Protein AF-0000000081046523 (afdb_homodimer)

Solvent-accessible surface area (backbone atoms only — not comparable to full-atom values): 35992 Å² total; per-residue (Å²): 135,88,77,79,80,79,82,79,76,80,78,82,81,78,77,76,78,76,79,77,77,78,76,77,75,76,74,74,77,74,72,71,75,78,72,73,70,68,72,76,61,68,56,58,68,58,38,52,52,45,53,51,52,52,48,49,55,26,50,50,29,45,49,29,35,62,66,48,51,82,72,41,67,49,69,69,34,62,75,69,43,72,72,43,53,51,52,61,58,29,66,72,59,55,33,41,80,56,82,50,54,38,57,39,26,24,89,47,91,50,80,54,42,36,55,61,81,80,40,43,68,42,68,28,58,65,60,51,19,50,52,41,50,51,55,71,65,43,76,84,47,76,86,71,77,68,47,29,32,43,37,32,49,45,92,71,58,46,32,45,45,45,37,39,36,74,64,37,59,35,48,35,39,35,27,36,56,68,64,85,62,81,74,76,42,65,91,37,29,49,80,39,78,44,36,64,20,50,70,73,38,79,44,75,59,88,92,34,75,49,59,17,35,23,66,68,58,50,34,52,75,71,70,41,64,91,46,59,33,51,36,36,36,38,46,53,96,64,34,57,77,58,34,43,54,58,50,23,49,34,32,49,70,68,64,41,50,61,39,28,36,37,34,44,46,63,70,71,54,41,63,62,54,50,51,48,52,51,37,31,48,69,34,41,40,36,38,46,38,72,42,64,33,50,87,41,57,82,10,44,38,24,34,39,36,20,35,28,23,57,67,50,50,50,53,48,38,40,50,65,42,60,98,136,86,81,78,81,80,79,82,78,83,80,79,80,78,79,79,76,77,79,79,78,79,77,78,76,78,73,76,79,75,73,70,75,80,70,76,70,68,74,76,63,69,57,59,68,59,40,52,52,45,53,51,53,52,50,49,52,25,52,51,28,46,49,30,36,62,67,46,50,82,69,40,66,49,70,72,32,63,57,85,48,70,72,39,57,50,51,59,58,31,66,72,59,55,36,40,78,55,82,50,56,38,57,39,27,24,89,48,90,50,79,57,43,36,56,60,80,78,41,43,67,42,71,28,57,65,59,53,19,51,51,40,50,50,54,70,64,43,78,84,48,78,86,71,78,68,49,30,33,42,37,33,49,45,90,71,58,47,33,45,45,46,38,39,37,74,64,35,59,35,48,35,39,34,28,36,56,68,65,88,62,80,73,77,41,65,90,36,30,48,79,38,76,45,35,64,20,50,71,73,39,78,44,76,59,89,91,36,73,49,59,18,36,23,66,68,56,50,32,50,76,71,69,41,65,92,44,60,34,52,35,38,36,39,45,52,95,65,36,58,77,59,35,42,52,59,50,24,51,35,33,50,68,67,66,40,49,61,37,28,36,39,35,44,47,64,70,71,54,41,64,61,54,48,50,49,52,52,38,31,48,68,32,42,41,36,38,44,39,70,43,65,33,52,89,41,57,80,10,42,39,24,33,38,37,21,34,27,22,56,68,48,51,50,54,47,39,40,49,65,42,59,101

Nearest PDB structures (foldseek):
  3g89-assembly2_B  TM=4.984E-01  e=2.075E-04  Thermus thermophilus HB8
  3g8a-assembly1_A  TM=4.982E-01  e=7.669E-04  Thermus thermophilus HB8
  3g8a-assembly3_C  TM=4.690E-01  e=6.771E-04  Thermus thermophilus HB8
  3g8a-assembly4_D  TM=4.641E-01  e=7.669E-04  Thermus thermophilus HB8
  3g8b-assembly1_A  TM=4.091E-01  e=4.379E-04  Thermus thermophilus HB8

Organism: NCBI:txid2856

Foldseek 3Di:
DCPPPDDPPPPDPPPPPPPPPPPPPPPPPPPPPPPPPPPPVLVVVVLVVVLVVQVVQLVVLVVVLVVCQVVPPLQVCVVCDVVSLQCLCVSPAFSHAQPQKAFFQDPDPDGNPHDDPDTFIDHQLVVLQVVQVVLVPCPVDDNDAHAEEEAEDPLLPCSRLVRCCNRRVGAYEYEDLPDPDDRPCVVRYHYDNAAEFDAQDWDDDPPDIDGHDAPVRVCVVVVNQPDEHAEYEHDDDPRCLGHQLVVLVCLLVVRYHYFKYKYKDFGDGSVSVVSNVVSCVSSQKGWHDKDFRCVDPVRRRIMITMIGHPVNSSVSVSVVRSD/DPPPDPPPPPPDPPPPPPPPPPPPPPPPPPPPPPPPPPPPVLVVVVLVVVLVVQVVQLVVLVVVLVVCLVVPCLQVVVPPDPVSLQCLCVSPAFSHAQPQKAFFQDPDPDGNPHDAPDTFIDHQLVVLQVVQVVLVPCPPDDNDAHAEEEAEDPLLPCSRLVRCCNRRVGAYEYEDLPDPDDRPCVVRYHYDNAAEFDAQDWDDDPPDIDGHDAPVRVCVVVVNQVDEHAEYEHDDDPRCLGHQLVVLVCLLVVRYHYFKYKYKDFGDGSVSVVSNVVSCVSSQKGWHDKDQRCVDPVRRRIMITMIGHPVNSSVSVSVVRSD

Secondary structure (DSSP, 8-state):
-------------------------------------------HHHHHHHHHHHHHHHHHHHHHHHHHSTT-GGGGGGS--HHHHHHTTTT-------TTEEEE--S-SSTT---SSS-EEEE-HHHHHHHHHHHHH-TTS--PPPPEEEEE--TT--HHHHHIIIII--EEEEE-TT--S--TTTTT-EEE--EESSTT-EEEETTEEEEEE-HHHHHHHTT-TTSEESEEEE--SSTHHHHHHHHHHHHHTTS-EESEEEEEEEP--HHHHHHHHHHHHHTTEEEEEEEE-TTSGGGTSEEEEEEEEHHHHHHHHHHHHH-/-------------------------------------------HHHHHHHHHHHHHHHHHHHHHHHHHSTT-TTSGGGS--HHHHHHTTTT-------TTEEEE--S-SSTT---SSS-EEEE-HHHHHHHHHHHHH-TTS--PPPPEEEEE--TT--HHHHHIIIII--EEEEE-TT--S--TTTTT-EEE--EESSTT-EEEETTEEEEEE-HHHHHHHTT-TTSEESEEEE--SSTHHHHHHHHHHHHHTTS-EESEEEEEEEP--HHHHHHHHHHHHHTTEEEEEEEE-TTSGGGTSEEEEEEEEHHHHHHHHHHHHH-

pLDDT: mean 82.18, std 24.02, range [17.61, 98.85]

InterPro domains:
  IPR025714 Methyltransferase domain [PF13383] (88-307)
  IPR026913 Probable methyltransferase-like protein 24 [PTHR32026] (76-315)
  IPR029063 S-adenosyl-L-methionine-dependent methyltransferase superfamily [G3DSA:3.40.50.150] (149-300)

Radius of gyration: 32.62 Å; Cα contacts (8 Å, |Δi|>4): 1040; chains: 2; bounding box: 83×137×102 Å

Sequence (646 aa):
MKVARTYVGKSLQIVYLVCFSSFFWTTLKFLPPSNDGGSNHFDATGCTERLDKLEERFNQRRKARIDALPGTNLTKLSEINPSQKISVFDAFEPEASCFAEERFGSKSAIRFNSFGDGPKFICGVDNIANKEYARKQNFDAEPSLPCLVYSVGSKNEIEFEKAVHHFLGCETHTFDPTLEEEFKGHEYAVFHPWGIGLDGEQHEVGKHSFISRSLQTIIAQLGHTKRTIDILKIDCEGCEYRAMPLLFDLIAKKELQINQIQIELHETDFDQVTKFFEAGDKAGMRIFHKERNAWGCQGYLCVEYSLITESFLREVNKGEVCGMKVARTYVGKSLQIVYLVCFSSFFWTTLKFLPPSNDGGSNHFDATGCTERLDKLEERFNQRRKARIDALPGTNLTKLSEINPSQKISVFDAFEPEASCFAEERFGSKSAIRFNSFGDGPKFICGVDNIANKEYARKQNFDAEPSLPCLVYSVGSKNEIEFEKAVHHFLGCETHTFDPTLEEEFKGHEYAVFHPWGIGLDGEQHEVGKHSFISRSLQTIIAQLGHTKRTIDILKIDCEGCEYRAMPLLFDLIAKKELQINQIQIELHETDFDQVTKFFEAGDKAGMRIFHKERNAWGCQGYLCVEYSLITESFLREVNKGEVCG

Structure (mmCIF, N/CA/C/O backbone):
data_AF-0000000081046523-model_v1
#
loop_
_entity.id
_entity.type
_entity.pdbx_description
1 polymer 'Methyltransferase domain-containing protein'
#
loop_
_atom_site.group_PDB
_atom_site.id
_atom_site.type_symbol
_atom_site.label_atom_id
_atom_site.label_alt_id
_atom_site.label_comp_id
_atom_site.label_asym_id
_atom_site.label_entity_id
_atom_site.label_seq_id
_atom_site.pdbx_PDB_ins_code
_atom_site.Cartn_x
_atom_site.Cartn_y
_atom_site.Cartn_z
_atom_site.occupancy
_atom_site.B_iso_or_equiv
_atom_site.auth_seq_id
_atom_site.auth_comp_id
_atom_site.auth_asym_id
_atom_site.auth_atom_id
_atom_site.pdbx_PDB_model_num
ATOM 1 N N . MET A 1 1 ? -18.719 72.019 -47.827 1 17.61 1 MET A N 1
ATOM 2 C CA . MET A 1 1 ? -19.743 72.075 -46.787 1 17.61 1 MET A CA 1
ATOM 3 C C . MET A 1 1 ? -20.974 71.273 -47.192 1 17.61 1 MET A C 1
ATOM 5 O O . MET A 1 1 ? -21.978 71.843 -47.623 1 17.61 1 MET A O 1
ATOM 9 N N . LYS A 1 2 ? -20.652 70.081 -47.956 1 21.63 2 LYS A N 1
ATOM 10 C CA . LYS A 1 2 ? -21.443 69.173 -48.782 1 21.63 2 LYS A CA 1
ATOM 11 C C . LYS A 1 2 ? -22.501 68.454 -47.951 1 21.63 2 LYS A C 1
ATOM 13 O O . LYS A 1 2 ? -22.178 67.574 -47.152 1 21.63 2 LYS A O 1
ATOM 18 N N . VAL A 1 3 ? -23.718 69.16 -47.457 1 21.12 3 VAL A N 1
ATOM 19 C CA . VAL A 1 3 ? -24.717 69.029 -46.401 1 21.12 3 VAL A CA 1
ATOM 20 C C . VAL A 1 3 ? -25.751 67.978 -46.797 1 21.12 3 VAL A C 1
ATOM 22 O O . VAL A 1 3 ? -26.703 68.276 -47.522 1 21.12 3 VAL A O 1
ATOM 25 N N . ALA A 1 4 ? -25.292 66.811 -47.316 1 23.08 4 ALA A N 1
ATOM 26 C CA . ALA A 1 4 ? -26.183 65.832 -47.932 1 23.08 4 ALA A CA 1
ATOM 27 C C . ALA A 1 4 ? -27.229 65.339 -46.936 1 23.08 4 ALA A C 1
ATOM 29 O O . ALA A 1 4 ? -26.886 64.874 -45.846 1 23.08 4 ALA A O 1
ATOM 30 N N . ARG A 1 5 ? -28.447 65.813 -46.929 1 22.72 5 ARG A N 1
ATOM 31 C CA . ARG A 1 5 ? -29.72 65.808 -46.215 1 22.72 5 ARG A CA 1
ATOM 32 C C . ARG A 1 5 ? -30.325 64.409 -46.185 1 22.72 5 ARG A C 1
ATOM 34 O O . ARG A 1 5 ? -30.709 63.87 -47.225 1 22.72 5 ARG A O 1
ATOM 41 N N . THR A 1 6 ? -29.754 63.48 -45.31 1 23.26 6 THR A N 1
ATOM 42 C CA . THR A 1 6 ? -29.924 62.035 -45.2 1 23.26 6 THR A CA 1
ATOM 43 C C . THR A 1 6 ? -31.377 61.684 -44.893 1 23.26 6 THR A C 1
ATOM 45 O O . THR A 1 6 ? -31.998 62.296 -44.021 1 23.26 6 THR A O 1
ATOM 48 N N . TYR A 1 7 ? -32.137 61.049 -45.784 1 22.1 7 TYR A N 1
ATOM 49 C CA . TYR A 1 7 ? -33.516 60.68 -46.082 1 22.1 7 TYR A CA 1
ATOM 50 C C . TYR A 1 7 ? -34.068 59.729 -45.026 1 22.1 7 TYR A C 1
ATOM 52 O O . TYR A 1 7 ? -33.5 58.661 -44.787 1 22.1 7 TYR A O 1
ATOM 60 N N . VAL A 1 8 ? -34.744 60.136 -43.896 1 23.88 8 VAL A N 1
ATOM 61 C CA . VAL A 1 8 ? -35.286 59.614 -42.646 1 23.88 8 VAL A CA 1
ATOM 62 C C . VAL A 1 8 ? -36.511 58.749 -42.935 1 23.88 8 VAL A C 1
ATOM 64 O O . VAL A 1 8 ? -37.583 59.267 -43.255 1 23.88 8 VAL A O 1
ATOM 67 N N . GLY A 1 9 ? -36.373 57.754 -43.863 1 21.39 9 GLY A N 1
ATOM 68 C CA . GLY A 1 9 ? -37.579 57.065 -44.294 1 21.39 9 GLY A CA 1
ATOM 69 C C . GLY A 1 9 ? -38.328 56.403 -43.153 1 21.39 9 GLY A C 1
ATOM 70 O O . GLY A 1 9 ? -37.735 55.679 -42.351 1 21.39 9 GLY A O 1
ATOM 71 N N . LYS A 1 10 ? -39.45 56.892 -42.653 1 23.66 10 LYS A N 1
ATOM 72 C CA . LYS A 1 10 ? -40.362 56.668 -41.535 1 23.66 10 LYS A CA 1
ATOM 73 C C . LYS A 1 10 ? -41.102 55.342 -41.687 1 23.66 10 LYS A C 1
ATOM 75 O O . LYS A 1 10 ? -42.041 55.235 -42.479 1 23.66 10 LYS A O 1
ATOM 80 N N . SER A 1 11 ? -40.383 54.162 -41.774 1 21.77 11 SER A N 1
ATOM 81 C CA . SER A 1 11 ? -41.095 52.922 -42.068 1 21.77 11 SER A CA 1
ATOM 82 C C . SER A 1 11 ? -42.174 52.643 -41.027 1 21.77 11 SER A C 1
ATOM 84 O O . SER A 1 11 ? -41.986 52.921 -39.841 1 21.77 11 SER A O 1
ATOM 86 N N . LEU A 1 12 ? -43.393 52.439 -41.443 1 22.69 12 LEU A N 1
ATOM 87 C CA . LEU A 1 12 ? -44.754 52.233 -40.96 1 22.69 12 LEU A CA 1
ATOM 88 C C . LEU A 1 12 ? -44.831 51.004 -40.06 1 22.69 12 LEU A C 1
ATOM 90 O O . LEU A 1 12 ? -44.413 49.913 -40.456 1 22.69 12 LEU A O 1
ATOM 94 N N . GLN A 1 13 ? -44.877 51.13 -38.701 1 21.2 13 GLN A N 1
ATOM 95 C CA . GLN A 1 13 ? -44.913 50.284 -37.513 1 21.2 13 GLN A CA 1
ATOM 96 C C . GLN A 1 13 ? -46.197 49.46 -37.464 1 21.2 13 GLN A C 1
ATOM 98 O O . GLN A 1 13 ? -47.278 50 -37.22 1 21.2 13 GLN A O 1
ATOM 103 N N . ILE A 1 14 ? -46.457 48.573 -38.484 1 22.59 14 ILE A N 1
ATOM 104 C CA . ILE A 1 14 ? -47.718 47.84 -38.47 1 22.59 14 ILE A CA 1
ATOM 105 C C . ILE A 1 14 ? -47.827 47.024 -37.184 1 22.59 14 ILE A C 1
ATOM 107 O O . ILE A 1 14 ? -46.961 46.196 -36.892 1 22.59 14 ILE A O 1
ATOM 111 N N . VAL A 1 15 ? -48.493 47.486 -36.152 1 22.66 15 VAL A N 1
ATOM 112 C CA . VAL A 1 15 ? -48.773 47.012 -34.801 1 22.66 15 VAL A CA 1
ATOM 113 C C . VAL A 1 15 ? -49.653 45.765 -34.863 1 22.66 15 VAL A C 1
ATOM 115 O O . VAL A 1 15 ? -50.825 45.843 -35.241 1 22.66 15 VAL A O 1
ATOM 118 N N . TYR A 1 16 ? -49.181 44.634 -35.538 1 21.12 16 TYR A N 1
ATOM 119 C CA . TYR A 1 16 ? -50.045 43.461 -35.617 1 21.12 16 TYR A CA 1
ATOM 120 C C . TYR A 1 16 ? -50.453 42.99 -34.226 1 21.12 16 TYR A C 1
ATOM 122 O O . TYR A 1 16 ? -49.601 42.772 -33.362 1 21.12 16 TYR A O 1
ATOM 130 N N . LEU A 1 17 ? -51.625 43.304 -33.784 1 22.9 17 LEU A N 1
ATOM 131 C CA . LEU A 1 17 ? -52.379 42.995 -32.573 1 22.9 17 LEU A CA 1
ATOM 132 C C . LEU A 1 17 ? -52.593 41.492 -32.435 1 22.9 17 LEU A C 1
ATOM 134 O O . LEU A 1 17 ? -53.388 40.904 -33.172 1 22.9 17 LEU A O 1
ATOM 138 N N . VAL A 1 18 ? -51.592 40.605 -32.553 1 23.11 18 VAL A N 1
ATOM 139 C CA . VAL A 1 18 ? -51.898 39.179 -32.517 1 23.11 18 VAL A CA 1
ATOM 140 C C . VAL A 1 18 ? -52.529 38.82 -31.174 1 23.11 18 VAL A C 1
ATOM 142 O O . VAL A 1 18 ? -51.945 39.076 -30.118 1 23.11 18 VAL A O 1
ATOM 145 N N . CYS A 1 19 ? -53.828 38.691 -31.108 1 23.46 19 CYS A N 1
ATOM 146 C CA . CYS A 1 19 ? -54.764 38.271 -30.072 1 23.46 19 CYS A CA 1
ATOM 147 C C . CYS A 1 19 ? -54.402 36.891 -29.536 1 23.46 19 CYS A C 1
ATOM 149 O O . CYS A 1 19 ? -54.485 35.898 -30.261 1 23.46 19 CYS A O 1
ATOM 151 N N . PHE A 1 20 ? -53.389 36.719 -28.77 1 23.23 20 PHE A N 1
ATOM 152 C CA . PHE A 1 20 ? -52.899 35.479 -28.18 1 23.23 20 PHE A CA 1
ATOM 153 C C . PHE A 1 20 ? -53.968 34.837 -27.304 1 23.23 20 PHE A C 1
ATOM 155 O O . PHE A 1 20 ? -54.422 35.438 -26.328 1 23.23 20 PHE A O 1
ATOM 162 N N . SER A 1 21 ? -54.894 34.069 -27.934 1 22.46 21 SER A N 1
ATOM 163 C CA . SER A 1 21 ? -55.906 33.236 -27.292 1 22.46 21 SER A CA 1
ATOM 164 C C . SER A 1 21 ? -55.299 32.389 -26.179 1 22.46 21 SER A C 1
ATOM 166 O O . SER A 1 21 ? -54.241 31.783 -26.359 1 22.46 21 SER A O 1
ATOM 168 N N . SER A 1 22 ? -55.601 32.681 -24.956 1 24.05 22 SER A N 1
ATOM 169 C CA . SER A 1 22 ? -55.297 32.162 -23.626 1 24.05 22 SER A CA 1
ATOM 170 C C . SER A 1 22 ? -55.818 30.739 -23.456 1 24.05 22 SER A C 1
ATOM 172 O O . SER A 1 22 ? -57.019 30.529 -23.27 1 24.05 22 SER A O 1
ATOM 174 N N . PHE A 1 23 ? -55.58 29.804 -24.432 1 25.12 23 PHE A N 1
ATOM 175 C CA . PHE A 1 23 ? -56.102 28.467 -24.172 1 25.12 23 PHE A CA 1
ATOM 176 C C . PHE A 1 23 ? -55.664 27.973 -22.799 1 25.12 23 PHE A C 1
ATOM 178 O O . PHE A 1 23 ? -54.474 27.992 -22.476 1 25.12 23 PHE A O 1
ATOM 185 N N . PHE A 1 24 ? -56.572 28.022 -21.854 1 25.07 24 PHE A N 1
ATOM 186 C CA . PHE A 1 24 ? -56.609 27.524 -20.484 1 25.07 24 PHE A CA 1
ATOM 187 C C . PHE A 1 24 ? -56.353 26.022 -20.446 1 25.07 24 PHE A C 1
ATOM 189 O O . PHE A 1 24 ? -57.235 25.228 -20.779 1 25.07 24 PHE A O 1
ATOM 196 N N . TRP A 1 25 ? -55.292 25.486 -21.112 1 22.81 25 TRP A N 1
ATOM 197 C CA . TRP A 1 25 ? -55.118 24.047 -20.938 1 22.81 25 TRP A CA 1
ATOM 198 C C . TRP A 1 25 ? -55.092 23.677 -19.459 1 22.81 25 TRP A C 1
ATOM 200 O O . TRP A 1 25 ? -54.303 24.229 -18.688 1 22.81 25 TRP A O 1
ATOM 210 N N . THR A 1 26 ? -56.246 23.302 -18.95 1 24.22 26 THR A N 1
ATOM 211 C CA . THR A 1 26 ? -56.501 22.646 -17.672 1 24.22 26 THR A CA 1
ATOM 212 C C . THR A 1 26 ? -55.564 21.458 -17.477 1 24.22 26 THR A C 1
ATOM 214 O O . THR A 1 26 ? -55.67 20.454 -18.185 1 24.22 26 THR A O 1
ATOM 217 N N . THR A 1 27 ? -54.275 21.615 -17.415 1 24.36 27 THR A N 1
ATOM 218 C CA . THR A 1 27 ? -53.442 20.461 -17.094 1 24.36 27 THR A CA 1
ATOM 219 C C . THR A 1 27 ? -53.903 19.805 -15.796 1 24.36 27 THR A C 1
ATOM 221 O O . THR A 1 27 ? -53.972 20.46 -14.754 1 24.36 27 THR A O 1
ATOM 224 N N . LEU A 1 28 ? -54.858 18.907 -15.896 1 25.22 28 LEU A N 1
ATOM 225 C CA . LEU A 1 28 ? -55.192 17.979 -14.82 1 25.22 28 LEU A CA 1
ATOM 226 C C . LEU A 1 28 ? -53.93 17.415 -14.177 1 25.22 28 LEU A C 1
ATOM 228 O O . LEU A 1 28 ? -53.118 16.775 -14.85 1 25.22 28 LEU A O 1
ATOM 232 N N . LYS A 1 29 ? -53.536 17.985 -13.025 1 26.51 29 LYS A N 1
ATOM 233 C CA . LYS A 1 29 ? -52.505 17.535 -12.095 1 26.51 29 LYS A CA 1
ATOM 234 C C . LYS A 1 29 ? -52.719 16.077 -11.7 1 26.51 29 LYS A C 1
ATOM 236 O O . LYS A 1 29 ? -53.669 15.755 -10.984 1 26.51 29 LYS A O 1
ATOM 241 N N . PHE A 1 30 ? -52.525 15.123 -12.649 1 26.77 30 PHE A N 1
ATOM 242 C CA . PHE A 1 30 ? -52.469 13.768 -12.115 1 26.77 30 PHE A CA 1
ATOM 243 C C . PHE A 1 30 ? -51.467 13.678 -10.971 1 26.77 30 PHE A C 1
ATOM 245 O O . PHE A 1 30 ? -50.297 14.029 -11.135 1 26.77 30 PHE A O 1
ATOM 252 N N . LEU A 1 31 ? -51.935 13.856 -9.74 1 28.31 31 LEU A N 1
ATOM 253 C CA . LEU A 1 31 ? -51.16 13.576 -8.536 1 28.31 31 LEU A CA 1
ATOM 254 C C . LEU A 1 31 ? -50.547 12.181 -8.597 1 28.31 31 LEU A C 1
ATOM 256 O O . LEU A 1 31 ? -51.252 11.198 -8.835 1 28.31 31 LEU A O 1
ATOM 260 N N . PRO A 1 32 ? -49.333 12.049 -9.088 1 30.82 32 PRO A N 1
ATOM 261 C CA . PRO A 1 32 ? -48.818 10.678 -9.047 1 30.82 32 PRO A CA 1
ATOM 262 C C . PRO A 1 32 ? -49.024 10.011 -7.689 1 30.82 32 PRO A C 1
ATOM 264 O O . PRO A 1 32 ? -49.134 10.698 -6.67 1 30.82 32 PRO A O 1
ATOM 267 N N . PRO A 1 33 ? -49.556 8.808 -7.689 1 33.33 33 PRO A N 1
ATOM 268 C CA . PRO A 1 33 ? -49.733 8.079 -6.431 1 33.33 33 PRO A CA 1
ATOM 269 C C . PRO A 1 33 ? -48.503 8.153 -5.528 1 33.33 33 PRO A C 1
ATOM 271 O O . PRO A 1 33 ? -47.39 8.372 -6.013 1 33.33 33 PRO A O 1
ATOM 274 N N . SER A 1 34 ? -48.734 8.487 -4.276 1 27.76 34 SER A N 1
ATOM 275 C CA . SER A 1 34 ? -47.749 8.455 -3.199 1 27.76 34 SER A CA 1
ATOM 276 C C . SER A 1 34 ? -46.92 7.176 -3.246 1 27.76 34 SER A C 1
ATOM 278 O O . SER A 1 34 ? -47.462 6.074 -3.136 1 27.76 34 SER A O 1
ATOM 280 N N . ASN A 1 35 ? -45.963 7.125 -4.192 1 29.79 35 ASN A N 1
ATOM 281 C CA . ASN A 1 35 ? -45.074 5.977 -4.04 1 29.79 35 ASN A CA 1
ATOM 282 C C . ASN A 1 35 ? -44.735 5.721 -2.574 1 29.79 35 ASN A C 1
ATOM 284 O O . ASN A 1 35 ? -44.269 6.622 -1.874 1 29.79 35 ASN A O 1
ATOM 288 N N . ASP A 1 36 ? -45.442 4.856 -1.962 1 31.29 36 ASP A N 1
ATOM 289 C CA . ASP A 1 36 ? -45.018 4.272 -0.693 1 31.29 36 ASP A CA 1
ATOM 290 C C . ASP A 1 36 ? -43.501 4.108 -0.644 1 31.29 36 ASP A C 1
ATOM 292 O O . ASP A 1 36 ? -42.917 3.424 -1.487 1 31.29 36 ASP A O 1
ATOM 296 N N . GLY A 1 37 ? -42.822 5.185 -0.25 1 30.64 37 GLY A N 1
ATOM 297 C CA . GLY A 1 37 ? -41.426 5.109 0.149 1 30.64 37 GLY A CA 1
ATOM 298 C C . GLY A 1 37 ? -41.067 3.796 0.819 1 30.64 37 GLY A C 1
ATOM 299 O O . GLY A 1 37 ? -41.36 3.595 1.999 1 30.64 37 GLY A O 1
ATOM 300 N N . GLY A 1 38 ? -41.277 2.739 0.114 1 33.43 38 GLY A N 1
ATOM 301 C CA . GLY A 1 38 ? -40.579 1.631 0.746 1 33.43 38 GLY A CA 1
ATOM 302 C C . GLY A 1 38 ? -39.297 2.051 1.44 1 33.43 38 GLY A C 1
ATOM 303 O O . GLY A 1 38 ? -38.459 2.733 0.847 1 33.43 38 GLY A O 1
ATOM 304 N N . SER A 1 39 ? -39.388 2.315 2.683 1 33.01 39 SER A N 1
ATOM 305 C CA . SER A 1 39 ? -38.251 2.491 3.58 1 33.01 39 SER A CA 1
ATOM 306 C C . SER A 1 39 ? -37.059 1.65 3.133 1 33.01 39 SER A C 1
ATOM 308 O O . SER A 1 39 ? -37.157 0.424 3.042 1 33.01 39 SER A O 1
ATOM 310 N N . ASN A 1 40 ? -36.337 2.099 2.119 1 37.35 40 ASN A N 1
ATOM 311 C CA . ASN A 1 40 ? -34.971 1.613 1.955 1 37.35 40 ASN A CA 1
ATOM 312 C C . ASN A 1 40 ? -34.347 1.234 3.295 1 37.35 40 ASN A C 1
ATOM 314 O O . ASN A 1 40 ? -33.799 2.088 3.993 1 37.35 40 ASN A O 1
ATOM 318 N N . HIS A 1 41 ? -34.96 0.443 4.091 1 39.61 41 HIS A N 1
ATOM 319 C CA . HIS A 1 41 ? -34.284 -0.115 5.257 1 39.61 41 HIS A CA 1
ATOM 320 C C . HIS A 1 41 ? -32.819 -0.413 4.955 1 39.61 41 HIS A C 1
ATOM 322 O O . HIS A 1 41 ? -32.502 -1.434 4.342 1 39.61 41 HIS A O 1
ATOM 328 N N . PHE A 1 42 ? -31.912 0.553 4.682 1 50.59 42 PHE A N 1
ATOM 329 C CA . PHE A 1 42 ? -30.467 0.442 4.844 1 50.59 42 PHE A CA 1
ATOM 330 C C . PHE A 1 42 ? -30.12 -0.551 5.947 1 50.59 42 PHE A C 1
ATOM 332 O O . PHE A 1 42 ? -30.602 -0.427 7.075 1 50.59 42 PHE A O 1
ATOM 339 N N . ASP A 1 43 ? -29.918 -1.749 5.584 1 57.25 43 ASP A N 1
ATOM 340 C CA . ASP A 1 43 ? -29.541 -2.777 6.549 1 57.25 43 ASP A CA 1
ATOM 341 C C . ASP A 1 43 ? -28.408 -2.294 7.451 1 57.25 43 ASP A C 1
ATOM 343 O O . ASP A 1 43 ? -27.249 -2.666 7.255 1 57.25 43 ASP A O 1
ATOM 347 N N . ALA A 1 44 ? -28.536 -1.19 8.159 1 64.92 44 ALA A N 1
ATOM 348 C CA . ALA A 1 44 ? -27.634 -0.603 9.146 1 64.92 44 ALA A CA 1
ATOM 349 C C . ALA A 1 44 ? -26.975 -1.685 9.998 1 64.92 44 ALA A C 1
ATOM 351 O O . ALA A 1 44 ? -25.785 -1.598 10.31 1 64.92 44 ALA A O 1
ATOM 352 N N . THR A 1 45 ? -27.751 -2.743 10.287 1 71.28 45 THR A N 1
ATOM 353 C CA . THR A 1 45 ? -27.201 -3.81 11.116 1 71.28 45 THR A CA 1
ATOM 354 C C . THR A 1 45 ? -26.11 -4.569 10.367 1 71.28 45 THR A C 1
ATOM 356 O O . THR A 1 45 ? -25.047 -4.849 10.925 1 71.28 45 THR A O 1
ATOM 359 N N . GLY A 1 46 ? -26.375 -4.759 9.12 1 82.8 46 GLY A N 1
ATOM 360 C CA . GLY A 1 46 ? -25.387 -5.453 8.309 1 82.8 46 GLY A CA 1
ATOM 361 C C . GLY A 1 46 ? -24.112 -4.657 8.11 1 82.8 46 GLY A C 1
ATOM 362 O O . GLY A 1 46 ? -23.011 -5.208 8.183 1 82.8 46 GLY A O 1
ATOM 363 N N . CYS A 1 47 ? -24.306 -3.379 8.089 1 88.16 47 CYS A N 1
ATOM 364 C CA . CYS A 1 47 ? -23.152 -2.509 7.893 1 88.16 47 CYS A CA 1
ATOM 365 C C . CYS A 1 47 ? -22.265 -2.492 9.132 1 88.16 47 CYS A C 1
ATOM 367 O O . CYS A 1 47 ? -21.046 -2.647 9.031 1 88.16 47 CYS A O 1
ATOM 369 N N . THR A 1 48 ? -22.873 -2.333 10.261 1 91.91 48 THR A N 1
ATOM 370 C CA . THR A 1 48 ? -22.126 -2.302 11.513 1 91.91 48 THR A CA 1
ATOM 371 C C . THR A 1 48 ? -21.346 -3.599 11.709 1 91.91 48 THR A C 1
ATOM 373 O O . THR A 1 48 ? -20.191 -3.576 12.14 1 91.91 48 THR A O 1
ATOM 376 N N . GLU A 1 49 ? -21.961 -4.666 11.37 1 92.82 49 GLU A N 1
ATOM 377 C CA . GLU A 1 49 ? -21.308 -5.963 11.519 1 92.82 49 GLU A CA 1
ATOM 378 C C . GLU A 1 49 ? -20.088 -6.076 10.609 1 92.82 49 GLU A C 1
ATOM 380 O O . GLU A 1 49 ? -19.051 -6.603 11.015 1 92.82 49 GLU A O 1
ATOM 385 N N . ARG A 1 50 ? -20.2 -5.604 9.443 1 91.72 50 ARG A N 1
ATOM 386 C CA . ARG A 1 50 ? -19.092 -5.657 8.495 1 91.72 50 ARG A CA 1
ATOM 387 C C . ARG A 1 50 ? -17.931 -4.784 8.959 1 91.72 50 ARG A C 1
ATOM 389 O O . ARG A 1 50 ? -16.769 -5.185 8.867 1 91.72 50 ARG A O 1
ATOM 396 N N . LEU A 1 51 ? -18.279 -3.617 9.453 1 94.68 51 LEU A N 1
ATOM 397 C CA . LEU A 1 51 ? -17.248 -2.712 9.949 1 94.68 51 LEU A CA 1
ATOM 398 C C . LEU A 1 51 ? -16.559 -3.295 11.178 1 94.68 51 LEU A C 1
ATOM 400 O O . LEU A 1 51 ? -15.342 -3.164 11.334 1 94.68 51 LEU A O 1
ATOM 404 N N . ASP A 1 52 ? -17.347 -3.93 12.014 1 95.78 52 ASP A N 1
ATOM 405 C CA . ASP A 1 52 ? -16.777 -4.562 13.2 1 95.78 52 ASP A CA 1
ATOM 406 C C . ASP A 1 52 ? -15.825 -5.692 12.816 1 95.78 52 ASP A C 1
ATOM 408 O O . ASP A 1 52 ? -14.773 -5.862 13.436 1 95.78 52 ASP A O 1
ATOM 412 N N . LYS A 1 53 ? -16.175 -6.453 11.79 1 93.65 53 LYS A N 1
ATOM 413 C CA . LYS A 1 53 ? -15.316 -7.532 11.31 1 93.65 53 LYS A CA 1
ATOM 414 C C . LYS A 1 53 ? -14.003 -6.985 10.758 1 93.65 53 LYS A C 1
ATOM 416 O O . LYS A 1 53 ? -12.939 -7.564 10.986 1 93.65 53 LYS A O 1
ATOM 421 N N . LEU A 1 54 ? -14.107 -5.926 10.045 1 93.63 54 LEU A N 1
ATOM 422 C CA . LEU A 1 54 ? -12.917 -5.266 9.518 1 93.63 54 LEU A CA 1
ATOM 423 C C . LEU A 1 54 ? -12.001 -4.812 10.649 1 93.63 54 LEU A C 1
ATOM 425 O O . LEU A 1 54 ? -10.787 -5.024 10.594 1 93.63 54 LEU A O 1
ATOM 429 N N . GLU A 1 55 ? -12.594 -4.24 11.617 1 95.72 55 GLU A N 1
ATOM 430 C CA . GLU A 1 55 ? -11.825 -3.737 12.751 1 95.72 55 GLU A CA 1
ATOM 431 C C . GLU A 1 55 ? -11.178 -4.878 13.53 1 95.72 55 GLU A C 1
ATOM 433 O O . GLU A 1 55 ? -10.067 -4.735 14.044 1 95.72 55 GLU A O 1
ATOM 438 N N . GLU A 1 56 ? -11.873 -5.932 13.628 1 96.76 56 GLU A N 1
ATOM 439 C CA . GLU A 1 56 ? -11.294 -7.101 14.285 1 96.76 56 GLU A CA 1
ATOM 440 C C . GLU A 1 56 ? -10.053 -7.591 13.546 1 96.76 56 GLU A C 1
ATOM 442 O O . GLU A 1 56 ? -9.052 -7.949 14.171 1 96.76 56 GLU A O 1
ATOM 447 N N . ARG A 1 57 ? -10.116 -7.668 12.275 1 95.92 57 ARG A N 1
ATOM 448 C CA . ARG A 1 57 ? -8.961 -8.051 11.47 1 95.92 57 ARG A CA 1
ATOM 449 C C . ARG A 1 57 ? -7.799 -7.086 11.685 1 95.92 57 ARG A C 1
ATOM 451 O O . ARG A 1 57 ? -6.645 -7.509 11.786 1 95.92 57 ARG A O 1
ATOM 458 N N . PHE A 1 58 ? -8.108 -5.773 11.738 1 97.4 58 PHE A N 1
ATOM 459 C CA . PHE A 1 58 ? -7.073 -4.78 12.001 1 97.4 58 PHE A CA 1
ATOM 460 C C . PHE A 1 58 ? -6.432 -5.013 13.363 1 97.4 58 PHE A C 1
ATOM 462 O O . PHE A 1 58 ? -5.214 -4.897 13.51 1 97.4 58 PHE A O 1
ATOM 469 N N . ASN A 1 59 ? -7.266 -5.333 14.328 1 97.77 59 ASN A N 1
ATOM 470 C CA . ASN A 1 59 ? -6.763 -5.609 15.67 1 97.77 59 ASN A CA 1
ATOM 471 C C . ASN A 1 59 ? -5.851 -6.832 15.685 1 97.77 59 ASN A C 1
ATOM 473 O O . ASN A 1 59 ? -4.834 -6.844 16.381 1 97.77 59 ASN A O 1
ATOM 477 N N . GLN A 1 60 ? -6.171 -7.842 14.923 1 96.51 60 GLN A N 1
ATOM 478 C CA . GLN A 1 60 ? -5.337 -9.036 14.835 1 96.51 60 GLN A CA 1
ATOM 479 C C . GLN A 1 60 ? -3.98 -8.716 14.215 1 96.51 60 GLN A C 1
ATOM 481 O O . GLN A 1 60 ? -2.949 -9.211 14.676 1 96.51 60 GLN A O 1
ATOM 486 N N . ARG A 1 61 ? -3.982 -7.931 13.257 1 96.45 61 ARG A N 1
ATOM 487 C CA . ARG A 1 61 ? -2.74 -7.541 12.597 1 96.45 61 ARG A CA 1
ATOM 488 C C . ARG A 1 61 ? -1.862 -6.711 13.528 1 96.45 61 ARG A C 1
ATOM 490 O O . ARG A 1 61 ? -0.644 -6.897 13.57 1 96.45 61 ARG A O 1
ATOM 497 N N . ARG A 1 62 ? -2.497 -5.789 14.239 1 96.35 62 ARG A N 1
ATOM 498 C CA . ARG A 1 62 ? -1.745 -5.014 15.22 1 96.35 62 ARG A CA 1
ATOM 499 C C . ARG A 1 62 ? -1.14 -5.92 16.287 1 96.35 62 ARG A C 1
ATOM 501 O O . ARG A 1 62 ? 0.02 -5.751 16.668 1 96.35 62 ARG A O 1
ATOM 508 N N . LYS A 1 63 ? -1.917 -6.834 16.78 1 95.07 63 LYS A N 1
ATOM 509 C CA . LYS A 1 63 ? -1.429 -7.767 17.791 1 95.07 63 LYS A CA 1
ATOM 510 C C . LYS A 1 63 ? -0.239 -8.569 17.271 1 95.07 63 LYS A C 1
ATOM 512 O O . LYS A 1 63 ? 0.741 -8.772 17.99 1 95.07 63 LYS A O 1
ATOM 517 N N . ALA A 1 64 ? -0.352 -9.026 16.039 1 92.93 64 ALA A N 1
ATOM 518 C CA . ALA A 1 64 ? 0.747 -9.78 15.442 1 92.93 64 ALA A CA 1
ATOM 519 C C . ALA A 1 64 ? 2.027 -8.95 15.408 1 92.93 64 ALA A C 1
ATOM 521 O O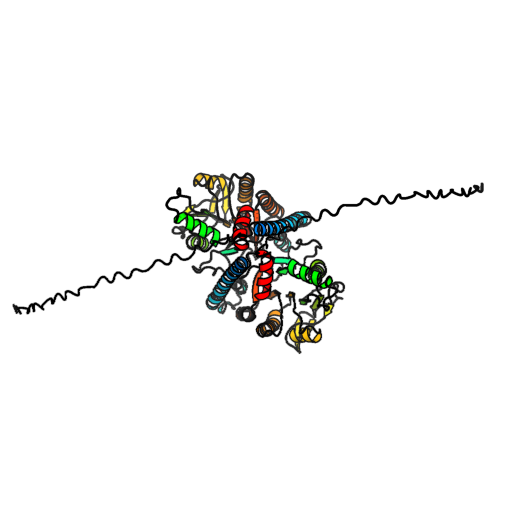 . ALA A 1 64 ? 3.112 -9.458 15.699 1 92.93 64 ALA A O 1
ATOM 522 N N . ARG A 1 65 ? 1.908 -7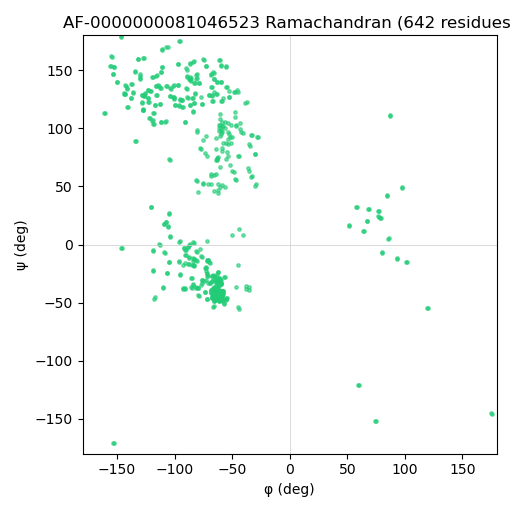.703 15.033 1 92.35 65 ARG A N 1
ATOM 523 C CA . ARG A 1 65 ? 3.057 -6.804 15.018 1 92.35 65 ARG A CA 1
ATOM 524 C C . ARG A 1 65 ? 3.648 -6.646 16.415 1 92.35 65 ARG A C 1
ATOM 526 O O . ARG A 1 65 ? 4.862 -6.759 16.598 1 92.35 65 ARG A O 1
ATOM 533 N N . ILE A 1 66 ? 2.815 -6.377 17.408 1 92.35 66 ILE A N 1
ATOM 534 C CA . ILE A 1 66 ? 3.26 -6.155 18.78 1 92.35 66 ILE A CA 1
ATOM 535 C C . ILE A 1 66 ? 3.95 -7.41 19.308 1 92.35 66 ILE A C 1
ATOM 537 O O . ILE A 1 66 ? 5.006 -7.326 19.941 1 92.35 66 ILE A O 1
ATOM 541 N N . ASP A 1 67 ? 3.422 -8.532 18.971 1 89.66 67 ASP A N 1
ATOM 542 C CA . ASP A 1 67 ? 3.974 -9.799 19.444 1 89.66 67 ASP A CA 1
ATOM 543 C C . ASP A 1 67 ? 5.307 -10.103 18.765 1 89.66 67 ASP A C 1
ATOM 545 O O . ASP A 1 67 ? 6.149 -10.807 19.327 1 89.66 67 ASP A O 1
ATOM 549 N N . ALA A 1 68 ? 5.462 -9.596 17.612 1 84.36 68 ALA A N 1
ATOM 550 C CA . ALA A 1 68 ? 6.666 -9.901 16.843 1 84.36 68 ALA A CA 1
ATOM 551 C C . ALA A 1 68 ? 7.824 -8.997 17.255 1 84.36 68 ALA A C 1
ATOM 553 O O . ALA A 1 68 ? 8.985 -9.291 16.96 1 84.36 68 ALA A O 1
ATOM 554 N N . LEU A 1 69 ? 7.602 -7.869 17.918 1 83.86 69 LEU A N 1
ATOM 555 C CA . LEU A 1 69 ? 8.593 -6.834 18.196 1 83.86 69 LEU A CA 1
ATOM 556 C C . LEU A 1 69 ? 9.662 -7.35 19.154 1 83.86 69 LEU A C 1
ATOM 558 O O . LEU A 1 69 ? 10.858 -7.178 18.907 1 83.86 69 LEU A O 1
ATOM 562 N N . PRO A 1 70 ? 9.316 -7.91 20.349 1 66.19 70 PRO A N 1
ATOM 563 C CA . PRO A 1 70 ? 10.365 -8.372 21.261 1 66.19 70 PRO A CA 1
ATOM 564 C C . PRO A 1 70 ? 11.311 -9.378 20.61 1 66.19 70 PRO A C 1
ATOM 566 O O . PRO A 1 70 ? 12.476 -9.479 21.003 1 66.19 70 PRO A O 1
ATOM 569 N N . GLY A 1 71 ? 10.912 -10.088 19.699 1 57.87 71 GLY A N 1
ATOM 570 C CA . GLY A 1 71 ? 11.719 -11.118 19.064 1 57.87 71 GLY A CA 1
ATOM 571 C C . GLY A 1 71 ? 12.613 -10.581 17.962 1 57.87 71 GLY A C 1
ATOM 572 O O . GLY A 1 71 ? 13.426 -11.318 17.402 1 57.87 71 GLY A O 1
ATOM 573 N N . THR A 1 72 ? 12.29 -9.371 17.67 1 57.87 72 THR A N 1
ATOM 574 C CA . THR A 1 72 ? 13.098 -8.796 16.6 1 57.87 72 THR A CA 1
ATOM 575 C C . THR A 1 72 ? 14.484 -8.416 17.114 1 57.87 72 THR A C 1
ATOM 577 O O . THR A 1 72 ? 14.615 -7.85 18.201 1 57.87 72 THR A O 1
ATOM 580 N N . ASN A 1 73 ? 15.39 -9.272 17.057 1 52.76 73 ASN A N 1
ATOM 581 C CA . ASN A 1 73 ? 16.771 -8.984 17.43 1 52.76 73 ASN A CA 1
ATOM 582 C C . ASN A 1 73 ? 17.212 -7.611 16.93 1 52.76 73 ASN A C 1
ATOM 584 O O . ASN A 1 73 ? 18.409 -7.336 16.832 1 52.76 73 ASN A O 1
ATOM 588 N N . LEU A 1 74 ? 16.276 -6.896 16.431 1 54.58 74 LEU A N 1
ATOM 589 C CA . LEU A 1 74 ? 16.635 -5.595 15.877 1 54.58 74 LEU A CA 1
ATOM 590 C C . LEU A 1 74 ? 17.095 -4.644 16.977 1 54.58 74 LEU A C 1
ATOM 592 O O . LEU A 1 74 ? 17.762 -3.644 16.701 1 54.58 74 LEU A O 1
ATOM 596 N N . THR A 1 75 ? 16.575 -4.902 18.196 1 49.06 75 THR A N 1
ATOM 597 C CA . THR A 1 75 ? 17.11 -4.041 19.244 1 49.06 75 THR A CA 1
ATOM 598 C C . THR A 1 75 ? 18.625 -3.908 19.114 1 49.06 75 THR A C 1
ATOM 600 O O . THR A 1 75 ? 19.185 -2.845 19.387 1 49.06 75 THR A O 1
ATOM 603 N N . LYS A 1 76 ? 19.242 -5.083 19.106 1 43.61 76 LYS A N 1
ATOM 604 C CA . LYS A 1 76 ? 20.698 -5.058 19.207 1 43.61 76 LYS A CA 1
ATOM 605 C C . LYS A 1 76 ? 21.331 -4.555 17.913 1 43.61 76 LYS A C 1
ATOM 607 O O . LYS A 1 76 ? 22.544 -4.348 17.848 1 43.61 76 LYS A O 1
ATOM 612 N N . LEU A 1 77 ? 20.643 -4.523 16.997 1 44.63 77 LEU A N 1
ATOM 613 C CA . LEU A 1 77 ? 21.23 -4.3 15.68 1 44.63 77 LEU A CA 1
ATOM 614 C C . LEU A 1 77 ? 21.709 -2.86 15.535 1 44.63 77 LEU A C 1
ATOM 616 O O . LEU A 1 77 ? 22.078 -2.432 14.439 1 44.63 77 LEU A O 1
ATOM 620 N N . SER A 1 78 ? 21.629 -2.104 16.445 1 41.38 78 SER A N 1
ATOM 621 C CA . SER A 1 78 ? 22.264 -0.795 16.329 1 41.38 78 SER A CA 1
ATOM 622 C C . SER A 1 78 ? 23.683 -0.915 15.784 1 41.38 78 SER A C 1
ATOM 624 O O . SER A 1 78 ? 24.34 0.094 15.52 1 41.38 78 SER A O 1
ATOM 626 N N . GLU A 1 79 ? 24.413 -1.924 16.128 1 45.42 79 GLU A N 1
ATOM 627 C CA . GLU A 1 79 ? 25.722 -1.802 15.493 1 45.42 79 GLU A CA 1
ATOM 628 C C . GLU A 1 79 ? 25.608 -1.888 13.973 1 45.42 79 GLU A C 1
ATOM 630 O O . GLU A 1 79 ? 25.19 -2.915 13.434 1 45.42 79 GLU A O 1
ATOM 635 N N . ILE A 1 80 ? 25.255 -0.782 13.156 1 49.38 80 ILE A N 1
ATOM 636 C CA . ILE A 1 80 ? 24.52 -0.301 11.991 1 49.38 80 ILE A 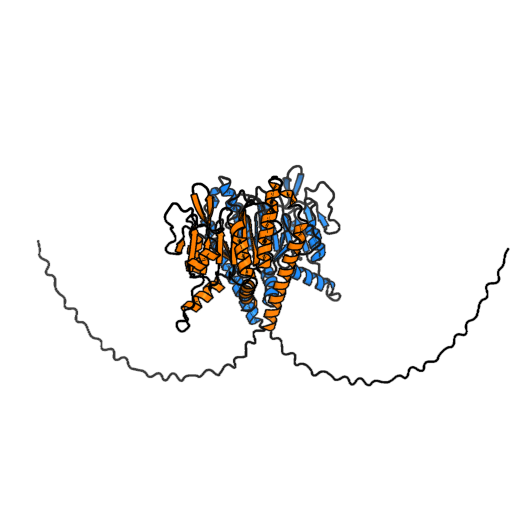CA 1
ATOM 637 C C . ILE A 1 80 ? 25.055 -0.974 10.729 1 49.38 80 ILE A C 1
ATOM 639 O O . ILE A 1 80 ? 26.096 -0.577 10.2 1 49.38 80 ILE A O 1
ATOM 643 N N . ASN A 1 81 ? 25.318 -2.176 10.608 1 55.41 81 ASN A N 1
ATOM 644 C CA . ASN A 1 81 ? 25.488 -2.708 9.26 1 55.41 81 ASN A CA 1
ATOM 645 C C . ASN A 1 81 ? 24.298 -2.365 8.368 1 55.41 81 ASN A C 1
ATOM 647 O O . ASN A 1 81 ? 23.181 -2.19 8.857 1 55.41 81 ASN A O 1
ATOM 651 N N . PRO A 1 82 ? 24.607 -1.889 7.211 1 62.6 82 PRO A N 1
ATOM 652 C CA . PRO A 1 82 ? 23.584 -1.45 6.259 1 62.6 82 PRO A CA 1
ATOM 653 C C . PRO A 1 82 ? 22.352 -2.353 6.258 1 62.6 82 PRO A C 1
ATOM 655 O O . PRO A 1 82 ? 21.223 -1.863 6.174 1 62.6 82 PRO A O 1
ATOM 658 N N . SER A 1 83 ? 22.589 -3.65 6.402 1 62.84 83 SER A N 1
ATOM 659 C CA . SER A 1 83 ? 21.463 -4.578 6.387 1 62.84 83 SER A CA 1
ATOM 660 C C . SER A 1 83 ? 20.55 -4.358 7.588 1 62.84 83 SER A C 1
ATOM 662 O O . SER A 1 83 ? 19.33 -4.501 7.481 1 62.84 83 SER A O 1
ATOM 664 N N . GLN A 1 84 ? 21.126 -3.936 8.573 1 67.49 84 GLN A N 1
ATOM 665 C CA . GLN A 1 84 ? 20.354 -3.724 9.793 1 67.49 84 GLN A CA 1
ATOM 666 C C . GLN A 1 84 ? 19.505 -2.46 9.693 1 67.49 84 GLN A C 1
ATOM 668 O O . GLN A 1 84 ? 18.373 -2.426 10.181 1 67.49 84 GLN A O 1
ATOM 673 N N . LYS A 1 85 ? 20.029 -1.545 9.019 1 75.19 85 LYS A N 1
ATOM 674 C CA . LYS A 1 85 ? 19.301 -0.289 8.865 1 75.19 85 LYS A CA 1
ATOM 675 C C . LYS A 1 85 ? 18.039 -0.483 8.03 1 75.19 85 LYS A C 1
ATOM 677 O O . LYS A 1 85 ? 17.004 0.127 8.308 1 75.19 85 LYS A O 1
ATOM 682 N N . ILE A 1 86 ? 18.145 -1.472 7.21 1 77.55 86 ILE A N 1
ATOM 683 C CA . ILE A 1 86 ? 17.03 -1.74 6.308 1 77.55 86 ILE A CA 1
ATOM 684 C C . ILE A 1 86 ? 15.869 -2.351 7.089 1 77.55 86 ILE A C 1
ATOM 686 O O . ILE A 1 86 ? 14.703 -2.089 6.786 1 77.55 86 ILE A O 1
ATOM 690 N N . SER A 1 87 ? 16.186 -3.053 8.098 1 82.96 87 SER A N 1
ATOM 691 C CA . SER A 1 87 ? 15.187 -3.88 8.767 1 82.96 87 SER A CA 1
ATOM 692 C C . SER A 1 87 ? 14.504 -3.116 9.896 1 82.96 87 SER A C 1
ATOM 694 O O . SER A 1 87 ? 13.539 -3.604 10.489 1 82.96 87 SER A O 1
ATOM 696 N N . VAL A 1 88 ? 14.938 -1.89 10.184 1 84.19 88 VAL A N 1
ATOM 697 C CA . VAL A 1 88 ? 14.448 -1.119 11.322 1 84.19 88 VAL A CA 1
ATOM 698 C C . VAL A 1 88 ? 12.941 -0.907 11.193 1 84.19 88 VAL A C 1
ATOM 700 O O . VAL A 1 88 ? 12.221 -0.898 12.194 1 84.19 88 VAL A O 1
ATOM 703 N N . PHE A 1 89 ? 12.475 -0.836 9.985 1 90.1 89 PHE A N 1
ATOM 704 C CA . PHE A 1 89 ? 11.077 -0.493 9.756 1 90.1 89 PHE A CA 1
ATOM 705 C C . PHE A 1 89 ? 10.269 -1.731 9.385 1 90.1 89 PHE A C 1
ATOM 707 O O . PHE A 1 89 ? 9.069 -1.64 9.121 1 90.1 89 PHE A O 1
ATOM 714 N N . ASP A 1 90 ? 10.781 -2.959 9.437 1 89.45 90 ASP A N 1
ATOM 715 C CA . ASP A 1 90 ? 10.175 -4.167 8.885 1 89.45 90 ASP A CA 1
ATOM 716 C C . ASP A 1 90 ? 8.925 -4.561 9.667 1 89.45 90 ASP A C 1
ATOM 718 O O . ASP A 1 90 ? 7.943 -5.028 9.085 1 89.45 90 ASP A O 1
ATOM 722 N N . ALA A 1 91 ? 8.948 -4.296 10.922 1 89.07 91 ALA A N 1
ATOM 723 C CA . ALA A 1 91 ? 7.853 -4.785 11.756 1 89.07 91 ALA A CA 1
ATOM 724 C C . ALA A 1 91 ? 6.654 -3.843 11.695 1 89.07 91 ALA A C 1
ATOM 726 O O . ALA A 1 91 ? 5.56 -4.19 12.147 1 89.07 91 ALA A O 1
ATOM 727 N N . PHE A 1 92 ? 6.804 -2.678 11.16 1 94.15 92 PHE A N 1
ATOM 728 C CA . PHE A 1 92 ? 5.763 -1.658 11.218 1 94.15 92 PHE A CA 1
ATOM 729 C C . PHE A 1 92 ? 5.055 -1.53 9.875 1 94.15 92 PHE A C 1
ATOM 731 O O . PHE A 1 92 ? 5.213 -0.525 9.178 1 94.15 92 PHE A O 1
ATOM 738 N N . GLU A 1 93 ? 4.253 -2.531 9.611 1 95.01 93 GLU A N 1
ATOM 739 C CA . GLU A 1 93 ? 3.489 -2.639 8.372 1 95.01 93 GLU A CA 1
ATOM 740 C C . GLU A 1 93 ? 2.059 -2.141 8.56 1 95.01 93 GLU A C 1
ATOM 742 O O . GLU A 1 93 ? 1.542 -2.129 9.679 1 95.01 93 GLU A O 1
ATOM 747 N N . PRO A 1 94 ? 1.413 -1.711 7.46 1 97.03 94 PRO A N 1
ATOM 748 C CA . PRO A 1 94 ? 0.002 -1.332 7.559 1 97.03 94 PRO A CA 1
ATOM 749 C C . PRO A 1 94 ? -0.859 -2.423 8.191 1 97.03 94 PRO A C 1
ATOM 751 O O . PRO A 1 94 ? -0.796 -3.582 7.776 1 97.03 94 PRO A O 1
ATOM 754 N N . GLU A 1 95 ? -1.594 -2.062 9.196 1 97.21 95 GLU A N 1
ATOM 755 C CA . GLU A 1 95 ? -2.476 -3.002 9.88 1 97.21 95 GLU A CA 1
ATOM 756 C C . GLU A 1 95 ? -3.936 -2.759 9.508 1 97.21 95 GLU A C 1
ATOM 758 O O . GLU A 1 95 ? -4.802 -3.588 9.795 1 97.21 95 GLU A O 1
ATOM 763 N N . ALA A 1 96 ? -4.188 -1.591 8.909 1 97.64 96 ALA A N 1
ATOM 764 C CA . ALA A 1 96 ? -5.537 -1.204 8.504 1 97.64 96 ALA A CA 1
ATOM 765 C C . ALA A 1 96 ? -5.572 -0.796 7.034 1 97.64 96 ALA A C 1
ATOM 767 O O . ALA A 1 96 ? -4.528 -0.545 6.427 1 97.64 96 ALA A O 1
ATOM 768 N N . SER A 1 97 ? -6.748 -0.824 6.489 1 96.24 97 SER A N 1
ATOM 769 C CA . SER A 1 97 ? -6.955 -0.41 5.105 1 96.24 97 SER A CA 1
ATOM 770 C C . SER A 1 97 ? -7.981 0.715 5.012 1 96.24 97 SER A C 1
ATOM 772 O O . SER A 1 97 ? -9.09 0.596 5.536 1 96.24 97 SER A O 1
ATOM 774 N N . CYS A 1 98 ? -7.554 1.73 4.47 1 97.37 98 CYS A N 1
ATOM 775 C CA . CYS A 1 98 ? -8.52 2.748 4.071 1 97.37 98 CYS A CA 1
ATOM 776 C C . CYS A 1 98 ? -9.073 2.46 2.681 1 97.37 98 CYS A C 1
ATOM 778 O O . CYS A 1 98 ? -8.329 2.467 1.699 1 97.37 98 CYS A O 1
ATOM 780 N N . PHE A 1 99 ? -10.386 2.285 2.612 1 95.18 99 PHE A N 1
ATOM 781 C CA . PHE A 1 99 ? -11.009 1.856 1.366 1 95.18 99 PHE A CA 1
ATOM 782 C C . PHE A 1 99 ? -11.097 3.014 0.378 1 95.18 99 PHE A C 1
ATOM 784 O O . PHE A 1 99 ? -11.345 2.804 -0.811 1 95.18 99 PHE A O 1
ATOM 791 N N . ALA A 1 100 ? -10.824 4.205 0.847 1 96.21 100 ALA A N 1
ATOM 792 C CA . ALA A 1 100 ? -10.83 5.393 -0.001 1 96.21 100 ALA A CA 1
ATOM 793 C C . ALA A 1 100 ? -9.466 6.077 0.002 1 96.21 100 ALA A C 1
ATOM 795 O O . ALA A 1 100 ? -9.38 7.306 -0.067 1 96.21 100 ALA A O 1
ATOM 796 N N . GLU A 1 101 ? -8.418 5.298 0.137 1 97.21 101 GLU A N 1
ATOM 797 C CA . GLU A 1 101 ? -7.061 5.834 0.075 1 97.21 101 GLU A CA 1
ATOM 798 C C . GLU A 1 101 ? -6.747 6.381 -1.314 1 97.21 101 GLU A C 1
ATOM 800 O O . GLU A 1 101 ? -7.164 5.806 -2.322 1 97.21 101 GLU A O 1
ATOM 805 N N . GLU A 1 102 ? -6.013 7.469 -1.328 1 95.8 102 GLU A N 1
ATOM 806 C CA . GLU A 1 102 ? -5.616 8.122 -2.572 1 95.8 102 GLU A CA 1
ATOM 807 C C . GLU A 1 102 ? -4.207 8.699 -2.467 1 95.8 102 GLU A C 1
ATOM 809 O O . GLU A 1 102 ? -3.842 9.276 -1.44 1 95.8 102 GLU A O 1
ATOM 814 N N . ARG A 1 103 ? -3.371 8.361 -3.504 1 96.15 103 ARG A N 1
ATOM 815 C CA . ARG A 1 103 ? -2.141 9.131 -3.651 1 96.15 103 ARG A CA 1
ATOM 816 C C . ARG A 1 103 ? -2.441 10.571 -4.053 1 96.15 103 ARG A C 1
ATOM 818 O O . ARG A 1 103 ? -3.097 10.814 -5.068 1 96.15 103 ARG A O 1
ATOM 825 N N . PHE A 1 104 ? -1.958 11.502 -3.247 1 96.39 104 PHE A N 1
ATOM 826 C CA . PHE A 1 104 ? -2.5 12.856 -3.261 1 96.39 104 PHE A CA 1
ATOM 827 C C . PHE A 1 104 ? -1.381 13.888 -3.204 1 96.39 104 PHE A C 1
ATOM 829 O O . PHE A 1 104 ? -0.444 13.752 -2.415 1 96.39 104 PHE A O 1
ATOM 836 N N . GLY A 1 105 ? -1.499 14.965 -3.992 1 93.35 105 GLY A N 1
ATOM 837 C CA . GLY A 1 105 ? -0.585 16.091 -3.886 1 93.35 105 GLY A CA 1
ATOM 838 C C . GLY A 1 105 ? 0.531 16.052 -4.914 1 93.35 105 GLY A C 1
ATOM 839 O O . GLY A 1 105 ? 1.703 16.22 -4.571 1 93.35 105 GLY A O 1
ATOM 840 N N . SER A 1 106 ? 0.21 15.858 -6.181 1 86.5 106 SER A N 1
ATOM 841 C CA . SER A 1 106 ? 1.182 15.894 -7.268 1 86.5 106 SER A CA 1
ATOM 842 C C . SER A 1 106 ? 1.215 17.265 -7.935 1 86.5 106 SER A C 1
ATOM 844 O O . SER A 1 106 ? 0.453 18.16 -7.565 1 86.5 106 SER A O 1
ATOM 846 N N . LYS A 1 107 ? 2.117 17.44 -8.862 1 78.43 107 LYS A N 1
ATOM 847 C CA . LYS A 1 107 ? 2.271 18.689 -9.603 1 78.43 107 LYS A CA 1
ATOM 848 C C . LYS A 1 107 ? 1.113 18.898 -10.574 1 78.43 107 LYS A C 1
ATOM 850 O O . LYS A 1 107 ? 0.854 20.023 -11.007 1 78.43 107 LYS A O 1
ATOM 855 N N . SER A 1 108 ? 0.391 17.86 -10.77 1 79.63 108 SER A N 1
ATOM 856 C CA . SER A 1 108 ? -0.698 17.913 -11.74 1 79.63 108 SER A CA 1
ATOM 857 C C . SER A 1 108 ? -1.983 18.427 -11.1 1 79.63 108 SER A C 1
ATOM 859 O O . SER A 1 108 ? -2.255 18.149 -9.93 1 79.63 108 SER A O 1
ATOM 861 N N . ALA A 1 109 ? -2.734 19.211 -11.831 1 83.11 109 ALA A N 1
ATOM 862 C CA . ALA A 1 109 ? -4.053 19.665 -11.396 1 83.11 109 ALA A CA 1
ATOM 863 C C . ALA A 1 109 ? -5.112 18.595 -11.65 1 83.11 109 ALA A C 1
ATOM 865 O O . ALA A 1 109 ? -6.258 18.734 -11.219 1 83.11 109 ALA A O 1
ATOM 866 N N . ILE A 1 110 ? -4.687 17.575 -12.273 1 88.33 110 ILE A N 1
ATOM 867 C CA . ILE A 1 110 ? -5.604 16.483 -12.581 1 88.33 110 ILE A CA 1
ATOM 868 C C . ILE A 1 110 ? -5.617 15.48 -11.429 1 88.33 110 ILE A C 1
ATOM 870 O O . ILE A 1 110 ? -4.565 14.99 -11.012 1 88.33 110 ILE A O 1
ATOM 874 N N . ARG A 1 111 ? -6.8 15.262 -11.018 1 91.12 111 ARG A N 1
ATOM 875 C CA . ARG A 1 111 ? -6.936 14.322 -9.909 1 91.12 111 ARG A CA 1
ATOM 876 C C . ARG A 1 111 ? -6.387 12.95 -10.285 1 91.12 111 ARG A C 1
ATOM 878 O O . ARG A 1 111 ? -6.579 12.485 -11.411 1 91.12 111 ARG A O 1
ATOM 885 N N . PHE A 1 112 ? -5.709 12.271 -9.422 1 92.76 112 PHE A N 1
ATOM 886 C CA . PHE A 1 112 ? -5.174 10.916 -9.495 1 92.76 112 PHE A CA 1
ATOM 887 C C . PHE A 1 112 ? -3.876 10.889 -10.293 1 92.76 112 PHE A C 1
ATOM 889 O O . PHE A 1 112 ? -3.238 9.841 -10.414 1 92.76 112 PHE A O 1
ATOM 896 N N . ASN A 1 113 ? -3.521 12.024 -10.896 1 89.43 113 ASN A N 1
ATOM 897 C CA . ASN A 1 113 ? -2.239 12.12 -11.587 1 89.43 113 ASN A CA 1
ATOM 898 C C . ASN A 1 113 ? -1.097 12.397 -10.614 1 89.43 113 ASN A C 1
ATOM 900 O O . ASN A 1 113 ? -0.439 13.435 -10.701 1 89.43 113 ASN A O 1
ATOM 904 N N . SER A 1 114 ? -0.956 11.586 -9.647 1 90.17 114 SER A N 1
ATOM 905 C CA . SER A 1 114 ? 0.055 11.716 -8.603 1 90.17 114 SER A CA 1
ATOM 906 C C . SER A 1 114 ? 1.002 10.521 -8.598 1 90.17 114 SER A C 1
ATOM 908 O O . SER A 1 114 ? 0.66 9.454 -8.084 1 90.17 114 SER A O 1
ATOM 910 N N . PHE A 1 115 ? 2.205 10.721 -9.125 1 89.5 115 PHE A N 1
ATOM 911 C CA . PHE A 1 115 ? 3.177 9.647 -9.294 1 89.5 115 PHE A CA 1
ATOM 912 C C . PHE A 1 115 ? 4.544 10.065 -8.766 1 89.5 115 PHE A C 1
ATOM 914 O O . PHE A 1 115 ? 4.795 11.253 -8.552 1 89.5 115 PHE A O 1
ATOM 921 N N . GLY A 1 116 ? 5.324 9.093 -8.505 1 87.8 116 GLY A N 1
ATOM 922 C CA . GLY A 1 116 ? 6.699 9.381 -8.129 1 87.8 116 GLY A CA 1
ATOM 923 C C . GLY A 1 116 ? 6.831 9.921 -6.717 1 87.8 116 GLY A C 1
ATOM 924 O O . GLY A 1 116 ? 6.034 9.583 -5.84 1 87.8 116 GLY A O 1
ATOM 925 N N . ASP A 1 117 ? 7.854 10.705 -6.493 1 88.52 117 ASP A N 1
ATOM 926 C CA . ASP A 1 117 ? 8.179 11.244 -5.176 1 88.52 117 ASP A CA 1
ATOM 927 C C . ASP A 1 117 ? 7.317 12.463 -4.853 1 88.52 117 ASP A C 1
ATOM 929 O O . ASP A 1 117 ? 6.965 13.235 -5.747 1 88.52 117 ASP A O 1
ATOM 933 N N . GLY A 1 118 ? 6.919 12.609 -3.578 1 89.59 118 GLY A N 1
ATOM 934 C CA . GLY A 1 118 ? 6.266 13.851 -3.196 1 89.59 118 GLY A CA 1
ATOM 935 C C . GLY A 1 118 ? 4.853 13.648 -2.682 1 89.59 118 GLY A C 1
ATOM 936 O O . GLY A 1 118 ? 4.519 14.085 -1.579 1 89.59 118 GLY A O 1
ATOM 937 N N . PRO A 1 119 ? 4.041 12.977 -3.507 1 94.47 119 PRO A N 1
ATOM 938 C CA . PRO A 1 119 ? 2.653 12.769 -3.088 1 94.47 119 PRO A CA 1
ATOM 939 C C . PRO A 1 119 ? 2.541 11.986 -1.783 1 94.47 119 PRO A C 1
ATOM 941 O O . PRO A 1 119 ? 3.477 11.278 -1.401 1 94.47 119 PRO A O 1
ATOM 944 N N . LYS A 1 120 ? 1.463 12.217 -1.104 1 96.97 120 LYS A N 1
ATOM 945 C CA . LYS A 1 120 ? 1.132 11.533 0.143 1 96.97 120 LYS A CA 1
ATOM 946 C C . LYS A 1 120 ? -0.058 10.596 -0.042 1 96.97 120 LYS A C 1
ATOM 948 O O . LYS A 1 120 ? -0.69 10.589 -1.101 1 96.97 120 LYS A O 1
ATOM 953 N N . PHE A 1 121 ? -0.263 9.769 0.904 1 97.61 121 PHE A N 1
ATOM 954 C CA . PHE A 1 121 ? -1.379 8.832 0.856 1 97.61 121 PHE A CA 1
ATOM 955 C C . PHE A 1 121 ? -2.47 9.239 1.839 1 97.61 121 PHE A C 1
ATOM 957 O O . PHE A 1 121 ? -2.33 9.038 3.048 1 97.61 121 PHE A O 1
ATOM 964 N N . ILE A 1 122 ? -3.569 9.772 1.281 1 98.59 122 ILE A N 1
ATOM 965 C CA . ILE A 1 122 ? -4.627 10.365 2.091 1 98.59 122 ILE A CA 1
ATOM 966 C C . ILE A 1 122 ? -5.849 9.45 2.094 1 98.59 122 ILE A C 1
ATOM 968 O O . ILE A 1 122 ? -6.211 8.884 1.059 1 98.59 122 ILE A O 1
ATOM 972 N N . CYS A 1 123 ? -6.388 9.312 3.259 1 98.51 123 CYS A N 1
ATOM 973 C CA . CYS A 1 123 ? -7.616 8.537 3.399 1 98.51 123 CYS A CA 1
ATOM 974 C C . CYS A 1 123 ? -8.839 9.446 3.38 1 98.51 123 CYS A C 1
ATOM 976 O O . CYS A 1 123 ? -8.961 10.347 4.212 1 98.51 123 CYS A O 1
ATOM 978 N N . GLY A 1 124 ? -9.748 9.262 2.418 1 97.79 124 GLY A N 1
ATOM 979 C CA . GLY A 1 124 ? -11.051 9.907 2.448 1 97.79 124 GLY A CA 1
ATOM 980 C C . GLY A 1 124 ? -11.034 11.314 1.883 1 97.79 124 GLY A C 1
ATOM 981 O O . GLY A 1 124 ? -11.617 12.23 2.466 1 97.79 124 GLY A O 1
ATOM 982 N N . VAL A 1 125 ? -10.338 11.528 0.778 1 97.53 125 VAL A N 1
ATOM 983 C CA . VAL A 1 125 ? -10.29 12.831 0.124 1 97.53 125 VAL A CA 1
ATOM 984 C C . VAL A 1 125 ? -11.708 13.311 -0.178 1 97.53 125 VAL A C 1
ATOM 986 O O . VAL A 1 125 ? -12.075 14.438 0.163 1 97.53 125 VAL A O 1
ATOM 989 N N . ASP A 1 126 ? -12.552 12.454 -0.743 1 95.9 126 ASP A N 1
ATOM 990 C CA . ASP A 1 126 ? -13.923 12.824 -1.08 1 95.9 126 ASP A CA 1
ATOM 991 C C . ASP A 1 126 ? -14.743 13.096 0.179 1 95.9 126 ASP A C 1
ATOM 993 O O . ASP A 1 126 ? -15.603 13.979 0.187 1 95.9 126 ASP A O 1
ATOM 997 N N . ASN A 1 127 ? -14.524 12.328 1.215 1 96.01 127 ASN A N 1
ATOM 998 C CA . ASN A 1 127 ? -15.217 12.551 2.479 1 96.01 127 ASN A CA 1
ATOM 999 C C . ASN A 1 127 ? -14.946 13.948 3.029 1 96.01 127 ASN A C 1
ATOM 1001 O O . ASN A 1 127 ? -15.874 14.653 3.431 1 96.01 127 ASN A O 1
ATOM 1005 N N . ILE A 1 128 ? -13.683 14.337 3.032 1 97.74 128 ILE A N 1
ATOM 1006 C CA . ILE A 1 128 ? -13.292 15.644 3.55 1 97.74 128 ILE A CA 1
ATOM 1007 C C . ILE A 1 128 ? -13.855 16.744 2.652 1 97.74 128 ILE A C 1
ATOM 1009 O O . ILE A 1 128 ? -14.427 17.721 3.141 1 97.74 128 ILE A O 1
ATOM 1013 N N . ALA A 1 129 ? -13.716 16.568 1.377 1 96.91 129 ALA A N 1
ATOM 1014 C CA . ALA A 1 129 ? -14.194 17.556 0.414 1 96.91 129 ALA A CA 1
ATOM 1015 C C . ALA A 1 129 ? -15.703 17.75 0.531 1 96.91 129 ALA A C 1
ATOM 1017 O O . ALA A 1 129 ? -16.195 18.881 0.491 1 96.91 129 ALA A O 1
ATOM 1018 N N . ASN A 1 130 ? -16.425 16.664 0.6 1 95.41 130 ASN A N 1
ATOM 1019 C CA . ASN A 1 130 ? -17.879 16.732 0.701 1 95.41 130 ASN A CA 1
ATOM 1020 C C . ASN A 1 130 ? -18.319 17.441 1.978 1 95.41 130 ASN A C 1
ATOM 1022 O O . ASN A 1 130 ? -19.28 18.213 1.965 1 95.41 130 ASN A O 1
ATOM 1026 N N . LYS A 1 131 ? -17.659 17.159 3.026 1 94.34 131 LYS A N 1
ATOM 1027 C CA . LYS A 1 131 ? -17.968 17.846 4.277 1 94.34 131 LYS A CA 1
ATOM 1028 C C . LYS A 1 131 ? -17.71 19.346 4.158 1 94.34 131 LYS A C 1
ATOM 1030 O O . LYS A 1 131 ? -18.502 20.157 4.641 1 94.34 131 LYS A O 1
ATOM 1035 N N . GLU A 1 132 ? -16.619 19.665 3.542 1 95.16 132 GLU A N 1
ATOM 1036 C CA . GLU A 1 132 ? -16.281 21.071 3.34 1 95.16 132 GLU A CA 1
ATOM 1037 C C . GLU A 1 132 ? -17.289 21.756 2.423 1 95.16 132 GLU A C 1
ATOM 1039 O O . GLU A 1 132 ? -17.693 22.893 2.674 1 95.16 132 GLU A O 1
ATOM 1044 N N . TYR A 1 133 ? -17.68 21.059 1.436 1 93.24 133 TYR A N 1
ATOM 1045 C CA . TYR A 1 133 ? -18.689 21.593 0.528 1 93.24 133 TYR A CA 1
ATOM 1046 C C . TYR A 1 133 ? -20.006 21.833 1.256 1 93.24 133 TYR A C 1
ATOM 1048 O O . TYR A 1 133 ? -20.626 22.887 1.1 1 93.24 133 TYR A O 1
ATOM 1056 N N . ALA A 1 134 ? -20.394 20.869 2.004 1 92.78 134 ALA A N 1
ATOM 1057 C CA . ALA A 1 134 ? -21.632 20.992 2.769 1 92.78 134 ALA A CA 1
ATOM 1058 C C . ALA A 1 134 ? -21.562 22.165 3.742 1 92.78 134 ALA A C 1
ATOM 1060 O O . ALA A 1 134 ? -22.543 22.891 3.921 1 92.78 134 ALA A O 1
ATOM 1061 N N . ARG A 1 135 ? -20.487 22.317 4.344 1 92.46 135 ARG A N 1
ATOM 1062 C CA . ARG A 1 135 ? -20.282 23.438 5.256 1 92.46 135 ARG A CA 1
ATOM 1063 C C . ARG A 1 135 ? -20.482 24.769 4.54 1 92.46 135 ARG A C 1
ATOM 1065 O O . ARG A 1 135 ? -21.138 25.671 5.066 1 92.46 135 ARG A O 1
ATOM 1072 N N . LYS A 1 136 ? -20.002 24.883 3.393 1 91 136 LYS A N 1
ATOM 1073 C CA . LYS A 1 136 ? -20.049 26.126 2.629 1 91 136 LYS A CA 1
ATOM 1074 C C . LYS A 1 136 ? -21.464 26.415 2.136 1 91 136 LYS A C 1
ATOM 1076 O O . LYS A 1 136 ? -21.827 27.573 1.919 1 91 136 LYS A O 1
ATOM 1081 N N . GLN A 1 137 ? -22.21 25.389 2.011 1 89.04 137 GLN A N 1
ATOM 1082 C CA . GLN A 1 137 ? -23.569 25.552 1.508 1 89.04 137 GLN A CA 1
ATOM 1083 C C . GLN A 1 137 ? -24.535 25.906 2.636 1 89.04 137 GLN A C 1
ATOM 1085 O O . GLN A 1 137 ? -25.636 26.399 2.385 1 89.04 137 GLN A O 1
ATOM 1090 N N . ASN A 1 138 ? -24.182 25.444 3.773 1 81.78 138 ASN A N 1
ATOM 1091 C CA . ASN A 1 138 ? -25.087 25.67 4.895 1 81.78 138 ASN A CA 1
ATOM 1092 C C . ASN A 1 138 ? -24.981 27.097 5.423 1 81.78 138 ASN A C 1
ATOM 1094 O O . ASN A 1 138 ? -24.398 27.33 6.484 1 81.78 138 ASN A O 1
ATOM 1098 N N . PHE A 1 139 ? -25.655 27.992 4.773 1 71.43 139 PHE A N 1
ATOM 1099 C CA . PHE A 1 139 ? -25.615 29.414 5.095 1 71.43 139 PHE A CA 1
ATOM 1100 C C . PHE A 1 139 ? -26.368 29.698 6.389 1 71.43 139 PHE A C 1
ATOM 1102 O O . PHE A 1 139 ? -26.092 30.688 7.07 1 71.43 139 PHE A O 1
ATOM 1109 N N . ASP A 1 140 ? -27.19 28.875 6.686 1 70.74 140 ASP A N 1
ATOM 1110 C CA . ASP A 1 140 ? -28.072 29.125 7.822 1 70.74 140 ASP A CA 1
ATOM 1111 C C . ASP A 1 140 ? -27.472 28.574 9.115 1 70.74 140 ASP A C 1
ATOM 1113 O O . ASP A 1 140 ? -27.915 28.926 10.21 1 70.74 140 ASP A O 1
ATOM 1117 N N . ALA A 1 141 ? -26.483 27.714 8.874 1 64.68 141 ALA A N 1
ATOM 1118 C CA . ALA A 1 141 ? -25.917 27.089 10.067 1 64.68 141 ALA A CA 1
ATOM 1119 C C . ALA A 1 141 ? -24.818 27.957 10.672 1 64.68 141 ALA A C 1
ATOM 1121 O O . ALA A 1 141 ? -24.27 28.834 10 1 64.68 141 ALA A O 1
ATOM 1122 N N . GLU A 1 142 ? -24.696 27.989 11.97 1 65.23 142 GLU A N 1
ATOM 1123 C CA . GLU A 1 142 ? -23.553 28.622 12.621 1 65.23 142 GLU A CA 1
ATOM 1124 C C . GLU A 1 142 ? -22.262 28.353 11.854 1 65.23 142 GLU A C 1
ATOM 1126 O O . GLU A 1 142 ? -22.022 27.23 11.406 1 65.23 142 GLU A O 1
ATOM 1131 N N . PRO A 1 143 ? -21.663 29.43 11.482 1 67.37 143 PRO A N 1
ATOM 1132 C CA . PRO A 1 143 ? -20.453 29.264 10.674 1 67.37 143 PRO A CA 1
ATOM 1133 C C . PRO A 1 143 ? -19.502 28.215 11.245 1 67.37 143 PRO A C 1
ATOM 1135 O O . PRO A 1 143 ? -19.124 28.291 12.417 1 67.37 143 PRO A O 1
ATOM 1138 N N . SER A 1 144 ? -19.514 27.084 10.658 1 81.52 144 SER A N 1
ATOM 1139 C CA . SER A 1 144 ? -18.513 26.083 11.013 1 81.52 144 SER A CA 1
ATOM 1140 C C . SER A 1 144 ? -17.176 26.374 10.34 1 81.52 144 SER A C 1
ATOM 1142 O O . SER A 1 144 ? -17.135 26.978 9.265 1 81.52 144 SER A O 1
ATOM 1144 N N . LEU A 1 145 ? -16.166 26.184 11.087 1 90.22 145 LEU A N 1
ATOM 1145 C CA . LEU A 1 145 ? -14.823 26.459 10.588 1 90.22 145 LEU A CA 1
ATOM 1146 C C . LEU A 1 145 ? -14.433 25.463 9.501 1 90.22 145 LEU A C 1
ATOM 1148 O O . LEU A 1 145 ? -14.894 24.319 9.507 1 90.22 145 LEU A O 1
ATOM 1152 N N . PRO A 1 146 ? -13.682 25.91 8.566 1 94.79 146 PRO A N 1
ATOM 1153 C CA . PRO A 1 146 ? -13.226 25.004 7.509 1 94.79 146 PRO A CA 1
ATOM 1154 C C . PRO A 1 146 ? -12.378 23.852 8.046 1 94.79 146 PRO A C 1
ATOM 1156 O O . PRO A 1 146 ? -11.854 23.933 9.16 1 94.79 146 PRO A O 1
ATOM 1159 N N . CYS A 1 147 ? -12.341 22.829 7.243 1 97.6 147 CYS A N 1
ATOM 1160 C CA . CYS A 1 147 ? -11.354 21.802 7.555 1 97.6 147 CYS A CA 1
ATOM 1161 C C . CYS A 1 147 ? -9.955 22.399 7.644 1 97.6 147 CYS A C 1
ATOM 1163 O O . CYS A 1 147 ? -9.683 23.446 7.053 1 97.6 147 CYS A O 1
ATOM 1165 N N . LEU A 1 148 ? -9.106 21.756 8.424 1 98.69 148 LEU A N 1
ATOM 1166 C CA . LEU A 1 148 ? -7.803 22.308 8.781 1 98.69 148 LEU A CA 1
ATOM 1167 C C . LEU A 1 148 ? -6.685 21.331 8.43 1 98.69 148 LEU A C 1
ATOM 1169 O O . LEU A 1 148 ? -6.755 20.15 8.778 1 98.69 148 LEU A O 1
ATOM 1173 N N . VAL A 1 149 ? -5.637 21.835 7.706 1 98.8 149 VAL A N 1
ATOM 1174 C CA . VAL A 1 149 ? -4.48 21.04 7.308 1 98.8 149 VAL A CA 1
ATOM 1175 C C . VAL A 1 149 ? -3.197 21.729 7.767 1 98.8 149 VAL A C 1
ATOM 1177 O O . VAL A 1 149 ? -3.021 22.931 7.556 1 98.8 149 VAL A O 1
ATOM 1180 N N . TYR A 1 150 ? -2.346 20.986 8.466 1 98.47 150 TYR A N 1
ATOM 1181 C CA . TYR A 1 150 ? -0.994 21.418 8.8 1 98.47 150 TYR A CA 1
ATOM 1182 C C . TYR A 1 150 ? 0.035 20.72 7.919 1 98.47 150 TYR A C 1
ATOM 1184 O O . TYR A 1 150 ? 0.008 19.496 7.774 1 98.47 150 TYR A O 1
ATOM 1192 N N . SER A 1 151 ? 0.889 21.471 7.297 1 97.9 151 SER A N 1
ATOM 1193 C CA . SER A 1 151 ? 1.961 20.98 6.436 1 97.9 151 SER A CA 1
ATOM 1194 C C . SER A 1 151 ? 3.329 21.392 6.968 1 97.9 151 SER A C 1
ATOM 1196 O O . SER A 1 151 ? 3.749 22.538 6.795 1 97.9 151 SER A O 1
ATOM 1198 N N . VAL A 1 152 ? 4.049 20.405 7.515 1 96.49 152 VAL A N 1
ATOM 1199 C CA . VAL A 1 152 ? 5.36 20.665 8.102 1 96.49 152 VAL A CA 1
ATOM 1200 C C . VAL A 1 152 ? 6.456 20.255 7.121 1 96.49 152 VAL A C 1
ATOM 1202 O O . VAL A 1 152 ? 6.525 19.096 6.707 1 96.49 152 VAL A O 1
ATOM 1205 N N . GLY A 1 153 ? 7.305 21.091 6.823 1 94.3 153 GLY A N 1
ATOM 1206 C CA . GLY A 1 153 ? 8.319 20.864 5.806 1 94.3 153 GLY A CA 1
ATOM 1207 C C . GLY A 1 153 ? 7.852 21.226 4.408 1 94.3 153 GLY A C 1
ATOM 1208 O O . GLY A 1 153 ? 7.013 20.533 3.829 1 94.3 153 GLY A O 1
ATOM 1209 N N . SER A 1 154 ? 8.415 22.285 3.828 1 93.39 154 SER A N 1
ATOM 1210 C CA . SER A 1 154 ? 7.912 22.765 2.545 1 93.39 154 SER A CA 1
ATOM 1211 C C . SER A 1 154 ? 8.98 22.668 1.461 1 93.39 154 SER A C 1
ATOM 1213 O O . SER A 1 154 ? 8.727 22.135 0.378 1 93.39 154 SER A O 1
ATOM 1215 N N . LYS A 1 155 ? 10.181 23.121 1.789 1 91.78 155 LYS A N 1
ATOM 1216 C CA . LYS A 1 155 ? 11.25 23.296 0.809 1 91.78 155 LYS A CA 1
ATOM 1217 C C . LYS A 1 155 ? 10.771 24.115 -0.386 1 91.78 155 LYS A C 1
ATOM 1219 O O . LYS A 1 155 ? 11.316 23.996 -1.485 1 91.78 155 LYS A O 1
ATOM 1224 N N . ASN A 1 156 ? 9.685 24.774 -0.211 1 95.21 156 ASN A N 1
ATOM 1225 C CA . ASN A 1 156 ? 9.02 25.594 -1.219 1 95.21 156 ASN A CA 1
ATOM 1226 C C . ASN A 1 156 ? 8.465 24.742 -2.357 1 95.21 156 ASN A C 1
ATOM 1228 O O . ASN A 1 156 ? 8.312 25.224 -3.481 1 95.21 156 ASN A O 1
ATOM 1232 N N . GLU A 1 157 ? 8.286 23.501 -2.126 1 94.11 157 GLU A N 1
ATOM 1233 C CA . GLU A 1 157 ? 7.49 22.607 -2.961 1 94.11 157 GLU A CA 1
ATOM 1234 C C . GLU A 1 157 ? 6.037 22.564 -2.494 1 94.11 157 GLU A C 1
ATOM 1236 O O . GLU A 1 157 ? 5.72 21.918 -1.493 1 94.11 157 GLU A O 1
ATOM 1241 N N . ILE A 1 158 ? 5.199 23.202 -3.222 1 96.1 158 ILE A N 1
ATOM 1242 C CA . ILE A 1 158 ? 3.893 23.557 -2.677 1 96.1 158 ILE A CA 1
ATOM 1243 C C . ILE A 1 158 ? 2.809 22.713 -3.343 1 96.1 158 ILE A C 1
ATOM 1245 O O . ILE A 1 158 ? 1.628 23.067 -3.307 1 96.1 158 ILE A O 1
ATOM 1249 N N . GLU A 1 159 ? 3.136 21.603 -3.991 1 95.78 159 GLU A N 1
ATOM 1250 C CA . GLU A 1 159 ? 2.175 20.788 -4.728 1 95.78 159 GLU A CA 1
ATOM 1251 C C . GLU A 1 159 ? 1.113 20.209 -3.798 1 95.78 159 GLU A C 1
ATOM 1253 O O . GLU A 1 159 ? -0.06 20.118 -4.167 1 95.78 159 GLU A O 1
ATOM 1258 N N . PHE A 1 160 ? 1.535 19.855 -2.641 1 96.8 160 PHE A N 1
ATOM 1259 C CA . PHE A 1 160 ? 0.587 19.323 -1.67 1 96.8 160 PHE A CA 1
ATOM 1260 C C . PHE A 1 160 ? -0.426 20.386 -1.263 1 96.8 160 PHE A C 1
ATOM 1262 O O . PHE A 1 160 ? -1.632 20.131 -1.256 1 96.8 160 PHE A O 1
ATOM 1269 N N . GLU A 1 161 ? 0.046 21.572 -0.946 1 97.58 161 GLU A N 1
ATOM 1270 C CA . GLU A 1 161 ? -0.824 22.676 -0.553 1 97.58 161 GLU A CA 1
ATOM 1271 C C . GLU A 1 161 ? -1.78 23.054 -1.681 1 97.58 161 GLU A C 1
ATOM 1273 O O . GLU A 1 161 ? -2.956 23.331 -1.438 1 97.58 161 GLU A O 1
ATOM 1278 N N . LYS A 1 162 ? -1.245 23.029 -2.853 1 96.93 162 LYS A N 1
ATOM 1279 C CA . LYS A 1 162 ? -2.083 23.31 -4.016 1 96.93 162 LYS A CA 1
ATOM 1280 C C . LYS A 1 162 ? -3.209 22.288 -4.142 1 96.93 162 LYS A C 1
ATOM 1282 O O . LYS A 1 162 ? -4.36 22.652 -4.394 1 96.93 162 LYS A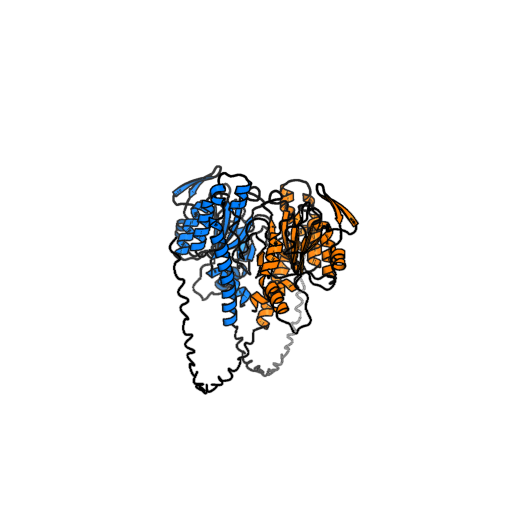 O 1
ATOM 1287 N N . ALA A 1 163 ? -2.881 21.069 -4.024 1 96.99 163 ALA A N 1
ATOM 1288 C CA . ALA A 1 163 ? -3.879 20.008 -4.13 1 96.99 163 ALA A CA 1
ATOM 1289 C C . ALA A 1 163 ? -4.943 20.146 -3.044 1 96.99 163 ALA A C 1
ATOM 1291 O O . ALA A 1 163 ? -6.137 19.989 -3.313 1 96.99 163 ALA A O 1
ATOM 1292 N N . VAL A 1 164 ? -4.511 20.471 -1.812 1 97.55 164 VAL A N 1
ATOM 1293 C CA . VAL A 1 164 ? -5.446 20.652 -0.707 1 97.55 164 VAL A CA 1
ATOM 1294 C C . VAL A 1 164 ? -6.421 21.781 -1.034 1 97.55 164 VAL A C 1
ATOM 1296 O O . VAL A 1 164 ? -7.632 21.636 -0.852 1 97.55 164 VAL A O 1
ATOM 1299 N N . HIS A 1 165 ? -5.9 22.794 -1.535 1 96.45 165 HIS A N 1
ATOM 1300 C CA . HIS A 1 165 ? -6.723 23.944 -1.89 1 96.45 165 HIS A CA 1
ATOM 1301 C C . HIS A 1 165 ? -7.729 23.587 -2.979 1 96.45 165 HIS A C 1
ATOM 1303 O O . HIS A 1 165 ? -8.915 23.902 -2.862 1 96.45 165 HIS A O 1
ATOM 1309 N N . HIS A 1 166 ? -7.338 22.891 -3.924 1 94.98 166 HIS A N 1
ATOM 1310 C CA . HIS A 1 166 ? -8.148 22.653 -5.113 1 94.98 166 HIS A CA 1
ATOM 1311 C C . HIS A 1 166 ? -9.167 21.544 -4.872 1 94.98 166 HIS A C 1
ATOM 1313 O O . HIS A 1 166 ? -10.304 21.628 -5.343 1 94.98 166 HIS A O 1
ATOM 1319 N N . PHE A 1 167 ? -8.775 20.579 -4.145 1 95.52 167 PHE A N 1
ATOM 1320 C CA . PHE A 1 167 ? -9.622 19.393 -4.111 1 95.52 167 PHE A CA 1
ATOM 1321 C C . PHE A 1 167 ? -10.364 19.294 -2.784 1 95.52 167 PHE A C 1
ATOM 1323 O O . PHE A 1 167 ? -11.417 18.659 -2.701 1 95.52 167 PHE A O 1
ATOM 1330 N N . LEU A 1 168 ? -9.815 19.914 -1.718 1 96.63 168 LEU A N 1
ATOM 1331 C CA . LEU A 1 168 ? -10.448 19.793 -0.409 1 96.63 168 LEU A CA 1
ATOM 1332 C C . LEU A 1 168 ? -11.068 21.118 0.02 1 96.63 168 LEU A C 1
ATOM 1334 O O . LEU A 1 168 ? -12.092 21.136 0.707 1 96.63 168 LEU A O 1
ATOM 1338 N N . GLY A 1 169 ? -10.431 22.195 -0.303 1 95.61 169 GLY A N 1
ATOM 1339 C CA . GLY A 1 169 ? -10.899 23.511 0.101 1 95.61 169 GLY A CA 1
ATOM 1340 C C . GLY A 1 169 ? -10.612 23.825 1.557 1 95.61 169 GLY A C 1
ATOM 1341 O O . GLY A 1 169 ? -11.301 24.645 2.168 1 95.61 169 GLY A O 1
ATOM 1342 N N . CYS A 1 170 ? -9.663 23.24 2.144 1 97.82 170 CYS A N 1
ATOM 1343 C CA . CYS A 1 170 ? -9.347 23.389 3.56 1 97.82 170 CYS A CA 1
ATOM 1344 C C . CYS A 1 170 ? -8.429 24.583 3.791 1 97.82 170 CYS A C 1
ATOM 1346 O O . CYS A 1 170 ? -7.723 25.015 2.878 1 97.82 170 CYS A O 1
ATOM 1348 N N . GLU A 1 171 ? -8.504 25.073 4.987 1 98.13 171 GLU A N 1
ATOM 1349 C CA . GLU A 1 171 ? -7.478 25.986 5.482 1 98.13 171 GLU A CA 1
ATOM 1350 C C . GLU A 1 171 ? -6.157 25.258 5.714 1 98.13 171 GLU A C 1
ATOM 1352 O O . GLU A 1 171 ? -6.124 24.213 6.367 1 98.13 171 GLU A O 1
ATOM 1357 N N . THR A 1 172 ? -5.074 25.823 5.142 1 98.69 172 THR A N 1
ATOM 1358 C CA . THR A 1 172 ? -3.781 25.158 5.246 1 98.69 172 THR A CA 1
ATOM 1359 C C . THR A 1 172 ? -2.745 26.084 5.877 1 98.69 172 THR A C 1
ATOM 1361 O O . THR A 1 172 ? -2.65 27.258 5.514 1 98.69 172 THR A O 1
ATOM 1364 N N . HIS A 1 173 ? -2.021 25.582 6.82 1 98.81 173 HIS A N 1
ATOM 1365 C CA . HIS A 1 173 ? -0.853 26.238 7.397 1 98.81 173 HIS A CA 1
ATOM 1366 C C . HIS A 1 173 ? 0.418 25.443 7.12 1 98.81 173 HIS A C 1
ATOM 1368 O O . HIS A 1 173 ? 0.471 24.238 7.377 1 98.81 173 HIS A O 1
ATOM 1374 N N . THR A 1 174 ? 1.448 26.092 6.588 1 98.44 174 THR A N 1
ATOM 1375 C CA . THR A 1 174 ? 2.723 25.465 6.259 1 98.44 174 THR A CA 1
ATOM 1376 C C . THR A 1 174 ? 3.833 25.989 7.165 1 98.44 174 THR A C 1
ATOM 1378 O O . THR A 1 174 ? 3.935 27.196 7.398 1 98.44 174 THR A O 1
ATOM 1381 N N . PHE A 1 175 ? 4.654 25.081 7.67 1 97.05 175 PHE A N 1
ATOM 1382 C CA . PHE A 1 175 ? 5.715 25.428 8.608 1 97.05 175 PHE A CA 1
ATOM 1383 C C . PHE A 1 175 ? 7.073 24.983 8.078 1 97.05 175 PHE A C 1
ATOM 1385 O O . PHE A 1 175 ? 7.258 23.813 7.736 1 97.05 175 PHE A O 1
ATOM 1392 N N . ASP A 1 176 ? 8.025 25.858 7.996 1 96.41 176 ASP A N 1
ATOM 1393 C CA . ASP A 1 176 ? 9.394 25.558 7.587 1 96.41 176 ASP A CA 1
ATOM 1394 C C . ASP A 1 176 ? 10.354 26.658 8.033 1 96.41 176 ASP A C 1
ATOM 1396 O O . ASP A 1 176 ? 10.299 27.781 7.527 1 96.41 176 ASP A O 1
ATOM 1400 N N . PRO A 1 177 ? 11.239 26.342 8.928 1 95.14 177 PRO A N 1
ATOM 1401 C CA . PRO A 1 177 ? 12.167 27.366 9.412 1 95.14 177 PRO A CA 1
ATOM 1402 C C . PRO A 1 177 ? 13.376 27.546 8.497 1 95.14 177 PRO A C 1
ATOM 1404 O O . PRO A 1 177 ? 14.242 28.382 8.77 1 95.14 177 PRO A O 1
ATOM 1407 N N . THR A 1 178 ? 13.415 26.804 7.428 1 93.41 178 THR A N 1
ATOM 1408 C CA . THR A 1 178 ? 14.661 26.751 6.671 1 93.41 178 THR A CA 1
ATOM 1409 C C . THR A 1 178 ? 14.495 27.418 5.309 1 93.41 178 THR A C 1
ATOM 1411 O O . THR A 1 178 ? 15.407 27.384 4.48 1 93.41 178 THR A O 1
ATOM 1414 N N . LEU A 1 179 ? 13.37 27.887 5.036 1 93.23 179 LEU A N 1
ATOM 1415 C CA . LEU A 1 179 ? 13.183 28.519 3.735 1 93.23 179 LEU A CA 1
ATOM 1416 C C . LEU A 1 179 ? 13.996 29.805 3.633 1 93.23 179 LEU A C 1
ATOM 1418 O O . LEU A 1 179 ? 13.917 30.665 4.514 1 93.23 179 LEU A O 1
ATOM 1422 N N . GLU A 1 180 ? 14.776 29.926 2.614 1 90.86 180 GLU A N 1
ATOM 1423 C CA . GLU A 1 180 ? 15.616 31.101 2.401 1 90.86 180 GLU A CA 1
ATOM 1424 C C . GLU A 1 180 ? 14.932 32.109 1.482 1 90.86 180 GLU A C 1
ATOM 1426 O O . GLU A 1 180 ? 15.259 33.297 1.503 1 90.86 180 GLU A O 1
ATOM 1431 N N . GLU A 1 181 ? 14.07 31.612 0.659 1 93.85 181 GLU A N 1
ATOM 1432 C CA . GLU A 1 181 ? 13.329 32.456 -0.273 1 93.85 181 GLU A CA 1
ATOM 1433 C C . GLU A 1 181 ? 11.88 32.632 0.174 1 93.85 181 GLU A C 1
ATOM 1435 O O . GLU A 1 181 ? 11.441 31.999 1.137 1 93.85 181 GLU A O 1
ATOM 1440 N N . GLU A 1 182 ? 11.295 33.483 -0.484 1 96.05 182 GLU A N 1
ATOM 1441 C CA . GLU A 1 182 ? 9.883 33.722 -0.2 1 96.05 182 GLU A CA 1
ATOM 1442 C C . GLU A 1 182 ? 9.045 32.479 -0.485 1 96.05 182 GLU A C 1
ATOM 1444 O O . GLU A 1 182 ? 9.273 31.783 -1.477 1 96.05 182 GLU A O 1
ATOM 1449 N N . PHE A 1 183 ? 8.112 32.242 0.377 1 97.17 183 PHE A N 1
ATOM 1450 C CA . PHE A 1 183 ? 7.201 31.115 0.212 1 97.17 183 PHE A CA 1
ATOM 1451 C C . PHE A 1 183 ? 6.354 31.282 -1.044 1 97.17 183 PHE A C 1
ATOM 1453 O O . PHE A 1 183 ? 5.714 32.319 -1.233 1 97.17 183 PHE A O 1
ATOM 1460 N N . LYS A 1 184 ? 6.267 30.341 -1.887 1 96.56 184 LYS A N 1
ATOM 1461 C CA . LYS A 1 184 ? 5.632 30.424 -3.199 1 96.56 184 LYS A CA 1
ATOM 1462 C C . LYS A 1 184 ? 4.154 30.052 -3.118 1 96.56 184 LYS A C 1
ATOM 1464 O O . LYS A 1 184 ? 3.41 30.227 -4.086 1 96.56 184 LYS A O 1
ATOM 1469 N N . GLY A 1 185 ? 3.74 29.574 -2.013 1 97.02 185 GLY A N 1
ATOM 1470 C CA . GLY A 1 185 ? 2.406 29.001 -1.934 1 97.02 185 GLY A CA 1
ATOM 1471 C C . GLY A 1 185 ? 1.415 29.893 -1.212 1 97.02 185 GLY A C 1
ATOM 1472 O O . GLY A 1 185 ? 0.428 29.41 -0.653 1 97.02 185 GLY A O 1
ATOM 1473 N N . HIS A 1 186 ? 1.589 31.252 -1.179 1 97.45 186 HIS A N 1
ATOM 1474 C CA . HIS A 1 186 ? 0.771 32.171 -0.396 1 97.45 186 HIS A CA 1
ATOM 1475 C C . HIS A 1 186 ? -0.684 32.138 -0.851 1 97.45 186 HIS A C 1
ATOM 1477 O O . HIS A 1 186 ? -1.59 32.432 -0.069 1 97.45 186 HIS A O 1
ATOM 1483 N N . GLU A 1 187 ? -0.887 31.753 -2.035 1 97 187 GLU A N 1
ATOM 1484 C CA . GLU A 1 187 ? -2.246 31.632 -2.557 1 97 187 GLU A CA 1
ATOM 1485 C C . GLU A 1 187 ? -2.964 30.429 -1.952 1 97 187 GLU A C 1
ATOM 1487 O O . GLU A 1 187 ? -4.196 30.396 -1.903 1 97 187 GLU A O 1
ATOM 1492 N N . TYR A 1 188 ? -2.225 29.515 -1.433 1 97.46 188 TYR A N 1
ATOM 1493 C CA . TYR A 1 188 ? -2.82 28.224 -1.106 1 97.46 188 TYR A CA 1
ATOM 1494 C C . TYR A 1 188 ? -2.722 27.941 0.388 1 97.46 188 TYR A C 1
ATOM 1496 O O . TYR A 1 188 ? -3.465 27.113 0.92 1 97.46 188 TYR A O 1
ATOM 1504 N N . ALA A 1 189 ? -1.736 28.627 1.083 1 98.49 189 ALA A N 1
ATOM 1505 C CA . ALA A 1 189 ? -1.477 28.307 2.484 1 98.49 189 ALA A CA 1
ATOM 1506 C C . ALA A 1 189 ? -0.912 29.514 3.227 1 98.49 189 ALA A C 1
ATOM 1508 O O . ALA A 1 189 ? -0.328 30.41 2.614 1 98.49 189 ALA A O 1
ATOM 1509 N N . VAL A 1 190 ? -1.149 29.555 4.503 1 98.57 190 VAL A N 1
ATOM 1510 C CA . VAL A 1 190 ? -0.479 30.507 5.382 1 98.57 190 VAL A CA 1
ATOM 1511 C C . VAL A 1 190 ? 0.875 29.949 5.812 1 98.57 190 VAL A C 1
ATOM 1513 O O . VAL A 1 190 ? 0.957 28.836 6.338 1 98.57 190 VAL A O 1
ATOM 1516 N N . PHE A 1 191 ? 1.92 30.753 5.57 1 98.44 191 PHE A N 1
ATOM 1517 C CA . PHE A 1 191 ? 3.273 30.282 5.842 1 98.44 191 PHE A CA 1
ATOM 1518 C C . PHE A 1 191 ? 3.752 30.769 7.204 1 98.44 191 PHE A C 1
ATOM 1520 O O . PHE A 1 191 ? 3.531 31.925 7.569 1 98.44 191 PHE A O 1
ATOM 1527 N N . HIS A 1 192 ? 4.403 29.888 7.945 1 98.11 192 HIS A N 1
ATOM 1528 C CA . HIS A 1 192 ? 5.043 30.174 9.224 1 98.11 192 HIS A CA 1
ATOM 1529 C C . HIS A 1 192 ? 6.5 29.723 9.224 1 98.11 192 HIS A C 1
ATOM 1531 O O . HIS A 1 192 ? 6.783 28.527 9.123 1 98.11 192 HIS A O 1
ATOM 1537 N N . PRO A 1 193 ? 7.44 30.627 9.345 1 96.62 193 PRO A N 1
ATOM 1538 C CA . PRO A 1 193 ? 8.847 30.227 9.401 1 96.62 193 PRO A CA 1
ATOM 1539 C C . PRO A 1 193 ? 9.236 29.625 10.75 1 96.62 193 PRO A C 1
ATOM 1541 O O . PRO A 1 193 ? 10.21 30.063 11.367 1 96.62 193 PRO A O 1
ATOM 1544 N N . TRP A 1 194 ? 8.495 28.656 11.165 1 95.79 194 TRP A N 1
ATOM 1545 C CA . TRP A 1 194 ? 8.637 28.058 12.488 1 95.79 194 TRP A CA 1
ATOM 1546 C C . TRP A 1 194 ? 9.106 26.611 12.384 1 95.79 194 TRP A C 1
ATOM 1548 O O . TRP A 1 194 ? 8.678 25.875 11.492 1 95.79 194 TRP A O 1
ATOM 1558 N N . GLY A 1 195 ? 10.058 26.219 13.249 1 93.98 195 GLY A N 1
ATOM 1559 C CA . GLY A 1 195 ? 10.445 24.827 13.419 1 93.98 195 GLY A CA 1
ATOM 1560 C C . GLY A 1 195 ? 9.625 24.104 14.47 1 93.98 195 GLY A C 1
ATOM 1561 O O . GLY A 1 195 ? 9.253 24.691 15.487 1 93.98 195 GLY A O 1
ATOM 1562 N N . ILE A 1 196 ? 9.392 22.873 14.219 1 93.17 196 ILE A N 1
ATOM 1563 C CA . ILE A 1 196 ? 8.57 22.092 15.138 1 93.17 196 ILE A CA 1
ATOM 1564 C C . ILE A 1 196 ? 9.46 21.178 15.977 1 93.17 196 ILE A C 1
ATOM 1566 O O . ILE A 1 196 ? 10.379 20.544 15.452 1 93.17 196 ILE A O 1
ATOM 1570 N N . GLY A 1 197 ? 9.263 21.099 17.252 1 91.52 197 GLY A N 1
ATOM 1571 C CA . GLY A 1 197 ? 9.974 20.301 18.239 1 91.52 197 GLY A CA 1
ATOM 1572 C C . GLY A 1 197 ? 9.525 20.572 19.662 1 91.52 197 GLY A C 1
ATOM 1573 O O . GLY A 1 197 ? 8.333 20.754 19.918 1 91.52 197 GLY A O 1
ATOM 1574 N N . LEU A 1 198 ? 10.469 20.499 20.543 1 91.91 198 LEU A N 1
ATOM 1575 C CA . LEU A 1 198 ? 10.193 20.899 21.919 1 91.91 198 LEU A CA 1
ATOM 1576 C C . LEU A 1 198 ? 10.284 22.414 22.072 1 91.91 198 LEU A C 1
ATOM 1578 O O . LEU A 1 198 ? 11.121 23.057 21.435 1 91.91 198 LEU A O 1
ATOM 1582 N N . ASP A 1 199 ? 9.439 22.87 22.926 1 94.16 199 ASP A N 1
ATOM 1583 C CA . ASP A 1 199 ? 9.428 24.316 23.128 1 94.16 199 ASP A CA 1
ATOM 1584 C C . ASP A 1 199 ? 10.792 24.815 23.598 1 94.16 199 ASP A C 1
ATOM 1586 O O . ASP A 1 199 ? 11.332 24.32 24.59 1 94.16 199 ASP A O 1
ATOM 1590 N N . GLY A 1 200 ? 11.316 25.764 22.812 1 93.37 200 GLY A N 1
ATOM 1591 C CA . GLY A 1 200 ? 12.517 26.462 23.242 1 93.37 200 GLY A CA 1
ATOM 1592 C C . GLY A 1 200 ? 13.795 25.728 22.879 1 93.37 200 GLY A C 1
ATOM 1593 O O . GLY A 1 200 ? 14.893 26.187 23.2 1 93.37 200 GLY A O 1
ATOM 1594 N N . GLU A 1 201 ? 13.685 24.703 22.197 1 93.25 201 GLU A N 1
ATOM 1595 C CA . GLU A 1 201 ? 14.871 23.932 21.836 1 93.25 201 GLU A CA 1
ATOM 1596 C C . GLU A 1 201 ? 15.568 24.529 20.618 1 93.25 201 GLU A C 1
ATOM 1598 O O . GLU A 1 201 ? 14.915 24.89 19.637 1 93.25 201 GLU A O 1
ATOM 1603 N N . GLN A 1 202 ? 16.874 24.559 20.682 1 93.94 202 GLN A N 1
ATOM 1604 C CA . GLN A 1 202 ? 17.684 25.071 19.581 1 93.94 202 GLN A CA 1
ATOM 1605 C C . GLN A 1 202 ? 18.05 23.958 18.604 1 93.94 202 GLN A C 1
ATOM 1607 O O . GLN A 1 202 ? 18.407 22.853 19.018 1 93.94 202 GLN A O 1
ATOM 1612 N N . HIS A 1 203 ? 17.878 24.301 17.317 1 91.46 203 HIS A N 1
ATOM 1613 C CA . HIS A 1 203 ? 18.22 23.332 16.282 1 91.46 203 HIS A CA 1
ATOM 1614 C C . HIS A 1 203 ? 19.12 23.956 15.219 1 91.46 203 HIS A C 1
ATOM 1616 O O . HIS A 1 203 ? 18.998 25.145 14.917 1 91.46 203 HIS A O 1
ATOM 1622 N N . GLU A 1 204 ? 20.029 23.114 14.791 1 89.42 204 GLU A N 1
ATOM 1623 C CA . GLU A 1 204 ? 20.854 23.443 13.633 1 89.42 204 GLU A CA 1
ATOM 1624 C C . GLU A 1 204 ? 20.637 22.445 12.5 1 89.42 204 GLU A C 1
ATOM 1626 O O . GLU A 1 204 ? 20.893 21.249 12.661 1 89.42 204 GLU A O 1
ATOM 1631 N N . VAL A 1 205 ? 20.072 22.878 11.426 1 84.93 205 VAL A N 1
ATOM 1632 C CA . VAL A 1 205 ? 19.864 22.053 10.24 1 84.93 205 VAL A CA 1
ATOM 1633 C C . VAL A 1 205 ? 20.552 22.695 9.038 1 84.93 205 VAL A C 1
ATOM 1635 O O . VAL A 1 205 ? 20.057 23.679 8.483 1 84.93 205 VAL A O 1
ATOM 1638 N N . GLY A 1 206 ? 21.606 22.049 8.64 1 82.8 206 GLY A N 1
ATOM 1639 C CA . GLY A 1 206 ? 22.428 22.708 7.637 1 82.8 206 GLY A CA 1
ATOM 1640 C C . GLY A 1 206 ? 22.969 24.049 8.096 1 82.8 206 GLY A C 1
ATOM 1641 O O . GLY A 1 206 ? 23.623 24.136 9.137 1 82.8 206 GLY A O 1
ATOM 1642 N N . LYS A 1 207 ? 22.57 25.039 7.298 1 89.24 207 LYS A N 1
ATOM 1643 C CA . LYS A 1 207 ? 23.051 26.38 7.616 1 89.24 207 LYS A CA 1
ATOM 1644 C C . LYS A 1 207 ? 22.029 27.147 8.451 1 89.24 207 LYS A C 1
ATOM 1646 O O . LYS A 1 207 ? 22.245 28.313 8.788 1 89.24 207 LYS A O 1
ATOM 1651 N N . HIS A 1 208 ? 20.993 26.497 8.776 1 91.05 208 HIS A N 1
ATOM 1652 C CA . HIS A 1 208 ? 19.902 27.187 9.455 1 91.05 208 HIS A CA 1
ATOM 1653 C C . HIS A 1 208 ? 19.921 26.906 10.954 1 91.05 208 HIS A C 1
ATOM 1655 O O . HIS A 1 208 ? 20.215 25.785 11.376 1 91.05 208 HIS A O 1
ATOM 1661 N N . SER A 1 209 ? 19.712 27.99 11.744 1 93.71 209 SER A N 1
ATOM 1662 C CA . SER A 1 209 ? 19.527 27.904 13.189 1 93.71 209 SER A CA 1
ATOM 1663 C C . SER A 1 209 ? 18.176 28.473 13.608 1 93.71 209 SER A C 1
ATOM 1665 O O . SER A 1 209 ? 17.777 29.544 13.146 1 93.71 209 SER A O 1
ATOM 1667 N N . PHE A 1 210 ? 17.482 27.701 14.434 1 94.06 210 PHE A N 1
ATOM 1668 C CA . PHE A 1 210 ? 16.171 28.172 14.865 1 94.06 210 PHE A CA 1
ATOM 1669 C C . PHE A 1 210 ? 15.787 27.554 16.204 1 94.06 210 PHE A C 1
ATOM 1671 O O . PHE A 1 210 ? 16.41 26.588 16.649 1 94.06 210 PHE A O 1
ATOM 1678 N N . ILE A 1 211 ? 14.806 28.21 16.843 1 95.12 211 ILE A N 1
ATOM 1679 C CA . ILE A 1 211 ? 14.199 27.702 18.069 1 95.12 211 ILE A CA 1
ATOM 1680 C C . ILE A 1 211 ? 12.85 27.063 17.751 1 95.12 211 ILE A C 1
ATOM 1682 O O . ILE A 1 211 ? 12.005 27.675 17.093 1 95.12 211 ILE A O 1
ATOM 1686 N N . SER A 1 212 ? 12.666 25.85 18.175 1 94.77 212 SER A N 1
ATOM 1687 C CA . SER A 1 212 ? 11.463 25.108 17.812 1 94.77 212 SER A CA 1
ATOM 1688 C C . SER A 1 212 ? 10.305 25.444 18.745 1 94.77 212 SER A C 1
ATOM 1690 O O . SER A 1 212 ? 10.512 26 19.826 1 94.77 212 SER A O 1
ATOM 1692 N N . ARG A 1 213 ? 9.174 25.234 18.294 1 95.08 213 ARG A N 1
ATOM 1693 C CA . ARG A 1 213 ? 7.915 25.257 19.032 1 95.08 213 ARG A CA 1
ATOM 1694 C C . ARG A 1 213 ? 7.231 23.894 18.989 1 95.08 213 ARG A C 1
ATOM 1696 O O . ARG A 1 213 ? 7.305 23.188 17.982 1 95.08 213 ARG A O 1
ATOM 1703 N N . SER A 1 214 ? 6.585 23.586 20.12 1 93.97 214 SER A N 1
ATOM 1704 C CA . SER A 1 214 ? 5.771 22.375 20.089 1 93.97 214 SER A CA 1
ATOM 1705 C C . SER A 1 214 ? 4.504 22.581 19.267 1 93.97 214 SER A C 1
ATOM 1707 O O . SER A 1 214 ? 4.039 23.711 19.105 1 93.97 214 SER A O 1
ATOM 1709 N N . LEU A 1 215 ? 3.998 21.514 18.723 1 93.05 215 LEU A N 1
ATOM 1710 C CA . LEU A 1 215 ? 2.738 21.614 17.994 1 93.05 215 LEU A CA 1
ATOM 1711 C C . LEU A 1 215 ? 1.622 22.117 18.903 1 93.05 215 LEU A C 1
ATOM 1713 O O . LEU A 1 215 ? 0.722 22.829 18.452 1 93.05 215 LEU A O 1
ATOM 1717 N N . GLN A 1 216 ? 1.67 21.736 20.17 1 94.02 216 GLN A N 1
ATOM 1718 C CA . GLN A 1 216 ? 0.696 22.246 21.129 1 94.02 216 GLN A CA 1
ATOM 1719 C C . GLN A 1 216 ? 0.736 23.77 21.198 1 94.02 216 GLN A C 1
ATOM 1721 O O . GLN A 1 216 ? -0.307 24.426 21.166 1 94.02 216 GLN A O 1
ATOM 1726 N N . THR A 1 217 ? 1.932 24.268 21.318 1 96.37 217 THR A N 1
ATOM 1727 C CA . THR A 1 217 ? 2.124 25.713 21.37 1 96.37 217 THR A CA 1
ATOM 1728 C C . THR A 1 217 ? 1.656 26.367 20.073 1 96.37 217 THR A C 1
ATOM 1730 O O . THR A 1 217 ? 0.984 27.401 20.1 1 96.37 217 THR A O 1
ATOM 1733 N N . ILE A 1 218 ? 1.974 25.769 18.971 1 96.94 218 ILE A N 1
ATOM 1734 C CA . ILE A 1 218 ? 1.601 26.302 17.665 1 96.94 218 ILE A CA 1
ATOM 1735 C C . ILE A 1 218 ? 0.08 26.333 17.536 1 96.94 218 ILE A C 1
ATOM 1737 O O . ILE A 1 218 ? -0.494 27.346 17.128 1 96.94 218 ILE A O 1
ATOM 1741 N N . ILE A 1 219 ? -0.577 25.257 17.909 1 97.3 219 ILE A N 1
ATOM 1742 C CA . ILE A 1 219 ? -2.029 25.138 17.843 1 97.3 219 ILE A CA 1
ATOM 1743 C C . ILE A 1 219 ? -2.676 26.233 18.689 1 97.3 219 ILE A C 1
ATOM 1745 O O . ILE A 1 219 ? -3.612 26.9 18.242 1 97.3 219 ILE A O 1
ATOM 1749 N N . ALA A 1 220 ? -2.16 26.433 19.855 1 96.86 220 ALA A N 1
ATOM 1750 C CA . ALA A 1 220 ? -2.678 27.464 20.751 1 96.86 220 ALA A CA 1
ATOM 1751 C C . ALA A 1 220 ? -2.459 28.858 20.168 1 96.86 220 ALA A C 1
ATOM 1753 O O . ALA A 1 220 ? -3.37 29.689 20.171 1 96.86 220 ALA A O 1
ATOM 1754 N N . GLN A 1 221 ? -1.301 29.147 19.673 1 97.84 221 GLN A N 1
ATOM 1755 C CA . GLN A 1 221 ? -0.939 30.458 19.145 1 97.84 221 GLN A CA 1
ATOM 1756 C C . GLN A 1 221 ? -1.788 30.813 17.927 1 97.84 221 GLN A C 1
ATOM 1758 O O . GLN A 1 221 ? -2.091 31.985 17.696 1 97.84 221 GLN A O 1
ATOM 1763 N N . LEU A 1 222 ? -2.185 29.79 17.182 1 98.12 222 LEU A N 1
ATOM 1764 C CA . LEU A 1 222 ? -2.948 30.035 15.963 1 98.12 222 LEU A CA 1
ATOM 1765 C C . LEU A 1 222 ? -4.447 30.014 16.247 1 98.12 222 LEU A C 1
ATOM 1767 O O . LEU A 1 222 ? -5.258 30.17 15.332 1 98.12 222 LEU A O 1
ATOM 1771 N N . GLY A 1 223 ? -4.827 29.725 17.532 1 96.77 223 GLY A N 1
ATOM 1772 C CA . GLY A 1 223 ? -6.228 29.703 17.921 1 96.77 223 GLY A CA 1
ATOM 1773 C C . GLY A 1 223 ? -6.956 28.456 17.458 1 96.77 223 GLY A C 1
ATOM 1774 O O . GLY A 1 223 ? -8.16 28.495 17.196 1 96.77 223 GLY A O 1
ATOM 1775 N N . HIS A 1 224 ? -6.214 27.338 17.334 1 97.08 224 HIS A N 1
ATOM 1776 C CA . HIS A 1 224 ? -6.803 26.121 16.788 1 97.08 224 HIS A CA 1
ATOM 1777 C C . HIS A 1 224 ? -7.054 25.09 17.883 1 97.08 224 HIS A C 1
ATOM 1779 O O . HIS A 1 224 ? -7.262 23.909 17.594 1 97.08 224 HIS A O 1
ATOM 1785 N N . THR A 1 225 ? -7.059 25.352 19.168 1 94.04 225 THR A N 1
ATOM 1786 C CA . THR A 1 225 ? -7.128 24.438 20.303 1 94.04 225 THR A CA 1
ATOM 1787 C C . THR A 1 225 ? -8.428 23.639 20.276 1 94.04 225 THR A C 1
ATOM 1789 O O . THR A 1 225 ? -8.469 22.495 20.734 1 94.04 225 THR A O 1
ATOM 1792 N N . LYS A 1 226 ? -9.506 24.137 19.738 1 92.69 226 LYS A N 1
ATOM 1793 C CA . LYS A 1 226 ? -10.78 23.424 19.733 1 92.69 226 LYS A CA 1
ATOM 1794 C C . LYS A 1 226 ? -11.119 22.915 18.335 1 92.69 226 LYS A C 1
ATOM 1796 O O . LYS A 1 226 ? -12.272 22.579 18.054 1 92.69 226 LYS A O 1
ATOM 1801 N N . ARG A 1 227 ? -10.075 22.86 17.562 1 96 227 ARG A N 1
ATOM 1802 C CA . ARG A 1 227 ? -10.311 22.419 16.191 1 96 227 ARG A CA 1
ATOM 1803 C C . ARG A 1 227 ? -9.673 21.057 15.936 1 96 227 ARG A C 1
ATOM 1805 O O . ARG A 1 227 ? -8.656 20.719 16.545 1 96 227 ARG A O 1
ATOM 1812 N N . THR A 1 228 ? -10.311 20.334 15.093 1 96.95 228 THR A N 1
ATOM 1813 C CA . THR A 1 228 ? -9.721 19.101 14.586 1 96.95 228 THR A CA 1
ATOM 1814 C C . THR A 1 228 ? -8.758 19.393 13.439 1 96.95 228 THR A C 1
ATOM 1816 O O . THR A 1 228 ? -9.085 20.156 12.527 1 96.95 228 THR A O 1
ATOM 1819 N N . ILE A 1 229 ? -7.605 18.866 13.523 1 98.4 229 ILE A N 1
ATOM 1820 C CA . ILE A 1 229 ? -6.712 18.866 12.369 1 98.4 229 ILE A CA 1
ATOM 1821 C C . ILE A 1 229 ? -7.039 17.681 11.463 1 98.4 229 ILE A C 1
ATOM 1823 O O . ILE A 1 229 ? -6.856 16.525 11.852 1 98.4 229 ILE A O 1
ATOM 1827 N N . ASP A 1 230 ? -7.497 17.958 10.29 1 98.74 230 ASP A N 1
ATOM 1828 C CA . ASP A 1 230 ? -7.948 16.899 9.392 1 98.74 230 ASP A CA 1
ATOM 1829 C C . ASP A 1 230 ? -6.764 16.131 8.809 1 98.74 230 ASP A C 1
ATOM 1831 O O . ASP A 1 230 ? -6.827 14.911 8.649 1 98.74 230 ASP A O 1
ATOM 1835 N N . ILE A 1 231 ? -5.725 16.843 8.444 1 98.84 231 ILE A N 1
ATOM 1836 C CA . ILE A 1 231 ? -4.505 16.231 7.93 1 98.84 231 ILE A CA 1
ATOM 1837 C C . ILE A 1 231 ? -3.286 16.929 8.528 1 98.84 231 ILE A C 1
ATOM 1839 O O . ILE A 1 231 ? -3.184 18.158 8.485 1 98.84 231 ILE A O 1
ATOM 1843 N N . LEU A 1 232 ? -2.444 16.178 9.099 1 98.38 232 LEU A N 1
ATOM 1844 C CA . LEU A 1 232 ? -1.123 16.641 9.51 1 98.38 232 LEU A CA 1
ATOM 1845 C C . LEU A 1 232 ? -0.032 15.99 8.667 1 98.38 232 LEU A C 1
ATOM 1847 O O . LEU A 1 232 ? 0.198 14.783 8.765 1 98.38 232 LEU A O 1
ATOM 1851 N N . LYS A 1 233 ? 0.555 16.693 7.768 1 97.83 233 LYS A N 1
ATOM 1852 C CA . LYS A 1 233 ? 1.696 16.237 6.978 1 97.83 233 LYS A CA 1
ATOM 1853 C C . LYS A 1 233 ? 3.013 16.658 7.622 1 97.83 233 LYS A C 1
ATOM 1855 O O . LYS A 1 233 ? 3.227 17.841 7.895 1 97.83 233 LYS A O 1
ATOM 1860 N N . ILE A 1 234 ? 3.868 15.701 7.883 1 96.23 234 ILE A N 1
ATOM 1861 C CA . ILE A 1 234 ? 5.139 16.017 8.526 1 96.23 234 ILE A CA 1
ATOM 1862 C C . ILE A 1 234 ? 6.289 15.429 7.713 1 96.23 234 ILE A C 1
ATOM 1864 O O . ILE A 1 234 ? 6.389 14.209 7.559 1 96.23 234 ILE A O 1
ATOM 1868 N N . ASP A 1 235 ? 7.046 16.155 7.219 1 93.52 235 ASP A N 1
ATOM 1869 C CA . ASP A 1 235 ? 8.324 15.824 6.598 1 93.52 235 ASP A CA 1
ATOM 1870 C C . ASP A 1 235 ? 9.423 16.778 7.06 1 93.52 235 ASP A C 1
ATOM 1872 O O . ASP A 1 235 ? 9.642 17.825 6.446 1 93.52 235 ASP A O 1
ATOM 1876 N N . CYS A 1 236 ? 10.031 16.37 8.131 1 86.78 236 CYS A N 1
ATOM 1877 C CA . CYS A 1 236 ? 11.078 17.187 8.734 1 86.78 236 CYS A CA 1
ATOM 1878 C C . CYS A 1 236 ? 12.329 16.36 9.002 1 86.78 236 CYS A C 1
ATOM 1880 O O . CYS A 1 236 ? 12.275 15.129 9.009 1 86.78 236 CYS A O 1
ATOM 1882 N N . GLU A 1 237 ? 13.462 16.9 8.87 1 80.99 237 GLU A N 1
ATOM 1883 C CA . GLU A 1 237 ? 14.733 16.208 9.063 1 80.99 237 GLU A CA 1
ATOM 1884 C C . GLU A 1 237 ? 14.984 15.917 10.54 1 80.99 237 GLU A C 1
ATOM 1886 O O . GLU A 1 237 ? 15.806 16.579 11.177 1 80.99 237 GLU A O 1
ATOM 1891 N N . GLY A 1 238 ? 14.269 14.865 11.135 1 78.53 238 GLY A N 1
ATOM 1892 C CA . GLY A 1 238 ? 14.592 14.369 12.463 1 78.53 238 GLY A CA 1
ATOM 1893 C C . GLY A 1 238 ? 13.639 14.866 13.534 1 78.53 238 GLY A C 1
ATOM 1894 O O . GLY A 1 238 ? 13.543 14.272 14.61 1 78.53 238 GLY A O 1
ATOM 1895 N N . CYS A 1 239 ? 12.852 15.867 13.257 1 83.39 239 CYS A N 1
ATOM 1896 C CA . CYS A 1 239 ? 11.972 16.43 14.274 1 83.39 239 CYS A CA 1
ATOM 1897 C C . CYS A 1 239 ? 10.854 15.456 14.627 1 83.39 239 CYS A C 1
ATOM 1899 O O . CYS A 1 239 ? 10.199 15.604 15.66 1 83.39 239 CYS A O 1
ATOM 1901 N N . GLU A 1 240 ? 10.636 14.438 13.796 1 88.72 240 GLU A N 1
ATOM 1902 C CA . GLU A 1 240 ? 9.489 13.555 13.98 1 88.72 240 GLU A CA 1
ATOM 1903 C C . GLU A 1 240 ? 9.58 12.801 15.304 1 88.72 240 GLU A C 1
ATOM 1905 O O . GLU A 1 240 ? 8.573 12.617 15.99 1 88.72 240 GLU A O 1
ATOM 1910 N N . TYR A 1 241 ? 10.76 12.534 15.747 1 88.88 241 TYR A N 1
ATOM 1911 C CA . TYR A 1 241 ? 10.93 11.727 16.95 1 88.88 241 TYR A CA 1
ATOM 1912 C C . TYR A 1 241 ? 10.823 12.587 18.203 1 88.88 241 TYR A C 1
ATOM 1914 O O . TYR A 1 241 ? 10.617 12.069 19.303 1 88.88 241 TYR A O 1
ATOM 1922 N N . ARG A 1 242 ? 10.957 13.876 18.045 1 86.43 242 ARG A N 1
ATOM 1923 C CA . ARG A 1 242 ? 10.809 14.807 19.159 1 86.43 242 ARG A CA 1
ATOM 1924 C C . ARG A 1 242 ? 9.374 15.313 19.263 1 86.43 242 ARG A C 1
ATOM 1926 O O . ARG A 1 242 ? 8.83 15.434 20.363 1 86.43 242 ARG A O 1
ATOM 1933 N N . ALA A 1 243 ? 8.771 15.535 18.203 1 88.42 243 ALA A N 1
ATOM 1934 C CA . ALA A 1 243 ? 7.473 16.201 18.141 1 88.42 243 ALA A CA 1
ATOM 1935 C C . ALA A 1 243 ? 6.336 15.204 18.348 1 88.42 243 ALA A C 1
ATOM 1937 O O . ALA A 1 243 ? 5.363 15.499 19.046 1 88.42 243 ALA A O 1
ATOM 1938 N N . MET A 1 244 ? 6.437 14.017 17.846 1 91.92 244 MET A N 1
ATOM 1939 C CA . MET A 1 244 ? 5.271 13.156 17.673 1 91.92 244 MET A CA 1
ATOM 1940 C C . MET A 1 244 ? 4.888 12.487 18.988 1 91.92 244 MET A C 1
ATOM 1942 O O . MET A 1 244 ? 3.703 12.363 19.305 1 91.92 244 MET A O 1
ATOM 1946 N N . PRO A 1 245 ? 5.884 12.106 19.776 1 88.3 245 PRO A N 1
ATOM 1947 C CA . PRO A 1 245 ? 5.458 11.481 21.031 1 88.3 245 PRO A CA 1
ATOM 1948 C C . PRO A 1 245 ? 4.59 12.402 21.885 1 88.3 245 PRO A C 1
ATOM 1950 O O . PRO A 1 245 ? 3.598 11.956 22.467 1 88.3 245 PRO A O 1
ATOM 1953 N N . LEU A 1 246 ? 4.91 13.644 21.944 1 89.11 246 LEU A N 1
ATOM 1954 C CA . LEU A 1 246 ? 4.11 14.617 22.681 1 89.11 246 LEU A CA 1
ATOM 1955 C C . LEU A 1 246 ? 2.725 14.763 22.06 1 89.11 246 LEU A C 1
ATOM 1957 O O . LEU A 1 246 ? 1.724 14.835 22.776 1 89.11 246 LEU A O 1
ATOM 1961 N N . LEU A 1 247 ? 2.718 14.747 20.845 1 93.08 247 LEU A N 1
ATOM 1962 C CA . LEU A 1 247 ? 1.457 14.891 20.125 1 93.08 247 LEU A CA 1
ATOM 1963 C C . LEU A 1 247 ? 0.561 13.679 20.35 1 93.08 247 LEU A C 1
ATOM 1965 O O . LEU A 1 247 ? -0.643 13.824 20.572 1 93.08 247 LEU A O 1
ATOM 1969 N N . PHE A 1 248 ? 1.125 12.532 20.314 1 96.96 248 PHE A N 1
ATOM 1970 C CA . PHE A 1 248 ? 0.37 11.303 20.53 1 96.96 248 PHE A CA 1
ATOM 1971 C C . PHE A 1 248 ? -0.213 11.266 21.938 1 96.96 248 PHE A C 1
ATOM 1973 O O . PHE A 1 248 ? -1.332 10.791 22.139 1 96.96 248 PHE A O 1
ATOM 1980 N N . ASP A 1 249 ? 0.529 11.814 22.874 1 95.53 249 ASP A N 1
ATOM 1981 C CA . ASP A 1 249 ? 0.039 11.873 24.248 1 95.53 249 ASP A CA 1
ATOM 1982 C C . ASP A 1 249 ? -1.198 12.762 24.353 1 95.53 249 ASP A C 1
ATOM 1984 O O . ASP A 1 249 ? -2.165 12.41 25.031 1 95.53 249 ASP A O 1
ATOM 1988 N N . LEU A 1 250 ? -1.173 13.868 23.698 1 95.84 250 LEU A N 1
ATOM 1989 C CA . LEU A 1 250 ? -2.306 14.787 23.698 1 95.84 250 LEU A CA 1
ATOM 1990 C C . LEU A 1 250 ? -3.524 14.147 23.041 1 95.84 250 LEU A C 1
ATOM 1992 O O . LEU A 1 250 ? -4.654 14.345 23.492 1 95.84 250 LEU A O 1
ATOM 1996 N N . ILE A 1 251 ? -3.295 13.387 22.016 1 97.01 251 ILE A N 1
ATOM 1997 C CA . ILE A 1 251 ? -4.385 12.693 21.339 1 97.01 251 ILE A CA 1
ATOM 1998 C C . ILE A 1 251 ? -4.969 11.626 22.262 1 97.01 251 ILE A C 1
ATOM 2000 O O . ILE A 1 251 ? -6.19 11.513 22.395 1 97.01 251 ILE A O 1
ATOM 2004 N N . ALA A 1 252 ? -4.063 10.911 22.868 1 97.26 252 ALA A N 1
ATOM 2005 C CA . ALA A 1 252 ? -4.491 9.841 23.765 1 97.26 252 ALA A CA 1
ATOM 2006 C C . ALA A 1 252 ? -5.347 10.388 24.903 1 97.26 252 ALA A C 1
ATOM 2008 O O . ALA A 1 252 ? -6.295 9.735 25.346 1 97.26 252 ALA A O 1
ATOM 2009 N N . LYS A 1 253 ? -5.07 11.588 25.344 1 96.35 253 LYS A N 1
ATOM 2010 C CA . LYS A 1 253 ? -5.779 12.226 26.45 1 96.35 253 LYS A CA 1
ATOM 2011 C C . LYS A 1 253 ? -7.006 12.983 25.951 1 96.35 253 LYS A C 1
ATOM 2013 O O . LYS A 1 253 ? -7.699 13.637 26.733 1 96.35 253 LYS A O 1
ATOM 2018 N N . LYS A 1 254 ? -7.24 13.011 24.674 1 95.07 254 LYS A N 1
ATOM 2019 C CA . LYS A 1 254 ? -8.378 13.663 24.033 1 95.07 254 LYS A CA 1
ATOM 2020 C C . LYS A 1 254 ? -8.278 15.182 24.149 1 95.07 254 LYS A C 1
ATOM 2022 O O . LYS A 1 254 ? -9.296 15.875 24.188 1 95.07 254 LYS A O 1
ATOM 2027 N N . GLU A 1 255 ? -7.06 15.661 24.19 1 95.23 255 GLU A N 1
ATOM 2028 C CA . GLU A 1 255 ? -6.813 17.098 24.255 1 95.23 255 GLU A CA 1
ATOM 2029 C C . GLU A 1 255 ? -6.544 17.674 22.867 1 95.23 255 GLU A C 1
ATOM 2031 O O . GLU A 1 255 ? -6.539 18.894 22.686 1 95.23 255 GLU A O 1
ATOM 2036 N N . LEU A 1 256 ? -6.296 16.816 22.005 1 96.09 256 LEU A N 1
ATOM 2037 C CA . LEU A 1 256 ? -6.048 17.168 20.611 1 96.09 256 LEU A CA 1
ATOM 2038 C C . LEU A 1 256 ? -6.684 16.149 19.671 1 96.09 256 LEU A C 1
ATOM 2040 O O . LEU A 1 256 ? -6.614 14.943 19.919 1 96.09 256 LEU A O 1
ATOM 2044 N N . GLN A 1 257 ? -7.326 16.669 18.7 1 96.85 257 GLN A N 1
ATOM 2045 C CA . GLN A 1 257 ? -7.927 15.774 17.717 1 96.85 257 GLN A CA 1
ATOM 2046 C C . GLN A 1 257 ? -7.246 15.912 16.359 1 96.85 257 GLN A C 1
ATOM 2048 O O . GLN A 1 257 ? -7.215 17.001 15.782 1 96.85 257 GLN A O 1
ATOM 2053 N N . ILE A 1 258 ? -6.703 14.863 15.868 1 97.99 258 ILE A N 1
ATOM 2054 C CA . ILE A 1 258 ? -6.12 14.763 14.535 1 97.99 258 ILE A CA 1
ATOM 2055 C C . ILE A 1 258 ? -6.695 13.548 13.81 1 97.99 258 ILE A C 1
ATOM 2057 O O . ILE A 1 258 ? -6.691 12.438 14.347 1 97.99 258 ILE A O 1
ATOM 2061 N N . ASN A 1 259 ? -7.183 13.747 12.605 1 98.6 259 ASN A N 1
ATOM 2062 C CA . ASN A 1 259 ? -7.816 12.641 11.894 1 98.6 259 ASN A CA 1
ATOM 2063 C C . ASN A 1 259 ? -6.78 11.71 11.271 1 98.6 259 ASN A C 1
ATOM 2065 O O . ASN A 1 259 ? -6.919 10.487 11.339 1 98.6 259 ASN A O 1
ATOM 2069 N N . GLN A 1 260 ? -5.764 12.297 10.649 1 98.81 260 GLN A N 1
ATOM 2070 C CA . GLN A 1 260 ? -4.75 11.457 10.021 1 98.81 260 GLN A CA 1
ATOM 2071 C C . GLN A 1 260 ? -3.421 12.197 9.901 1 98.81 260 GLN A C 1
ATOM 2073 O O . GLN A 1 260 ? -3.391 13.429 9.867 1 98.81 260 GLN A O 1
ATOM 2078 N N . ILE A 1 261 ? -2.334 11.456 9.873 1 98.58 261 ILE A N 1
ATOM 2079 C CA . ILE A 1 261 ? -0.968 11.967 9.849 1 98.58 261 ILE A CA 1
ATOM 2080 C C . ILE A 1 261 ? -0.195 11.32 8.701 1 98.58 261 ILE A C 1
ATOM 2082 O O . ILE A 1 261 ? -0.165 10.094 8.578 1 98.58 261 ILE A O 1
ATOM 2086 N N . GLN A 1 262 ? 0.324 12.094 7.815 1 98.13 262 GLN A N 1
ATOM 2087 C CA . GLN A 1 262 ? 1.304 11.685 6.814 1 98.13 262 GLN A CA 1
ATOM 2088 C C . GLN A 1 262 ? 2.717 12.077 7.235 1 98.13 262 GLN A C 1
ATOM 2090 O O . GLN A 1 262 ? 3.021 13.263 7.378 1 98.13 262 GLN A O 1
ATOM 2095 N N . ILE A 1 263 ? 3.607 11.037 7.374 1 97.27 263 ILE A N 1
ATOM 2096 C CA . ILE A 1 263 ? 4.881 11.384 7.995 1 97.27 263 ILE A CA 1
ATOM 2097 C C . ILE A 1 263 ? 6.011 10.605 7.325 1 97.27 263 ILE A C 1
ATOM 2099 O O . ILE A 1 263 ? 5.853 9.425 7.002 1 97.27 263 ILE A O 1
ATOM 2103 N N . GLU A 1 264 ? 7.078 11.251 7.065 1 96.18 264 GLU A N 1
ATOM 2104 C CA . GLU A 1 264 ? 8.324 10.587 6.693 1 96.18 264 GLU A CA 1
ATOM 2105 C C . GLU A 1 264 ? 9.202 10.337 7.915 1 96.18 264 GLU A C 1
ATOM 2107 O O . GLU A 1 264 ? 9.618 11.28 8.591 1 96.18 264 GLU A O 1
ATOM 2112 N N . LEU A 1 265 ? 9.495 9.117 8.219 1 94.65 265 LEU A N 1
ATOM 2113 C CA . LEU A 1 265 ? 10.414 8.751 9.291 1 94.65 265 LEU A CA 1
ATOM 2114 C C . LEU A 1 265 ? 11.82 8.522 8.746 1 94.65 265 LEU A C 1
ATOM 2116 O O . LEU A 1 265 ? 12.009 7.737 7.814 1 94.65 265 LEU A O 1
ATOM 2120 N N . HIS A 1 266 ? 12.701 9.256 9.352 1 90.89 266 HIS A N 1
ATOM 2121 C CA . HIS A 1 266 ? 14.103 9.087 8.987 1 90.89 266 HIS A CA 1
ATOM 2122 C C . HIS A 1 266 ? 14.776 8.032 9.858 1 90.89 266 HIS A C 1
ATOM 2124 O O . HIS A 1 266 ? 14.343 7.783 10.985 1 90.89 266 HIS A O 1
ATOM 2130 N N . GLU A 1 267 ? 15.756 7.422 9.278 1 83.79 267 GLU A N 1
ATOM 2131 C CA . GLU A 1 267 ? 16.447 6.338 9.97 1 83.79 267 GLU A CA 1
ATOM 2132 C C . GLU A 1 267 ? 16.956 6.791 11.335 1 83.79 267 GLU A C 1
ATOM 2134 O O . GLU A 1 267 ? 17.479 7.899 11.472 1 83.79 267 GLU A O 1
ATOM 2139 N N . THR A 1 268 ? 16.764 5.984 12.299 1 84.92 268 THR A N 1
ATOM 2140 C CA . THR A 1 268 ? 17.251 6.101 13.669 1 84.92 268 THR A CA 1
ATOM 2141 C C . THR A 1 268 ? 17.377 4.726 14.318 1 84.92 268 THR A C 1
ATOM 2143 O O . THR A 1 268 ? 17.368 3.704 13.627 1 84.92 268 THR A O 1
ATOM 2146 N N . ASP A 1 269 ? 17.621 4.689 15.559 1 82.68 269 ASP A N 1
ATOM 2147 C CA . ASP A 1 269 ? 17.735 3.382 16.199 1 82.68 269 ASP A CA 1
ATOM 2148 C C . ASP A 1 269 ? 16.362 2.737 16.379 1 82.68 269 ASP A C 1
ATOM 2150 O O . ASP A 1 269 ? 15.341 3.427 16.372 1 82.68 269 ASP A O 1
ATOM 2154 N N . PHE A 1 270 ? 16.384 1.436 16.531 1 86.31 270 PHE A N 1
ATOM 2155 C CA . PHE A 1 270 ? 15.183 0.612 16.583 1 86.31 270 PHE A CA 1
ATOM 2156 C C . PHE A 1 270 ? 14.311 0.998 17.772 1 86.31 270 PHE A C 1
ATOM 2158 O O . PHE A 1 270 ? 13.083 1.007 17.672 1 86.31 270 PHE A O 1
ATOM 2165 N N . ASP A 1 271 ? 14.95 1.356 18.851 1 86.81 271 ASP A N 1
ATOM 2166 C CA . ASP A 1 271 ? 14.213 1.696 20.064 1 86.81 271 ASP A CA 1
ATOM 2167 C C . ASP A 1 271 ? 13.377 2.958 19.863 1 86.81 271 ASP A C 1
ATOM 2169 O O . ASP A 1 271 ? 12.222 3.018 20.289 1 86.81 271 ASP A O 1
ATOM 2173 N N . GLN A 1 272 ? 13.948 3.924 19.252 1 88.53 272 GLN A N 1
ATOM 2174 C CA . GLN A 1 272 ? 13.237 5.176 19.013 1 88.53 272 GLN A CA 1
ATOM 2175 C C . GLN A 1 272 ? 12.053 4.965 18.074 1 88.53 272 GLN A C 1
ATOM 2177 O O . GLN A 1 272 ? 10.982 5.541 18.278 1 88.53 272 GLN A O 1
ATOM 2182 N N . VAL A 1 273 ? 12.235 4.129 17.067 1 91.31 273 VAL A N 1
ATOM 2183 C CA . VAL A 1 273 ? 11.153 3.829 16.135 1 91.31 273 VAL A CA 1
ATOM 2184 C C . VAL A 1 273 ? 10.037 3.082 16.862 1 91.31 273 VAL A C 1
ATOM 2186 O O . VAL A 1 273 ? 8.857 3.401 16.695 1 91.31 273 VAL A O 1
ATOM 2189 N N . THR A 1 274 ? 10.445 2.139 17.692 1 91.42 274 THR A N 1
ATOM 2190 C CA . THR A 1 274 ? 9.472 1.361 18.45 1 91.42 274 THR A CA 1
ATOM 2191 C C . THR A 1 274 ? 8.652 2.265 19.366 1 91.42 274 THR A C 1
ATOM 2193 O O . THR A 1 274 ? 7.425 2.157 19.418 1 91.42 274 THR A O 1
ATOM 2196 N N . LYS A 1 275 ? 9.296 3.162 20.013 1 91.8 275 LYS A N 1
ATOM 2197 C CA . LYS A 1 275 ? 8.615 4.084 20.917 1 91.8 275 LYS A CA 1
ATOM 2198 C C . LYS A 1 275 ? 7.64 4.979 20.158 1 91.8 275 LYS A C 1
ATOM 2200 O O . LYS A 1 275 ? 6.556 5.288 20.656 1 91.8 275 LYS A O 1
ATOM 2205 N N . PHE A 1 276 ? 8.054 5.369 19.04 1 94.39 276 PHE A N 1
ATOM 2206 C CA . PHE A 1 276 ? 7.193 6.184 18.191 1 94.39 276 PHE A CA 1
ATOM 2207 C C . PHE A 1 276 ? 5.876 5.47 17.912 1 94.39 276 PHE A C 1
ATOM 2209 O O . PHE A 1 276 ? 4.801 6.025 18.148 1 94.39 276 PHE A O 1
ATOM 2216 N N . PHE A 1 277 ? 5.925 4.244 17.47 1 95.6 277 PHE A N 1
ATOM 2217 C CA . PHE A 1 277 ? 4.723 3.523 17.069 1 95.6 277 PHE A CA 1
ATOM 2218 C C . PHE A 1 277 ? 3.936 3.061 18.29 1 95.6 277 PHE A C 1
ATOM 2220 O O . PHE A 1 277 ? 2.706 2.995 18.254 1 95.6 277 PHE A O 1
ATOM 2227 N N . GLU A 1 278 ? 4.629 2.788 19.4 1 94.92 278 GLU A N 1
ATOM 2228 C CA . GLU A 1 278 ? 3.925 2.472 20.638 1 94.92 278 GLU A CA 1
ATOM 2229 C C . GLU A 1 278 ? 3.07 3.648 21.103 1 94.92 278 GLU A C 1
ATOM 2231 O O . GLU A 1 278 ? 1.927 3.464 21.525 1 94.92 278 GLU A O 1
ATOM 2236 N N . ALA A 1 279 ? 3.648 4.822 21.059 1 96.55 279 ALA A N 1
ATOM 2237 C CA . ALA A 1 279 ? 2.896 6.022 21.417 1 96.55 279 ALA A CA 1
ATOM 2238 C C . ALA A 1 279 ? 1.703 6.219 20.486 1 96.55 279 ALA A C 1
ATOM 2240 O O . ALA A 1 279 ? 0.614 6.588 20.932 1 96.55 279 ALA A O 1
ATOM 2241 N N . GLY A 1 280 ? 1.922 5.979 19.202 1 97.54 280 GLY A N 1
ATOM 2242 C CA . GLY A 1 280 ? 0.826 6.045 18.248 1 97.54 280 GLY A CA 1
ATOM 2243 C C . GLY A 1 280 ? -0.286 5.058 18.549 1 97.54 280 GLY A C 1
ATOM 2244 O O . GLY A 1 280 ? -1.467 5.397 18.452 1 97.54 280 GLY A O 1
ATOM 2245 N N . ASP A 1 281 ? 0.13 3.872 18.916 1 97.28 281 ASP A N 1
ATOM 2246 C CA . ASP A 1 281 ? -0.846 2.845 19.269 1 97.28 281 ASP A CA 1
ATOM 2247 C C . ASP A 1 281 ? -1.712 3.293 20.444 1 97.28 281 ASP A C 1
ATOM 2249 O O . ASP A 1 281 ? -2.935 3.137 20.415 1 97.28 281 ASP A O 1
ATOM 2253 N N . LYS A 1 282 ? -1.087 3.847 21.418 1 96.96 282 LYS A N 1
ATOM 2254 C CA . LYS A 1 282 ? -1.801 4.31 22.605 1 96.96 282 LYS A CA 1
ATOM 2255 C C . LYS A 1 282 ? -2.762 5.444 22.26 1 96.96 282 LYS A C 1
ATOM 2257 O O . LYS A 1 282 ? -3.795 5.609 22.911 1 96.96 282 LYS A O 1
ATOM 2262 N N . ALA A 1 283 ? -2.446 6.175 21.223 1 98.15 283 ALA A N 1
ATOM 2263 C CA . ALA A 1 283 ? -3.264 7.308 20.798 1 98.15 283 ALA A CA 1
ATOM 2264 C C . ALA A 1 283 ? -4.388 6.855 19.87 1 98.15 283 ALA A C 1
ATOM 2266 O O . ALA A 1 283 ? -5.149 7.679 19.358 1 98.15 283 ALA A O 1
ATOM 2267 N N . GLY A 1 284 ? -4.485 5.579 19.592 1 97.78 284 GLY A N 1
ATOM 2268 C CA . GLY A 1 284 ? -5.523 5.065 18.712 1 97.78 284 GLY A CA 1
ATOM 2269 C C . GLY A 1 284 ? -5.221 5.283 17.241 1 97.78 284 GLY A C 1
ATOM 2270 O O . GLY A 1 284 ? -6.134 5.33 16.415 1 97.78 284 GLY A O 1
ATOM 2271 N N . MET A 1 285 ? -3.963 5.45 16.916 1 98.27 285 MET A N 1
ATOM 2272 C CA . MET A 1 285 ? -3.557 5.594 15.521 1 98.27 285 MET A CA 1
ATOM 2273 C C . MET A 1 285 ? -3.343 4.23 14.873 1 98.27 285 MET A C 1
ATOM 2275 O O . MET A 1 285 ? -2.812 3.315 15.504 1 98.27 285 MET A O 1
ATOM 2279 N N . ARG A 1 286 ? -3.768 4.128 13.594 1 98.4 286 ARG A N 1
ATOM 2280 C CA . ARG A 1 286 ? -3.527 2.944 12.775 1 98.4 286 ARG A CA 1
ATOM 2281 C C . ARG A 1 286 ? -2.633 3.273 11.585 1 98.4 286 ARG A C 1
ATOM 2283 O O . ARG A 1 286 ? -2.822 4.296 10.924 1 98.4 286 ARG A O 1
ATOM 2290 N N . ILE A 1 287 ? -1.668 2.379 11.334 1 98.6 287 ILE A N 1
ATOM 2291 C CA . ILE A 1 287 ? -0.916 2.491 10.089 1 98.6 287 ILE A CA 1
ATOM 2292 C C . ILE A 1 287 ? -1.764 1.982 8.926 1 98.6 287 ILE A C 1
ATOM 2294 O O . ILE A 1 287 ? -2.191 0.825 8.921 1 98.6 287 ILE A O 1
ATOM 2298 N N . PHE A 1 288 ? -2.029 2.825 7.92 1 98.43 288 PHE A N 1
ATOM 2299 C CA . PHE A 1 288 ? -2.828 2.293 6.823 1 98.43 288 PHE A CA 1
ATOM 2300 C C . PHE A 1 288 ? -2.048 2.339 5.514 1 98.43 288 PHE A C 1
ATOM 2302 O O . PHE A 1 288 ? -2.494 1.796 4.501 1 98.43 288 PHE A O 1
ATOM 2309 N N . HIS A 1 289 ? -0.817 2.945 5.554 1 98.28 289 HIS A N 1
ATOM 2310 C CA . HIS A 1 289 ? 0.04 2.933 4.374 1 98.28 289 HIS A CA 1
ATOM 2311 C C . HIS A 1 289 ? 1.512 3.044 4.76 1 98.28 289 HIS A C 1
ATOM 2313 O O . HIS A 1 289 ? 1.852 3.715 5.737 1 98.28 289 HIS A O 1
ATOM 2319 N N . LYS A 1 290 ? 2.344 2.422 4.017 1 96.74 290 LYS A N 1
ATOM 2320 C CA . LYS A 1 290 ? 3.797 2.456 4.149 1 96.74 290 LYS A CA 1
ATOM 2321 C C . LYS A 1 290 ? 4.475 2.436 2.782 1 96.74 290 LYS A C 1
ATOM 2323 O O . LYS A 1 290 ? 4.139 1.612 1.929 1 96.74 290 LYS A O 1
ATOM 2328 N N . GLU A 1 291 ? 5.377 3.355 2.567 1 94.85 291 GLU A N 1
ATOM 2329 C CA . GLU A 1 291 ? 6.168 3.377 1.34 1 94.85 291 GLU A CA 1
ATOM 2330 C C . GLU A 1 291 ? 7.615 3.771 1.622 1 94.85 291 GLU A C 1
ATOM 2332 O O . GLU A 1 291 ? 7.881 4.877 2.096 1 94.85 291 GLU A O 1
ATOM 2337 N N . ARG A 1 292 ? 8.472 2.892 1.323 1 91.68 292 ARG A N 1
ATOM 2338 C CA . ARG A 1 292 ? 9.88 3.261 1.428 1 91.68 292 ARG A CA 1
ATOM 2339 C C . ARG A 1 292 ? 10.254 4.299 0.374 1 91.68 292 ARG A C 1
ATOM 2341 O O . ARG A 1 292 ? 9.812 4.213 -0.773 1 91.68 292 ARG A O 1
ATOM 2348 N N . ASN A 1 293 ? 10.983 5.278 0.799 1 89.9 293 ASN A N 1
ATOM 2349 C CA . ASN A 1 293 ? 11.351 6.363 -0.105 1 89.9 293 ASN A CA 1
ATOM 2350 C C . ASN A 1 293 ? 12.528 5.976 -0.995 1 89.9 293 ASN A C 1
ATOM 2352 O O . ASN A 1 293 ? 13.685 6.195 -0.631 1 89.9 293 ASN A O 1
ATOM 2356 N N . ALA A 1 294 ? 12.259 5.542 -2.16 1 85.23 294 ALA A N 1
ATOM 2357 C CA . ALA A 1 294 ? 13.276 5.067 -3.093 1 85.23 294 ALA A CA 1
ATOM 2358 C C . ALA A 1 294 ? 13.962 6.234 -3.798 1 85.23 294 ALA A C 1
ATOM 2360 O O . ALA A 1 294 ? 15.018 6.063 -4.412 1 85.23 294 ALA A O 1
ATOM 2361 N N . TRP A 1 295 ? 13.417 7.36 -3.716 1 85.79 295 TRP A N 1
ATOM 2362 C CA . TRP A 1 295 ? 13.912 8.535 -4.426 1 85.79 295 TRP A CA 1
ATOM 2363 C C . TRP A 1 295 ? 14.977 9.258 -3.608 1 85.79 295 TRP A C 1
ATOM 2365 O O . TRP A 1 295 ? 15.732 10.074 -4.142 1 85.79 295 TRP A O 1
ATOM 2375 N N . GLY A 1 296 ? 14.972 8.91 -2.345 1 79.57 296 GLY A N 1
ATOM 2376 C CA . GLY A 1 296 ? 15.915 9.492 -1.404 1 79.57 296 GLY A CA 1
ATOM 2377 C C . GLY A 1 296 ? 16.343 8.526 -0.314 1 79.57 296 GLY A C 1
ATOM 2378 O O . GLY A 1 296 ? 15.962 7.354 -0.332 1 79.57 296 GLY A O 1
ATOM 2379 N N . CYS A 1 297 ? 17.184 8.992 0.53 1 82.64 297 CYS A N 1
ATOM 2380 C CA . CYS A 1 297 ? 17.576 8.267 1.733 1 82.64 297 CYS A CA 1
ATOM 2381 C C . CYS A 1 297 ? 18.156 6.902 1.384 1 82.64 297 CYS A C 1
ATOM 2383 O O . CYS A 1 297 ? 17.877 5.912 2.061 1 82.64 297 CYS A O 1
ATOM 2385 N N . GLN A 1 298 ? 18.798 6.824 0.283 1 79.47 298 GLN A N 1
ATOM 2386 C CA . GLN A 1 298 ? 19.448 5.61 -0.199 1 79.47 298 GLN A CA 1
ATOM 2387 C C . GLN A 1 298 ? 18.426 4.51 -0.472 1 79.47 298 GLN A C 1
ATOM 2389 O O . GLN A 1 298 ? 18.781 3.333 -0.559 1 79.47 298 GLN A O 1
ATOM 2394 N N . GLY A 1 299 ? 17.152 4.881 -0.475 1 77.84 299 GLY A N 1
ATOM 2395 C CA . GLY A 1 299 ? 16.095 3.958 -0.858 1 77.84 299 GLY A CA 1
ATOM 2396 C C . GLY A 1 299 ? 15.485 3.227 0.323 1 77.84 299 GLY A C 1
ATOM 2397 O O . GLY A 1 299 ? 14.441 2.585 0.19 1 77.84 299 GLY A O 1
ATOM 2398 N N . TYR A 1 300 ? 16.153 3.304 1.545 1 79.67 300 TYR A N 1
ATOM 2399 C CA . TYR A 1 300 ? 15.603 2.507 2.636 1 79.67 300 TYR A CA 1
ATOM 2400 C C . TYR A 1 300 ? 15.783 3.215 3.973 1 79.67 300 TYR A C 1
ATOM 2402 O O . TYR A 1 300 ? 15.329 2.723 5.009 1 79.67 300 TYR A O 1
ATOM 2410 N N . LEU A 1 301 ? 16.43 4.367 3.954 1 85.97 301 LEU A N 1
ATOM 2411 C CA . LEU A 1 301 ? 16.744 5.014 5.224 1 85.97 301 LEU A CA 1
ATOM 2412 C C . LEU A 1 301 ? 15.595 5.909 5.677 1 85.97 301 LEU A C 1
ATOM 2414 O O . LEU A 1 301 ? 15.575 6.369 6.821 1 85.97 301 LEU A O 1
ATOM 2418 N N . CYS A 1 302 ? 14.625 6.168 4.814 1 91.18 302 CYS A N 1
ATOM 2419 C CA . CYS A 1 302 ? 13.422 6.884 5.223 1 91.18 302 CYS A CA 1
ATOM 2420 C C . CYS A 1 302 ? 12.17 6.196 4.691 1 91.18 302 CYS A C 1
ATOM 2422 O O . CYS A 1 302 ? 12.219 5.519 3.662 1 91.18 302 CYS A O 1
ATOM 2424 N N . VAL A 1 303 ? 11.189 6.321 5.421 1 94.33 303 VAL A N 1
ATOM 2425 C CA . VAL A 1 303 ? 9.946 5.631 5.091 1 94.33 303 VAL A CA 1
ATOM 2426 C C . VAL A 1 303 ? 8.763 6.577 5.282 1 94.33 303 VAL A C 1
ATOM 2428 O O . VAL A 1 303 ? 8.669 7.265 6.301 1 94.33 303 VAL A O 1
ATOM 2431 N N . GLU A 1 304 ? 7.912 6.625 4.26 1 96.4 304 GLU A N 1
ATOM 2432 C CA . GLU A 1 304 ? 6.648 7.35 4.35 1 96.4 304 GLU A CA 1
ATOM 2433 C C . GLU A 1 304 ? 5.568 6.498 5.011 1 96.4 304 GLU A C 1
ATOM 2435 O O . GLU A 1 304 ? 5.268 5.397 4.546 1 96.4 304 GLU A O 1
ATOM 2440 N N . TYR A 1 305 ? 5.023 7.013 6.122 1 97.61 305 TYR A N 1
ATOM 2441 C CA . TYR A 1 305 ? 3.898 6.362 6.784 1 97.61 305 TYR A CA 1
ATOM 2442 C C . TYR A 1 305 ? 2.655 7.243 6.739 1 97.61 305 TYR A C 1
ATOM 2444 O O . TYR A 1 305 ? 2.755 8.471 6.8 1 97.61 305 TYR A O 1
ATOM 2452 N N . SER A 1 306 ? 1.54 6.616 6.628 1 98.74 306 SER A N 1
ATOM 2453 C CA . SER A 1 306 ? 0.244 7.251 6.845 1 98.74 306 SER A CA 1
ATOM 2454 C C . SER A 1 306 ? -0.489 6.624 8.025 1 98.74 306 SER A C 1
ATOM 2456 O O . SER A 1 306 ? -0.727 5.414 8.043 1 98.74 306 SER A O 1
ATOM 2458 N N . LEU A 1 307 ? -0.777 7.444 9.019 1 98.74 307 LEU A N 1
ATOM 2459 C CA . LEU A 1 307 ? -1.509 7.037 10.213 1 98.74 307 LEU A CA 1
ATOM 2460 C C . LEU A 1 307 ? -2.892 7.677 10.248 1 98.74 307 LEU A C 1
ATOM 2462 O O . LEU A 1 307 ? -3.097 8.755 9.683 1 98.74 307 LEU A O 1
ATOM 2466 N N . ILE A 1 308 ? -3.771 7.006 10.896 1 98.85 308 ILE A N 1
ATOM 2467 C CA . ILE A 1 308 ? -5.144 7.497 10.94 1 98.85 308 ILE A CA 1
ATOM 2468 C C . ILE A 1 308 ? -5.801 7.073 12.252 1 98.85 308 ILE A C 1
ATOM 2470 O O . ILE A 1 308 ? -5.545 5.977 12.756 1 98.85 308 ILE A O 1
ATOM 2474 N N . THR A 1 309 ? -6.578 7.956 12.846 1 98.57 309 THR A N 1
ATOM 2475 C CA . THR A 1 309 ? -7.307 7.574 14.05 1 98.57 309 THR A CA 1
ATOM 2476 C C . THR A 1 309 ? -8.355 6.511 13.735 1 98.57 309 THR A C 1
ATOM 2478 O O . THR A 1 309 ? -8.957 6.525 12.659 1 98.57 309 THR A O 1
ATOM 2481 N N . GLU A 1 310 ? -8.599 5.664 14.663 1 97.97 310 GLU A N 1
ATOM 2482 C CA . GLU A 1 310 ? -9.57 4.586 14.502 1 97.97 310 GLU A CA 1
ATOM 2483 C C . GLU A 1 310 ? -10.955 5.135 14.169 1 97.97 310 GLU A C 1
ATOM 2485 O O . GLU A 1 310 ? -11.648 4.6 13.302 1 97.97 310 GLU A O 1
ATOM 2490 N N . SER A 1 311 ? -11.306 6.21 14.808 1 97.28 311 SER A N 1
ATOM 2491 C CA . SER A 1 311 ? -12.638 6.775 14.618 1 97.28 311 SER A CA 1
ATOM 2492 C C . SER A 1 311 ? -12.806 7.334 13.209 1 97.28 311 SER A C 1
ATOM 2494 O O . SER A 1 311 ? -13.83 7.104 12.562 1 97.28 311 SER A O 1
ATOM 2496 N N . PHE A 1 312 ? -11.857 8.057 12.753 1 98.26 312 PHE A N 1
ATOM 2497 C CA . PHE A 1 312 ? -11.968 8.624 11.414 1 98.26 312 PHE A CA 1
ATOM 2498 C C . PHE A 1 312 ? -11.906 7.53 10.355 1 98.26 312 PHE A C 1
ATOM 2500 O O . PHE A 1 312 ? -12.615 7.593 9.348 1 98.26 312 PHE A O 1
ATOM 2507 N N . LEU A 1 313 ? -11.036 6.533 10.501 1 98.53 313 LEU A N 1
ATOM 2508 C CA . LEU A 1 313 ? -10.976 5.399 9.585 1 98.53 313 LEU A CA 1
ATOM 2509 C C . LEU A 1 313 ? -12.336 4.718 9.473 1 98.53 313 LEU A C 1
ATOM 2511 O O . LEU A 1 313 ? -12.779 4.384 8.372 1 98.53 313 LEU A O 1
ATOM 2515 N N . ARG A 1 314 ? -12.957 4.503 10.637 1 97.68 314 ARG A N 1
ATOM 2516 C CA . ARG A 1 314 ? -14.273 3.872 10.638 1 97.68 314 ARG A CA 1
ATOM 2517 C C . ARG A 1 314 ? -15.285 4.715 9.869 1 97.68 314 ARG A C 1
ATOM 2519 O O . ARG A 1 314 ? -16.103 4.18 9.118 1 97.68 314 ARG A O 1
ATOM 2526 N N . GLU A 1 315 ? -15.197 5.991 10.08 1 97.16 315 GLU A N 1
ATOM 2527 C CA . GLU A 1 315 ? -16.104 6.902 9.387 1 97.16 315 GLU A CA 1
ATOM 2528 C C . GLU A 1 315 ? -15.927 6.811 7.874 1 97.16 315 GLU A C 1
ATOM 2530 O O . GLU A 1 315 ? -16.906 6.691 7.135 1 97.16 315 GLU A O 1
ATOM 2535 N N . VAL A 1 316 ? -14.724 6.849 7.39 1 97.27 316 VAL A N 1
ATOM 2536 C CA . VAL A 1 316 ? -14.451 6.82 5.957 1 97.27 316 VAL A CA 1
ATOM 2537 C C . VAL A 1 316 ? -14.87 5.47 5.378 1 97.27 316 VAL A C 1
ATOM 2539 O O . VAL A 1 316 ? -15.561 5.412 4.359 1 97.27 316 VAL A O 1
ATOM 2542 N N . ASN A 1 317 ? -14.46 4.356 6.024 1 96.29 317 ASN A N 1
ATOM 2543 C CA . ASN A 1 317 ? -14.788 3.025 5.523 1 96.29 317 ASN A CA 1
ATOM 2544 C C . ASN A 1 317 ? -16.292 2.771 5.551 1 96.29 317 ASN A C 1
ATOM 2546 O O . ASN A 1 317 ? -16.82 2.049 4.703 1 96.29 317 ASN A O 1
ATOM 2550 N N . LYS A 1 318 ? -16.979 3.373 6.546 1 95.28 318 LYS A N 1
ATOM 2551 C CA . LYS A 1 318 ? -18.436 3.279 6.583 1 95.28 318 LYS A CA 1
ATOM 2552 C C . LYS A 1 318 ? -19.056 3.856 5.314 1 95.28 318 LYS A C 1
ATOM 2554 O O . LYS A 1 318 ? -20.013 3.296 4.775 1 95.28 318 LYS A O 1
ATOM 2559 N N . GLY A 1 319 ? -18.519 4.974 4.856 1 91.91 319 GLY A N 1
ATOM 2560 C CA . GLY A 1 319 ? -19.009 5.574 3.625 1 91.91 319 GLY A CA 1
ATOM 2561 C C . GLY A 1 319 ? -18.854 4.67 2.417 1 91.91 319 GLY A C 1
ATOM 2562 O O . GLY A 1 319 ? -19.701 4.672 1.522 1 91.91 319 GLY A O 1
ATOM 2563 N N . GLU A 1 320 ? -17.822 3.857 2.427 1 90.72 320 GLU A N 1
ATOM 2564 C CA . GLU A 1 320 ? -17.54 2.972 1.301 1 90.72 320 GLU A CA 1
ATOM 2565 C C . GLU A 1 320 ? -18.353 1.684 1.394 1 90.72 320 GLU A C 1
ATOM 2567 O O . GLU A 1 320 ? -18.767 1.13 0.374 1 90.72 320 GLU A O 1
ATOM 2572 N N . VAL A 1 321 ? -18.577 1.22 2.585 1 89.3 321 VAL A N 1
ATOM 2573 C CA . VAL A 1 321 ? -19.201 -0.079 2.813 1 89.3 321 VAL A CA 1
ATOM 2574 C C . VAL A 1 321 ? -20.716 0.085 2.912 1 89.3 321 VAL A C 1
ATOM 2576 O O . VAL A 1 321 ? -21.472 -0.755 2.417 1 89.3 321 VAL A O 1
ATOM 2579 N N . CYS A 1 322 ? -21.223 1.148 3.537 1 86.17 322 CYS A N 1
ATOM 2580 C CA . CYS A 1 322 ? -22.634 1.281 3.879 1 86.17 322 CYS A CA 1
ATOM 2581 C C . CYS A 1 322 ? -23.315 2.315 2.99 1 86.17 322 CYS A C 1
ATOM 2583 O O . CYS A 1 322 ? -24.544 2.349 2.9 1 86.17 322 CYS A O 1
ATOM 2585 N N . GLY A 1 323 ? -22.691 3.067 2.172 1 78.66 323 GLY A N 1
ATOM 2586 C CA . GLY A 1 323 ? -23.27 4.096 1.324 1 78.66 323 GLY A CA 1
ATOM 2587 C C . GLY A 1 323 ? -23.503 5.407 2.051 1 78.66 323 GLY A C 1
ATOM 2588 O O . GLY A 1 323 ? -23.761 5.417 3.256 1 78.66 323 GLY A O 1
ATOM 2589 N N . MET B 1 1 ? 18.413 -64.454 52.451 1 19.11 1 MET B N 1
ATOM 2590 C CA . MET B 1 1 ? 17.829 -64.038 51.179 1 19.11 1 MET B CA 1
ATOM 2591 C C . MET B 1 1 ? 16.326 -64.297 51.16 1 19.11 1 MET B C 1
ATOM 2593 O O . MET B 1 1 ? 15.888 -65.417 50.89 1 19.11 1 MET B O 1
ATOM 2597 N N . LYS B 1 2 ? 15.645 -63.706 52.305 1 21.35 2 LYS B N 1
ATOM 2598 C CA . LYS B 1 2 ? 14.328 -63.933 52.894 1 21.35 2 LYS B CA 1
ATOM 2599 C C . LYS B 1 2 ? 13.218 -63.632 51.891 1 21.35 2 LYS B C 1
ATOM 2601 O O . LYS B 1 2 ? 13.124 -62.515 51.378 1 21.35 2 LYS B O 1
ATOM 2606 N N . VAL B 1 3 ? 12.687 -64.617 51.103 1 23.13 3 VAL B N 1
ATOM 2607 C CA . VAL B 1 3 ? 11.831 -64.947 49.968 1 23.13 3 VAL B CA 1
ATOM 2608 C C . VAL B 1 3 ? 10.396 -64.516 50.261 1 23.13 3 VAL B C 1
ATOM 2610 O O . VAL B 1 3 ? 9.748 -65.061 51.158 1 23.13 3 VAL B O 1
ATOM 2613 N N . ALA B 1 4 ? 10.178 -63.142 50.224 1 22.71 4 ALA B N 1
ATOM 2614 C CA . ALA B 1 4 ? 9.008 -62.346 50.585 1 22.71 4 ALA B CA 1
ATOM 2615 C C . ALA B 1 4 ? 7.777 -62.796 49.804 1 22.71 4 ALA B C 1
ATOM 2617 O O . ALA B 1 4 ? 7.821 -62.915 48.577 1 22.71 4 ALA B O 1
ATOM 2618 N N . ARG B 1 5 ? 6.828 -63.503 50.397 1 22.17 5 ARG B N 1
ATOM 2619 C CA . ARG B 1 5 ? 5.581 -64.231 50.188 1 22.17 5 ARG B CA 1
ATOM 2620 C C . ARG B 1 5 ? 4.515 -63.326 49.58 1 22.17 5 ARG B C 1
ATOM 2622 O O . ARG B 1 5 ? 4.181 -62.283 50.148 1 22.17 5 ARG B O 1
ATOM 2629 N N . THR B 1 6 ? 4.447 -63.188 48.222 1 22.36 6 THR B N 1
ATOM 2630 C CA . THR B 1 6 ? 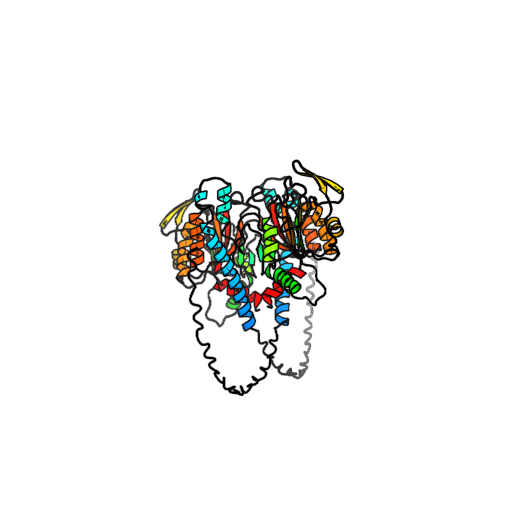3.726 -62.383 47.242 1 22.36 6 THR B CA 1
ATOM 2631 C C . THR B 1 6 ? 2.222 -62.609 47.357 1 22.36 6 THR B C 1
ATOM 2633 O O . THR B 1 6 ? 1.726 -63.695 47.048 1 22.36 6 THR B O 1
ATOM 2636 N N . TYR B 1 7 ? 1.536 -62.189 48.487 1 22.25 7 TYR B N 1
ATOM 2637 C CA . TYR B 1 7 ? 0.134 -62.407 48.826 1 22.25 7 TYR B CA 1
ATOM 2638 C C . TYR B 1 7 ? -0.783 -61.838 47.75 1 22.25 7 TYR B C 1
ATOM 2640 O O . TYR B 1 7 ? -0.616 -60.691 47.327 1 22.25 7 TYR B O 1
ATOM 2648 N N . VAL B 1 8 ? -1.437 -62.579 46.78 1 24.87 8 VAL B N 1
ATOM 2649 C CA . VAL B 1 8 ? -2.269 -62.542 45.582 1 24.87 8 VAL B CA 1
ATOM 2650 C C . VAL B 1 8 ? -3.664 -62.033 45.936 1 24.87 8 VAL B C 1
ATOM 2652 O O . VAL B 1 8 ? -4.451 -62.745 46.564 1 24.87 8 VAL B O 1
ATOM 2655 N N . GLY B 1 9 ? -3.787 -60.824 46.646 1 21.62 9 GLY B N 1
ATOM 2656 C CA . GLY B 1 9 ? -5.087 -60.445 47.175 1 21.62 9 GLY B CA 1
ATOM 2657 C C . GLY B 1 9 ? -6.139 -60.259 46.098 1 21.62 9 GLY B C 1
ATOM 2658 O O . GLY B 1 9 ? -5.9 -59.573 45.102 1 21.62 9 GLY B O 1
ATOM 2659 N N . LYS B 1 10 ? -7.109 -61.173 45.818 1 25.91 10 LYS B N 1
ATOM 2660 C CA . LYS B 1 10 ? -8.21 -61.396 44.887 1 25.91 10 LYS B CA 1
ATOM 2661 C C . LYS B 1 10 ? -9.285 -60.324 45.04 1 25.91 10 LYS B C 1
ATOM 2663 O O . LYS B 1 10 ? -9.938 -60.236 46.082 1 25.91 10 LYS B O 1
ATOM 2668 N N . SER B 1 11 ? -9.064 -59.024 44.549 1 22.03 11 SER B N 1
ATOM 2669 C CA . SER B 1 11 ? -9.956 -57.881 44.717 1 22.03 11 SER B CA 1
ATOM 2670 C C . SER B 1 11 ? -11.316 -58.143 44.079 1 22.03 11 SER B C 1
ATOM 2672 O O . SER B 1 11 ? -11.393 -58.595 42.934 1 22.03 11 SER B O 1
ATOM 2674 N N . LEU B 1 12 ? -12.374 -58.361 44.872 1 23.27 12 LEU B N 1
ATOM 2675 C CA . LEU B 1 12 ? -13.791 -58.66 44.7 1 23.27 12 LEU B CA 1
ATOM 2676 C C . LEU B 1 12 ? -14.487 -57.556 43.909 1 23.27 12 LEU B C 1
ATOM 2678 O O . LEU B 1 12 ? -14.442 -56.386 44.297 1 23.27 12 LEU B O 1
ATOM 2682 N N . GLN B 1 13 ? -14.657 -57.647 42.562 1 22.31 13 GLN B N 1
ATOM 2683 C CA . GLN B 1 13 ? -15.227 -56.801 41.52 1 22.31 13 GLN B CA 1
ATOM 2684 C C . GLN B 1 13 ? -16.724 -56.596 41.735 1 22.31 13 GLN B C 1
ATOM 2686 O O . GLN B 1 13 ? -17.503 -57.548 41.658 1 22.31 13 GLN B O 1
ATOM 2691 N N . ILE B 1 14 ? -17.149 -55.781 42.767 1 23.07 14 ILE B N 1
ATOM 2692 C CA . ILE B 1 14 ? -18.555 -55.556 43.082 1 23.07 14 ILE B CA 1
ATOM 2693 C C . ILE B 1 14 ? -19.258 -54.929 41.88 1 23.07 14 ILE B C 1
ATOM 2695 O O . ILE B 1 14 ? -18.837 -53.881 41.384 1 23.07 14 ILE B O 1
ATOM 2699 N N . VAL B 1 15 ? -20.043 -55.643 41.078 1 24.44 15 VAL B N 1
ATOM 2700 C CA . VAL B 1 15 ? -20.844 -55.439 39.876 1 24.44 15 VAL B CA 1
ATOM 2701 C C . VAL B 1 15 ? -22.044 -54.551 40.199 1 24.44 15 VAL B C 1
ATOM 2703 O O . VAL B 1 15 ? -22.958 -54.969 40.913 1 24.44 15 VAL B O 1
ATOM 2706 N N . TYR B 1 16 ? -21.827 -53.247 40.686 1 22.13 16 TYR B N 1
ATOM 2707 C CA . TYR B 1 16 ? -22.978 -52.431 41.06 1 22.13 16 TYR B CA 1
ATOM 2708 C C . TYR B 1 16 ? -23.913 -52.231 39.873 1 22.13 16 TYR B C 1
ATOM 2710 O O . TYR B 1 16 ? -23.484 -51.786 38.806 1 22.13 16 TYR B O 1
ATOM 2718 N N . LEU B 1 17 ? -24.971 -52.993 39.749 1 23.96 17 LEU B N 1
ATOM 2719 C CA . LEU B 1 17 ? -26.085 -53.037 38.809 1 23.96 17 LEU B CA 1
ATOM 2720 C C . LEU B 1 17 ? -26.902 -51.751 38.873 1 23.96 17 LEU B C 1
ATOM 2722 O O . LEU B 1 17 ? -27.613 -51.51 39.852 1 23.96 17 LEU B O 1
ATOM 2726 N N . VAL B 1 18 ? -26.345 -50.523 38.758 1 24.57 18 VAL B N 1
ATOM 2727 C CA . VAL B 1 18 ? -27.153 -49.321 38.933 1 24.57 18 VAL B CA 1
ATOM 2728 C C . VAL B 1 18 ? -28.255 -49.28 37.877 1 24.57 18 VAL B C 1
ATOM 2730 O O . VAL B 1 18 ? -27.975 -49.341 36.677 1 24.57 18 VAL B O 1
ATOM 2733 N N . CYS B 1 19 ? -29.46 -49.695 38.206 1 24.4 19 CYS B N 1
ATOM 2734 C CA . CYS B 1 19 ? -30.746 -49.694 37.518 1 24.4 19 CYS B CA 1
ATOM 2735 C C . CYS B 1 19 ? -31.112 -48.291 37.048 1 24.4 19 CYS B C 1
ATOM 2737 O O . CYS B 1 19 ? -31.307 -47.389 37.865 1 24.4 19 CYS B O 1
ATOM 2739 N N . PHE B 1 20 ? -30.585 -47.791 35.965 1 24.09 20 PHE B N 1
ATOM 2740 C CA . PHE B 1 20 ? -30.793 -46.498 35.323 1 24.09 20 PHE B CA 1
ATOM 2741 C C . PHE B 1 20 ? -32.259 -46.309 34.951 1 24.09 20 PHE B C 1
ATOM 2743 O O . PHE B 1 20 ? -32.815 -47.091 34.178 1 24.09 20 PHE B O 1
ATOM 2750 N N . SER B 1 21 ? -33.111 -45.918 35.95 1 23.84 21 SER B N 1
ATOM 2751 C CA . SER B 1 21 ? -34.504 -45.526 35.762 1 23.84 21 SER B CA 1
ATOM 2752 C C . SER B 1 21 ? -34.648 -44.535 34.612 1 23.84 21 SER B C 1
ATOM 2754 O O . SER B 1 21 ? -33.868 -43.587 34.5 1 23.84 21 SER B O 1
ATOM 2756 N N . SER B 1 22 ? -35.305 -44.901 33.52 1 25.14 22 SER B N 1
ATOM 2757 C CA . SER B 1 22 ? -35.688 -44.349 32.224 1 25.14 22 SER B CA 1
ATOM 2758 C C . SER B 1 22 ? -36.673 -43.196 32.384 1 25.14 22 SER B C 1
ATOM 2760 O O . SER B 1 22 ? -37.861 -43.417 32.627 1 25.14 22 SER B O 1
ATOM 2762 N N . PHE B 1 23 ? -36.461 -42.209 33.318 1 26.5 23 PHE B N 1
ATOM 2763 C CA . PHE B 1 23 ? -37.47 -41.158 33.382 1 26.5 23 PHE B CA 1
ATOM 2764 C C . PHE B 1 23 ? -37.687 -40.533 32.009 1 26.5 23 PHE B C 1
ATOM 2766 O O . PHE B 1 23 ? -36.731 -40.11 31.355 1 26.5 23 PHE B O 1
ATOM 2773 N N . PHE B 1 24 ? -38.798 -40.88 31.352 1 26.21 24 PHE B N 1
ATOM 2774 C CA . PHE B 1 24 ? -39.425 -40.434 30.113 1 26.21 24 PHE B CA 1
ATOM 2775 C C . PHE B 1 24 ? -39.746 -38.945 30.174 1 26.21 24 PHE B C 1
ATOM 2777 O O . PHE B 1 24 ? -40.707 -38.538 30.829 1 26.21 24 PHE B O 1
ATOM 2784 N N . TRP B 1 25 ? -38.778 -38.038 30.54 1 23.89 25 TRP B N 1
ATOM 2785 C CA . TRP B 1 25 ? -39.168 -36.632 30.497 1 23.89 25 TRP B CA 1
ATOM 2786 C C . TRP B 1 25 ? -39.735 -36.266 29.13 1 23.89 25 TRP B C 1
ATOM 2788 O O . TRP B 1 25 ? -39.095 -36.5 28.102 1 23.89 25 TRP B O 1
ATOM 2798 N N . THR B 1 26 ? -41.051 -36.276 28.997 1 25.61 26 THR B N 1
ATOM 2799 C CA . THR B 1 26 ? -41.897 -35.749 27.932 1 25.61 26 THR B CA 1
ATOM 2800 C C . THR B 1 26 ? -41.522 -34.307 27.606 1 25.61 26 THR B C 1
ATOM 2802 O O . THR B 1 26 ? -41.756 -33.402 28.409 1 25.61 26 THR B O 1
ATOM 2805 N N . THR B 1 27 ? -40.339 -33.995 27.135 1 25.34 27 THR B N 1
ATOM 2806 C CA . THR B 1 27 ? -40.057 -32.625 26.721 1 25.34 27 THR B CA 1
ATOM 2807 C C . THR B 1 27 ? -41.067 -32.158 25.677 1 25.34 27 THR B C 1
ATOM 2809 O O . THR B 1 27 ? -41.226 -32.792 24.632 1 25.34 27 THR B O 1
ATOM 2812 N N . LEU B 1 28 ? -42.193 -31.614 26.122 1 26.35 28 LEU B N 1
ATOM 2813 C CA . LEU B 1 28 ? -43.105 -30.846 25.281 1 26.35 28 LEU B CA 1
ATOM 2814 C C . LEU B 1 28 ? -42.334 -29.891 24.375 1 26.35 28 LEU B C 1
ATOM 2816 O O . LEU B 1 28 ? -41.574 -29.049 24.857 1 26.35 28 LEU B O 1
ATOM 2820 N N . LYS B 1 29 ? -42.218 -30.244 23.064 1 26.46 29 LYS B N 1
ATOM 2821 C CA . LYS B 1 29 ? -41.691 -29.505 21.92 1 26.46 29 LYS B CA 1
ATOM 2822 C C . LYS B 1 29 ? -42.37 -28.145 21.783 1 26.46 29 LYS B C 1
ATOM 2824 O O . LYS B 1 29 ? -43.577 -28.069 21.544 1 26.46 29 LYS B O 1
ATOM 2829 N N . PHE B 1 30 ? -42.01 -27.152 22.625 1 27.24 30 PHE B N 1
ATOM 2830 C CA . PHE B 1 30 ? -42.405 -25.79 22.286 1 27.24 30 PHE B CA 1
ATOM 2831 C C . PHE B 1 30 ? -42.004 -25.45 20.855 1 27.24 30 PHE B C 1
ATOM 2833 O O . PHE B 1 30 ? -40.819 -25.465 20.517 1 27.24 30 PHE B O 1
ATOM 2840 N N . LEU B 1 31 ? -42.855 -25.751 19.881 1 29.27 31 LEU B N 1
ATOM 2841 C CA . LEU B 1 31 ? -42.63 -25.252 18.529 1 29.27 31 LEU B CA 1
ATOM 2842 C C . LEU B 1 31 ? -42.446 -23.738 18.532 1 29.27 31 LEU B C 1
ATOM 2844 O O . LEU B 1 31 ? -43.292 -23.007 19.052 1 29.27 31 LEU B O 1
ATOM 2848 N N . PRO B 1 32 ? -41.229 -23.238 18.651 1 31.93 32 PRO B N 1
ATOM 2849 C CA . PRO B 1 32 ? -41.145 -21.777 18.599 1 31.93 32 PRO B CA 1
ATOM 2850 C C . PRO B 1 32 ? -41.909 -21.184 17.418 1 31.93 32 PRO B C 1
ATOM 2852 O O . PRO B 1 32 ? -42.11 -21.86 16.406 1 31.93 32 PRO B O 1
ATOM 2855 N N . PRO B 1 33 ? -42.732 -20.182 17.655 1 34.16 33 PRO B N 1
ATOM 2856 C CA . PRO B 1 33 ? -43.453 -19.531 16.558 1 34.16 33 PRO B CA 1
ATOM 2857 C C . PRO B 1 33 ? -42.556 -19.23 15.359 1 34.16 33 PRO B C 1
ATOM 2859 O O . PRO B 1 33 ? -41.336 -19.118 15.509 1 34.16 33 PRO B O 1
ATOM 2862 N N . SER B 1 34 ? -43.041 -19.573 14.173 1 28.39 34 SER B N 1
ATOM 2863 C CA . SER B 1 34 ? -42.455 -19.261 12.874 1 28.39 34 SER B CA 1
ATOM 2864 C C . SER B 1 34 ? -42.013 -17.803 12.804 1 28.39 34 SER B C 1
ATOM 2866 O O . SER B 1 34 ? -42.835 -16.893 12.932 1 28.39 34 SER B O 1
ATOM 2868 N N . ASN B 1 35 ? -40.877 -17.503 13.448 1 30.09 35 ASN B N 1
ATOM 2869 C CA . ASN B 1 35 ? -40.399 -16.154 13.161 1 30.09 35 ASN B CA 1
ATOM 2870 C C . ASN B 1 35 ? -40.538 -15.815 11.679 1 30.09 35 ASN B C 1
ATOM 2872 O O . ASN B 1 35 ? -40.075 -16.567 10.82 1 30.09 35 ASN B O 1
ATOM 2876 N N . ASP B 1 36 ? -41.569 -15.158 11.331 1 31.76 36 ASP B N 1
ATOM 2877 C CA . ASP B 1 36 ? -41.665 -14.482 10.041 1 31.76 36 ASP B CA 1
ATOM 2878 C C . ASP B 1 36 ? -40.311 -13.924 9.611 1 31.76 36 ASP B C 1
ATOM 2880 O O . ASP B 1 36 ? -39.712 -13.115 10.322 1 31.76 36 ASP B O 1
ATOM 2884 N N . GLY B 1 37 ? -39.524 -14.788 8.956 1 30.8 37 GLY B N 1
ATOM 2885 C CA . GLY B 1 37 ? -38.342 -14.359 8.226 1 30.8 37 GLY B CA 1
ATOM 2886 C C . GLY B 1 37 ? -38.497 -12.99 7.591 1 30.8 37 GLY B C 1
ATOM 2887 O O . GLY B 1 37 ? -39.101 -12.86 6.524 1 30.8 37 GLY B O 1
ATOM 2888 N N . GLY B 1 38 ? -38.766 -12.026 8.401 1 33.68 38 GLY B N 1
ATOM 2889 C CA . GLY B 1 38 ? -38.517 -10.785 7.685 1 33.68 38 GLY B CA 1
ATOM 2890 C C . GLY B 1 38 ? -37.371 -10.887 6.695 1 33.68 38 GLY B C 1
ATOM 2891 O O . GLY B 1 38 ? -36.283 -11.351 7.043 1 33.68 38 GLY B O 1
ATOM 2892 N N . SER B 1 39 ? -37.695 -11.177 5.482 1 33.2 39 SER B N 1
ATOM 2893 C CA . SER B 1 39 ? -36.798 -11.1 4.333 1 33.2 39 SER B CA 1
ATOM 2894 C C . SER B 1 39 ? -35.745 -10.013 4.525 1 33.2 39 SER B C 1
ATOM 2896 O O . SER B 1 39 ? -36.082 -8.839 4.694 1 33.2 39 SER B O 1
ATOM 2898 N N . ASN B 1 40 ? -34.724 -10.281 5.313 1 37.12 40 ASN B N 1
ATOM 2899 C CA . ASN B 1 40 ? -33.49 -9.513 5.182 1 37.12 40 ASN B CA 1
ATOM 2900 C C . ASN B 1 40 ? -33.279 -9.032 3.749 1 37.12 40 ASN B C 1
ATOM 2902 O O . ASN B 1 40 ? -32.715 -9.754 2.925 1 37.12 40 ASN B O 1
ATOM 2906 N N . HIS B 1 41 ? -34.195 -8.428 3.126 1 39.12 41 HIS B N 1
ATOM 2907 C CA . HIS B 1 41 ? -33.918 -7.736 1.872 1 39.12 41 HIS B CA 1
ATOM 2908 C C . HIS B 1 41 ? -32.532 -7.101 1.889 1 39.12 41 HIS B C 1
ATOM 2910 O O . HIS B 1 41 ? -32.345 -6.024 2.459 1 39.12 41 HIS B O 1
ATOM 2916 N N . PHE B 1 42 ? -31.382 -7.813 1.981 1 49.88 42 PHE B N 1
ATOM 2917 C CA . PHE B 1 42 ? -30.06 -7.384 1.542 1 49.88 42 PHE B CA 1
ATOM 2918 C C . PHE B 1 42 ? -30.167 -6.382 0.398 1 49.88 42 PHE B C 1
ATOM 2920 O O . PHE B 1 42 ? -30.805 -6.659 -0.619 1 49.88 42 PHE B O 1
ATOM 2927 N N . ASP B 1 43 ? -30.178 -5.147 0.71 1 56.85 43 ASP B N 1
ATOM 2928 C CA . ASP B 1 43 ? -30.246 -4.093 -0.298 1 56.85 43 ASP B CA 1
ATOM 2929 C C . ASP B 1 43 ? -29.248 -4.345 -1.425 1 56.85 43 ASP B C 1
ATOM 2931 O O . ASP B 1 43 ? -28.177 -3.734 -1.461 1 56.85 43 ASP B O 1
ATOM 2935 N N . ALA B 1 44 ? -29.247 -5.482 -2.113 1 64.72 44 ALA B N 1
ATOM 2936 C CA . ALA B 1 44 ? -28.47 -5.884 -3.283 1 64.72 44 ALA B CA 1
ATOM 2937 C C . ALA B 1 44 ? -28.248 -4.704 -4.225 1 64.72 44 ALA B C 1
ATOM 2939 O O . ALA B 1 44 ? -27.162 -4.545 -4.786 1 64.72 44 ALA B O 1
ATOM 2940 N N . THR B 1 45 ? -29.274 -3.852 -4.321 1 70.66 45 THR B N 1
ATOM 2941 C CA . THR B 1 45 ? -29.152 -2.709 -5.219 1 70.66 45 THR B CA 1
ATOM 2942 C C . THR B 1 45 ? -28.116 -1.719 -4.696 1 70.66 45 THR B C 1
ATOM 2944 O O . THR B 1 45 ? -27.281 -1.226 -5.457 1 70.66 45 THR B O 1
ATOM 2947 N N . GLY B 1 46 ? -28.146 -1.572 -3.41 1 82.75 46 GLY B N 1
ATOM 2948 C CA . GLY B 1 46 ? -27.182 -0.667 -2.806 1 82.75 46 GLY B CA 1
ATOM 2949 C C . GLY B 1 46 ? -25.752 -1.165 -2.905 1 82.75 46 GLY B C 1
ATOM 2950 O O . GLY B 1 46 ? -24.838 -0.391 -3.194 1 82.75 46 GLY B O 1
ATOM 2951 N N . CYS B 1 47 ? -25.656 -2.455 -2.882 1 88.13 47 CYS B N 1
ATOM 2952 C CA . CYS B 1 47 ? -24.327 -3.05 -2.959 1 88.13 47 CYS B CA 1
ATOM 2953 C C . CYS B 1 47 ? -23.742 -2.901 -4.358 1 88.13 47 CYS B C 1
ATOM 2955 O O . CYS B 1 47 ? -22.592 -2.485 -4.514 1 88.13 47 CYS B O 1
ATOM 2957 N N . THR B 1 48 ? -24.527 -3.215 -5.337 1 91.86 48 THR B N 1
ATOM 2958 C CA . THR B 1 48 ? -24.075 -3.108 -6.72 1 91.86 48 THR B CA 1
ATOM 2959 C C . THR B 1 48 ? -23.651 -1.678 -7.042 1 91.86 48 THR B C 1
ATOM 2961 O O . THR B 1 48 ? -22.636 -1.461 -7.707 1 91.86 48 THR B O 1
ATOM 2964 N N . GLU B 1 49 ? -24.388 -0.761 -6.549 1 92.69 49 GLU B N 1
ATOM 2965 C CA . GLU B 1 49 ? -24.076 0.643 -6.8 1 92.69 49 GLU B CA 1
ATOM 2966 C C . GLU B 1 49 ? -22.744 1.034 -6.167 1 92.69 49 GLU B C 1
ATOM 2968 O O . GLU B 1 49 ? -21.955 1.764 -6.77 1 92.69 49 GLU B O 1
ATOM 2973 N N . ARG B 1 50 ? -22.51 0.57 -5.019 1 91.59 50 ARG B N 1
ATOM 2974 C CA . ARG B 1 50 ? -21.262 0.878 -4.327 1 91.59 50 ARG B CA 1
ATOM 2975 C C . ARG B 1 50 ? -20.068 0.267 -5.052 1 91.59 50 ARG B C 1
ATOM 2977 O O . ARG B 1 50 ? -19.028 0.911 -5.199 1 91.59 50 ARG B O 1
ATOM 2984 N N . LEU B 1 51 ? -20.241 -0.957 -5.487 1 94.61 51 LEU B N 1
ATOM 2985 C CA . LEU B 1 51 ? -19.17 -1.628 -6.216 1 94.61 51 LEU B CA 1
ATOM 2986 C C . LEU B 1 51 ? -18.9 -0.934 -7.547 1 94.61 51 LEU B C 1
ATOM 2988 O O . LEU B 1 51 ? -17.746 -0.799 -7.958 1 94.61 51 LEU B O 1
ATOM 2992 N N . ASP B 1 52 ? -19.967 -0.503 -8.174 1 95.69 52 ASP B N 1
ATOM 2993 C CA . ASP B 1 52 ? -19.815 0.212 -9.437 1 95.69 52 ASP B CA 1
ATOM 2994 C C . ASP B 1 52 ? -19.069 1.529 -9.237 1 95.69 52 ASP B C 1
ATOM 2996 O O . ASP B 1 52 ? -18.238 1.91 -10.064 1 95.69 52 ASP B O 1
ATOM 3000 N N . LYS B 1 53 ? -19.345 2.211 -8.145 1 93.38 53 LYS B N 1
ATOM 3001 C CA . LYS B 1 53 ? -18.657 3.46 -7.833 1 93.38 53 LYS B CA 1
ATOM 3002 C C . LYS B 1 53 ? -17.169 3.223 -7.59 1 93.38 53 LYS B C 1
ATOM 3004 O O . LYS B 1 53 ? -16.33 4.012 -8.028 1 93.38 53 LYS B O 1
ATOM 3009 N N . LEU B 1 54 ? -16.889 2.185 -6.898 1 93.44 54 LEU B N 1
ATOM 3010 C CA . LEU B 1 54 ? -15.5 1.812 -6.656 1 93.44 54 LEU B CA 1
ATOM 3011 C C . LEU B 1 54 ? -14.772 1.544 -7.969 1 93.44 54 LEU B C 1
ATOM 3013 O O . LEU B 1 54 ? -13.652 2.017 -8.171 1 93.44 54 LEU B O 1
ATOM 3017 N N . GLU B 1 55 ? -15.417 0.836 -8.797 1 95.67 55 GLU B N 1
ATOM 3018 C CA . GLU B 1 55 ? -14.82 0.482 -10.081 1 95.67 55 GLU B CA 1
ATOM 3019 C C . GLU B 1 55 ? -14.62 1.716 -10.956 1 95.67 55 GLU B C 1
ATOM 3021 O O . GLU B 1 55 ? -13.646 1.801 -11.706 1 95.67 55 GLU B O 1
ATOM 3026 N N . GLU B 1 56 ? -15.53 2.589 -10.874 1 96.72 56 GLU B N 1
ATOM 3027 C CA . GLU B 1 56 ? -15.374 3.839 -11.612 1 96.72 56 GLU B CA 1
ATOM 3028 C C . GLU B 1 56 ? -14.136 4.602 -11.148 1 96.72 56 GLU B C 1
ATOM 3030 O O . GLU B 1 56 ? -13.399 5.156 -11.967 1 96.72 56 GLU B O 1
ATOM 3035 N N . ARG B 1 57 ? -13.928 4.696 -9.89 1 95.84 57 ARG B N 1
ATOM 3036 C CA . ARG B 1 57 ? -12.733 5.336 -9.349 1 95.84 57 ARG B CA 1
ATOM 3037 C C . ARG B 1 57 ? -11.468 4.64 -9.84 1 95.84 57 ARG B C 1
ATOM 3039 O O . ARG B 1 57 ? -10.485 5.298 -10.185 1 95.84 57 ARG B O 1
ATOM 3046 N N . PHE B 1 58 ? -11.506 3.284 -9.866 1 97.42 58 PHE B N 1
ATOM 3047 C CA . PHE B 1 58 ? -10.365 2.53 -10.373 1 97.42 58 PHE B CA 1
ATOM 3048 C C . PHE B 1 58 ? -10.103 2.864 -11.837 1 97.42 58 PHE B C 1
ATOM 3050 O O . PHE B 1 58 ? -8.95 3.012 -12.248 1 97.42 58 PHE B O 1
ATOM 3057 N N . ASN B 1 59 ? -11.173 2.971 -12.582 1 97.76 59 ASN B N 1
ATOM 3058 C CA . ASN B 1 59 ? -11.048 3.318 -13.994 1 97.76 59 ASN B CA 1
ATOM 3059 C C . ASN B 1 59 ? -10.443 4.706 -14.179 1 97.76 59 ASN B C 1
ATOM 3061 O O . ASN B 1 59 ? -9.627 4.918 -15.078 1 97.76 59 ASN B O 1
ATOM 3065 N N . GLN B 1 60 ? -10.799 5.646 -13.345 1 96.49 60 GLN B N 1
ATOM 3066 C CA . GLN B 1 60 ? -10.243 6.994 -13.414 1 96.49 60 GLN B CA 1
ATOM 3067 C C . GLN B 1 60 ? -8.747 6.988 -13.112 1 96.49 60 GLN B C 1
ATOM 3069 O O . GLN B 1 60 ? -7.972 7.678 -13.778 1 96.49 60 GLN B O 1
ATOM 3074 N N . ARG B 1 61 ? -8.374 6.247 -12.193 1 96.5 61 ARG B N 1
ATOM 3075 C CA . ARG B 1 61 ? -6.964 6.151 -11.828 1 96.5 61 ARG B CA 1
ATOM 3076 C C . ARG B 1 61 ? -6.152 5.504 -12.945 1 96.5 61 ARG B C 1
ATOM 3078 O O . ARG B 1 61 ? -5.04 5.943 -13.246 1 96.5 61 ARG B O 1
ATOM 3085 N N . ARG B 1 62 ? -6.712 4.455 -13.52 1 96.42 62 ARG B N 1
ATOM 3086 C CA . ARG B 1 62 ? -6.042 3.834 -14.658 1 96.42 62 ARG B CA 1
ATOM 3087 C C . ARG B 1 62 ? -5.894 4.821 -15.811 1 96.42 62 ARG B C 1
ATOM 3089 O O . ARG B 1 62 ? -4.836 4.897 -16.439 1 96.42 62 ARG B O 1
ATOM 3096 N N . LYS B 1 63 ? -6.94 5.526 -16.112 1 95.16 63 LYS B N 1
ATOM 3097 C CA . LYS B 1 63 ? -6.896 6.517 -17.183 1 95.16 63 LYS B CA 1
ATOM 3098 C C . LYS B 1 63 ? -5.825 7.57 -16.915 1 95.16 63 LYS B C 1
ATOM 3100 O O . LYS B 1 63 ? -5.089 7.961 -17.824 1 95.16 63 LYS B O 1
ATOM 3105 N N . ALA B 1 64 ? -5.763 8.025 -15.675 1 92.96 64 ALA B N 1
ATOM 3106 C CA . ALA B 1 64 ? -4.751 9.013 -15.312 1 92.96 64 ALA B CA 1
ATOM 3107 C C . ALA B 1 64 ? -3.345 8.48 -15.573 1 92.96 64 ALA B C 1
ATOM 3109 O O . ALA B 1 64 ? -2.484 9.204 -16.079 1 92.96 64 ALA B O 1
ATOM 3110 N N . ARG B 1 65 ? -3.112 7.247 -15.216 1 92.56 65 ARG B N 1
ATOM 3111 C CA . ARG B 1 65 ? -1.819 6.62 -15.468 1 92.56 65 ARG B CA 1
ATOM 3112 C C . ARG B 1 65 ? -1.522 6.558 -16.962 1 92.56 65 ARG B C 1
ATOM 3114 O O . ARG B 1 65 ? -0.429 6.925 -17.399 1 92.56 65 ARG B O 1
ATOM 3121 N N . ILE B 1 66 ? -2.468 6.096 -17.754 1 92.44 66 ILE B N 1
ATOM 3122 C CA . ILE B 1 66 ? -2.292 5.941 -19.194 1 92.44 66 ILE B CA 1
ATOM 3123 C C . ILE B 1 66 ? -2.021 7.303 -19.83 1 92.44 66 ILE B C 1
ATOM 3125 O O . ILE B 1 66 ? -1.132 7.435 -20.674 1 92.44 66 ILE B O 1
ATOM 3129 N N . ASP B 1 67 ? -2.702 8.284 -19.37 1 89.73 67 ASP B N 1
ATOM 3130 C CA . ASP B 1 67 ? -2.554 9.628 -19.921 1 89.73 67 ASP B CA 1
ATOM 3131 C C . ASP B 1 67 ? -1.207 10.234 -19.535 1 89.73 67 ASP B C 1
ATOM 3133 O O . ASP B 1 67 ? -0.682 11.095 -20.245 1 89.73 67 ASP B O 1
ATOM 3137 N N . ALA B 1 68 ? -0.704 9.802 -18.441 1 84.52 68 ALA B N 1
ATOM 3138 C CA . ALA B 1 68 ? 0.539 10.382 -17.94 1 84.52 68 ALA B CA 1
ATOM 3139 C C . ALA B 1 68 ? 1.753 9.736 -18.603 1 84.52 68 ALA B C 1
ATOM 3141 O O . ALA B 1 68 ? 2.86 10.277 -18.547 1 84.52 68 ALA B O 1
ATOM 3142 N N . LEU B 1 69 ? 1.651 8.579 -19.225 1 83.82 69 LEU B N 1
ATOM 3143 C CA . LEU B 1 69 ? 2.76 7.777 -19.731 1 83.82 69 LEU B CA 1
ATOM 3144 C C . LEU B 1 69 ? 3.476 8.497 -20.869 1 83.82 69 LEU B C 1
ATOM 3146 O O . LEU B 1 69 ? 4.706 8.589 -20.875 1 83.82 69 LEU B O 1
ATOM 3150 N N . PRO B 1 70 ? 2.76 8.954 -21.92 1 66.69 70 PRO B N 1
ATOM 3151 C CA . PRO B 1 70 ? 3.474 9.632 -23.004 1 66.69 70 PRO B CA 1
ATOM 3152 C C . PRO B 1 70 ? 4.279 10.835 -22.518 1 66.69 70 PRO B C 1
ATOM 3154 O O . PRO B 1 70 ? 5.282 11.202 -23.137 1 66.69 70 PRO B O 1
ATOM 3157 N N . GLY B 1 71 ? 3.911 11.449 -21.507 1 57.81 71 GLY B N 1
ATOM 3158 C CA . GLY B 1 71 ? 4.57 12.642 -21 1 57.81 71 GLY B CA 1
ATOM 3159 C C . GLY B 1 71 ? 5.771 12.334 -20.125 1 57.81 71 GLY B C 1
ATOM 3160 O O . GLY B 1 71 ? 6.501 13.241 -19.722 1 57.81 71 GLY B O 1
ATOM 3161 N N . THR B 1 72 ? 5.769 11.108 -19.778 1 57.41 72 THR B N 1
ATOM 3162 C CA . THR B 1 72 ? 6.897 10.741 -18.928 1 57.41 72 THR B CA 1
ATOM 3163 C C . THR B 1 72 ? 8.191 10.696 -19.737 1 57.41 72 THR B C 1
ATOM 3165 O O . THR B 1 72 ? 8.219 10.152 -20.843 1 57.41 72 THR B O 1
ATOM 3168 N N . ASN B 1 73 ? 8.885 11.785 -19.747 1 51.47 73 ASN B N 1
ATOM 3169 C CA . ASN B 1 73 ? 10.189 11.823 -20.4 1 51.47 73 ASN B CA 1
ATOM 3170 C C . ASN B 1 73 ? 11.017 10.585 -20.071 1 51.47 73 ASN B C 1
ATOM 3172 O O . ASN B 1 73 ? 12.243 10.602 -20.193 1 51.47 73 ASN B O 1
ATOM 3176 N N . LEU B 1 74 ? 10.333 9.621 -19.514 1 54.23 74 LEU B N 1
ATOM 3177 C CA . LEU B 1 74 ? 11.074 8.435 -19.097 1 54.23 74 LEU B CA 1
ATOM 3178 C C . LEU B 1 74 ? 11.531 7.626 -20.306 1 54.23 74 LEU B C 1
ATOM 3180 O O . LEU B 1 74 ? 12.403 6.762 -20.187 1 54.23 74 LEU B O 1
ATOM 3184 N N . THR B 1 75 ? 10.675 7.674 -21.363 1 48.84 75 THR B N 1
ATOM 3185 C CA . THR B 1 75 ? 11.188 6.984 -22.541 1 48.84 75 THR B CA 1
ATOM 3186 C C . THR B 1 75 ? 12.655 7.335 -22.778 1 48.84 75 THR B C 1
ATOM 3188 O O . THR B 1 75 ? 13.437 6.49 -23.217 1 48.84 75 THR B O 1
ATOM 3191 N N . LYS B 1 76 ? 12.813 8.623 -22.833 1 43.55 76 LYS B N 1
ATOM 3192 C CA . LYS B 1 76 ? 14.149 9.029 -23.26 1 43.55 76 LYS B CA 1
ATOM 3193 C C . LYS B 1 76 ? 15.179 8.77 -22.165 1 43.55 76 LYS B C 1
ATOM 3195 O O . LYS B 1 76 ? 16.384 8.888 -22.397 1 43.55 76 LYS B O 1
ATOM 3200 N N . LEU B 1 77 ? 14.657 8.533 -21.086 1 44.69 77 LEU B N 1
ATOM 3201 C CA . LEU B 1 77 ? 15.575 8.507 -19.953 1 44.69 77 LEU B CA 1
ATOM 3202 C C . LEU B 1 77 ? 16.356 7.198 -19.915 1 44.69 77 LEU B C 1
ATOM 3204 O O . LEU B 1 77 ? 17.068 6.923 -18.947 1 44.69 77 LEU B O 1
ATOM 3208 N N . SER B 1 78 ? 16.096 6.321 -20.738 1 42.47 78 SER B N 1
ATOM 3209 C CA . SER B 1 78 ? 16.979 5.16 -20.729 1 42.47 78 SER B CA 1
ATOM 3210 C C . SER B 1 78 ? 18.443 5.58 -20.646 1 42.47 78 SER B C 1
ATOM 3212 O O . SER B 1 78 ? 19.339 4.733 -20.669 1 42.47 78 SER B O 1
ATOM 3214 N N . GLU B 1 79 ? 18.644 6.728 -20.942 1 43.9 79 GLU B N 1
ATOM 3215 C CA . GLU B 1 79 ? 20.072 6.868 -20.677 1 43.9 79 GLU B CA 1
ATOM 3216 C C . GLU B 1 79 ? 20.373 6.73 -19.187 1 43.9 79 GLU B C 1
ATOM 3218 O O . GLU B 1 79 ? 19.534 7.059 -18.346 1 43.9 79 GLU B O 1
ATOM 3223 N N . ILE B 1 80 ? 21.394 5.902 -18.596 1 48.56 80 ILE B N 1
ATOM 3224 C CA . ILE B 1 80 ? 22.014 5.14 -17.517 1 48.56 80 ILE B CA 1
ATOM 3225 C C . ILE B 1 80 ? 22.088 5.999 -16.257 1 48.56 80 ILE B C 1
ATOM 3227 O O . ILE B 1 80 ? 22.948 5.781 -15.4 1 48.56 80 ILE B O 1
ATOM 3231 N N . ASN B 1 81 ? 21.519 7.176 -16.132 1 55.52 81 ASN B N 1
ATOM 3232 C CA . ASN B 1 81 ? 21.765 7.781 -14.827 1 55.52 81 ASN B CA 1
ATOM 3233 C C . ASN B 1 81 ? 20.889 7.158 -13.745 1 55.52 81 ASN B C 1
ATOM 3235 O O . ASN B 1 81 ? 19.787 6.684 -14.029 1 55.52 81 ASN B O 1
ATOM 3239 N N . PRO B 1 82 ? 21.496 6.709 -12.672 1 61.66 82 PRO B N 1
ATOM 3240 C CA . PRO B 1 82 ? 20.83 6.053 -11.544 1 61.66 82 PRO B CA 1
ATOM 3241 C C . PRO B 1 82 ? 19.448 6.635 -11.256 1 61.66 82 PRO B C 1
ATOM 3243 O O . PRO B 1 82 ? 18.512 5.891 -10.952 1 61.66 82 PRO B O 1
ATOM 3246 N N . SER B 1 83 ? 19.318 7.943 -11.377 1 61.89 83 SER B N 1
ATOM 3247 C CA . SER B 1 83 ? 18.037 8.584 -11.098 1 61.89 83 SER B CA 1
ATOM 3248 C C . SER B 1 83 ? 16.964 8.123 -12.079 1 61.89 83 SER B C 1
ATOM 3250 O O . SER B 1 83 ? 15.796 7.986 -11.71 1 61.89 83 SER B O 1
ATOM 3252 N N . GLN B 1 84 ? 17.39 7.788 -13.158 1 65.65 84 GLN B N 1
ATOM 3253 C CA . GLN B 1 84 ? 16.448 7.371 -14.191 1 65.65 84 GLN B CA 1
ATOM 3254 C C . GLN B 1 84 ? 15.943 5.954 -13.935 1 65.65 84 GLN B C 1
ATOM 3256 O O . GLN B 1 84 ? 14.77 5.656 -14.169 1 65.65 84 GLN B O 1
ATOM 3261 N N . LYS B 1 85 ? 16.795 5.203 -13.427 1 74.96 85 LYS B N 1
ATOM 3262 C CA . LYS B 1 85 ? 16.412 3.824 -13.14 1 74.96 85 LYS B CA 1
ATOM 3263 C C . LYS B 1 85 ? 15.348 3.764 -12.047 1 74.96 85 LYS B C 1
ATOM 3265 O O . LYS B 1 85 ? 14.436 2.938 -12.107 1 74.96 85 LYS B O 1
ATOM 3270 N N . ILE B 1 86 ? 15.405 4.786 -11.265 1 77.24 86 ILE B N 1
ATOM 3271 C CA . ILE B 1 86 ? 14.481 4.833 -10.137 1 77.24 86 ILE B CA 1
ATOM 3272 C C . ILE B 1 86 ? 13.077 5.169 -10.634 1 77.24 86 ILE B C 1
ATOM 3274 O O . ILE B 1 86 ? 12.085 4.668 -10.099 1 77.24 86 ILE B O 1
ATOM 3278 N N . SER B 1 87 ? 13.003 5.911 -11.665 1 82.54 87 SER B N 1
ATOM 3279 C CA . SER B 1 87 ? 11.732 6.498 -12.078 1 82.54 87 SER B CA 1
ATOM 3280 C C . SER B 1 87 ? 10.99 5.583 -13.046 1 82.54 87 SER B C 1
ATOM 3282 O O . SER B 1 87 ? 9.832 5.839 -13.386 1 82.54 87 SER B O 1
ATOM 3284 N N . VAL B 1 88 ? 11.591 4.465 -13.457 1 83.92 88 VAL B N 1
ATOM 3285 C CA . VAL B 1 88 ? 11.029 3.588 -14.479 1 83.92 88 VAL B CA 1
ATOM 3286 C C . VAL B 1 88 ? 9.672 3.061 -14.019 1 83.92 88 VAL B C 1
ATOM 3288 O O . VAL B 1 88 ? 8.763 2.873 -14.831 1 83.92 88 VAL B O 1
ATOM 3291 N N . PHE B 1 89 ? 9.509 2.922 -12.742 1 90.08 89 PHE B N 1
ATOM 3292 C CA . PHE B 1 89 ? 8.304 2.296 -12.212 1 90.08 89 PHE B CA 1
ATOM 3293 C C . PHE B 1 89 ? 7.354 3.344 -11.644 1 90.08 89 PHE B C 1
ATOM 3295 O O . PHE B 1 89 ? 6.287 3.007 -11.127 1 90.08 89 PHE B O 1
ATOM 3302 N N . ASP B 1 90 ? 7.578 4.653 -11.772 1 89.42 90 ASP B N 1
ATOM 3303 C CA . ASP B 1 90 ? 6.866 5.718 -11.071 1 89.42 90 ASP B CA 1
ATOM 3304 C C . ASP B 1 90 ? 5.422 5.824 -11.554 1 89.42 90 ASP B C 1
ATOM 3306 O O . ASP B 1 90 ? 4.516 6.095 -10.763 1 89.42 90 ASP B O 1
ATOM 3310 N N . ALA B 1 91 ? 5.222 5.537 -12.793 1 89.1 91 ALA B N 1
ATOM 3311 C CA . ALA B 1 91 ? 3.893 5.76 -13.356 1 89.1 91 ALA B CA 1
ATOM 3312 C C . ALA B 1 91 ? 2.966 4.585 -13.056 1 89.1 91 ALA B C 1
ATOM 3314 O O . ALA B 1 91 ? 1.751 4.68 -13.248 1 89.1 91 ALA B O 1
ATOM 3315 N N . PHE B 1 92 ? 3.478 3.494 -12.601 1 94.09 92 PHE B N 1
ATOM 3316 C CA . PHE B 1 92 ? 2.689 2.276 -12.456 1 94.09 92 PHE B CA 1
ATOM 3317 C C . PHE B 1 92 ? 2.334 2.031 -10.995 1 94.09 92 PHE B C 1
ATOM 3319 O O . PHE B 1 92 ? 2.852 1.101 -10.372 1 94.09 92 PHE B O 1
ATOM 3326 N N . GLU B 1 93 ? 1.418 2.849 -10.544 1 94.94 93 GLU B N 1
ATOM 3327 C CA . GLU B 1 93 ? 0.935 2.818 -9.167 1 94.94 93 GLU B CA 1
ATOM 3328 C C . GLU B 1 93 ? -0.361 2.02 -9.054 1 94.94 93 GLU B C 1
ATOM 3330 O O . GLU B 1 93 ? -1.095 1.877 -10.034 1 94.94 93 GLU B O 1
ATOM 3335 N N . PRO B 1 94 ? -0.642 1.481 -7.861 1 97.01 94 PRO B N 1
ATOM 3336 C CA . PRO B 1 94 ? -1.925 0.803 -7.66 1 97.01 94 PRO B CA 1
ATOM 3337 C C . PRO B 1 94 ? -3.118 1.669 -8.059 1 97.01 94 PRO B C 1
ATOM 3339 O O . PRO B 1 94 ? -3.22 2.821 -7.63 1 97.01 94 PRO B O 1
ATOM 3342 N N . GLU B 1 95 ? -3.951 1.138 -8.893 1 97.22 95 GLU B N 1
ATOM 3343 C CA . GLU B 1 95 ? -5.144 1.851 -9.343 1 97.22 95 GLU B CA 1
ATOM 3344 C C . GLU B 1 95 ? -6.399 1.308 -8.667 1 97.22 95 GLU B C 1
ATOM 3346 O O . GLU B 1 95 ? -7.463 1.927 -8.732 1 97.22 95 GLU B O 1
ATOM 3351 N N . ALA B 1 96 ? -6.256 0.123 -8.065 1 97.63 96 ALA B N 1
ATOM 3352 C CA . ALA B 1 96 ? -7.369 -0.534 -7.386 1 97.63 96 ALA B CA 1
ATOM 3353 C C . ALA B 1 96 ? -6.997 -0.902 -5.952 1 97.63 96 ALA B C 1
ATOM 3355 O O . ALA B 1 96 ? -5.817 -0.905 -5.592 1 97.63 96 ALA B O 1
ATOM 3356 N N . SER B 1 97 ? -8.009 -1.111 -5.167 1 96.19 97 SER B N 1
ATOM 3357 C CA . SER B 1 97 ? -7.816 -1.528 -3.782 1 96.19 97 SER B CA 1
ATOM 3358 C C . SER B 1 97 ? -8.526 -2.847 -3.498 1 96.19 97 SER B C 1
ATOM 3360 O O . SER B 1 97 ? -9.722 -2.984 -3.763 1 96.19 97 SER B O 1
ATOM 3362 N N . CYS B 1 98 ? -7.781 -3.736 -3.091 1 97.41 98 CYS B N 1
ATOM 3363 C CA . CYS B 1 98 ? -8.394 -4.927 -2.515 1 97.41 98 CYS B CA 1
ATOM 3364 C C . CYS B 1 98 ? -8.675 -4.732 -1.03 1 97.41 98 CYS B C 1
ATOM 3366 O O . CYS B 1 98 ? -7.749 -4.546 -0.238 1 97.41 98 CYS B O 1
ATOM 3368 N N . PHE B 1 99 ? -9.949 -4.846 -0.668 1 95.18 99 PHE B N 1
ATOM 3369 C CA . PHE B 1 99 ? -10.356 -4.529 0.696 1 95.18 99 PHE B CA 1
ATOM 3370 C C . PHE B 1 99 ? -9.988 -5.66 1.648 1 95.18 99 PHE B C 1
ATOM 3372 O O . PHE B 1 99 ? -10.011 -5.484 2.868 1 95.18 99 PHE B O 1
ATOM 3379 N N . ALA B 1 100 ? -9.575 -6.773 1.108 1 96.24 100 ALA B N 1
ATOM 3380 C CA . ALA B 1 100 ? -9.142 -7.918 1.905 1 96.24 100 ALA B CA 1
ATOM 3381 C C . ALA B 1 100 ? -7.698 -8.294 1.586 1 96.24 100 ALA B C 1
ATOM 3383 O O . ALA B 1 100 ? -7.339 -9.473 1.602 1 96.24 100 ALA B O 1
ATOM 3384 N N . GLU B 1 101 ? -6.891 -7.317 1.244 1 97.19 101 GLU B N 1
ATOM 3385 C CA . GLU B 1 101 ? -5.47 -7.548 0.997 1 97.19 101 GLU B CA 1
ATOM 3386 C C . GLU B 1 101 ? -4.752 -7.981 2.272 1 97.19 101 GLU B C 1
ATOM 3388 O O . GLU B 1 101 ? -5.052 -7.484 3.359 1 97.19 101 GLU B O 1
ATOM 3393 N N . GLU B 1 102 ? -3.814 -8.881 2.108 1 95.87 102 GLU B N 1
ATOM 3394 C CA . GLU B 1 102 ? -3.025 -9.404 3.219 1 95.87 102 GLU B CA 1
ATOM 3395 C C . GLU B 1 102 ? -1.583 -9.669 2.796 1 95.87 102 GLU B C 1
ATOM 3397 O O . GLU B 1 102 ? -1.335 -10.18 1.702 1 95.87 102 GLU B O 1
ATOM 3402 N N . ARG B 1 103 ? -0.629 -9.126 3.625 1 96.2 103 ARG B N 1
ATOM 3403 C CA . ARG B 1 103 ? 0.739 -9.612 3.48 1 96.2 103 ARG B CA 1
ATOM 3404 C C . ARG B 1 103 ? 0.85 -11.072 3.907 1 96.2 103 ARG B C 1
ATOM 3406 O O . ARG B 1 103 ? 0.503 -11.422 5.037 1 96.2 103 ARG B O 1
ATOM 3413 N N . PHE B 1 104 ? 1.332 -11.908 3.008 1 96.44 104 PHE B N 1
ATOM 3414 C CA . PHE B 1 104 ? 1.104 -13.344 3.109 1 96.44 104 PHE B CA 1
ATOM 3415 C C . PHE B 1 104 ? 2.375 -14.119 2.779 1 96.44 104 PHE B C 1
ATOM 3417 O O . PHE B 1 104 ? 3.064 -13.805 1.806 1 96.44 104 PHE B O 1
ATOM 3424 N N . GLY B 1 105 ? 2.665 -15.173 3.546 1 93.63 105 GLY B N 1
ATOM 3425 C CA . GLY B 1 105 ? 3.749 -16.083 3.215 1 93.63 105 GLY B CA 1
ATOM 3426 C C . GLY B 1 105 ? 5.031 -15.783 3.969 1 93.63 105 GLY B C 1
ATOM 3427 O O . GLY B 1 105 ? 6.106 -15.707 3.37 1 93.63 105 GLY B O 1
ATOM 3428 N N . SER B 1 106 ? 4.969 -15.608 5.28 1 87.16 106 SER B N 1
ATOM 3429 C CA . SER B 1 106 ? 6.142 -15.405 6.124 1 87.16 106 SER B CA 1
ATOM 3430 C C . SER B 1 106 ? 6.613 -16.717 6.742 1 87.16 106 SER B C 1
ATOM 3432 O O . SER B 1 106 ? 6 -17.765 6.529 1 87.16 106 SER B O 1
ATOM 3434 N N . LYS B 1 107 ? 7.718 -16.677 7.444 1 78.84 107 LYS B N 1
ATOM 3435 C CA . LYS B 1 107 ? 8.293 -17.844 8.107 1 78.84 107 LYS B CA 1
ATOM 3436 C C . LYS B 1 107 ? 7.454 -18.261 9.311 1 78.84 107 LYS B C 1
ATOM 3438 O O . LYS B 1 107 ? 7.55 -19.398 9.778 1 78.84 107 LYS B O 1
ATOM 3443 N N . SER B 1 108 ? 6.592 -17.39 9.686 1 80.31 108 SER B N 1
ATOM 3444 C CA . SER B 1 108 ? 5.781 -17.648 10.871 1 80.31 108 SER B CA 1
ATOM 3445 C C . SER B 1 108 ? 4.527 -18.442 10.521 1 80.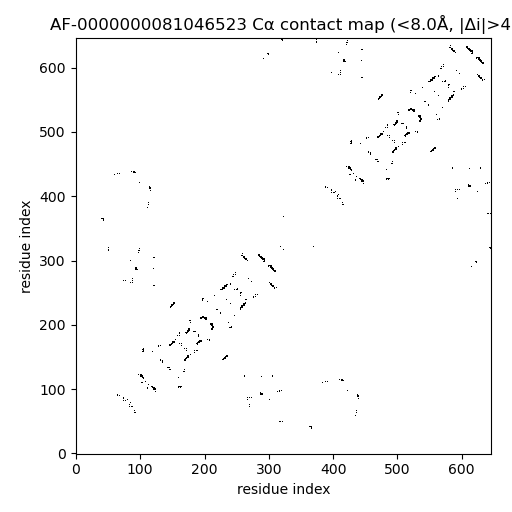31 108 SER B C 1
ATOM 3447 O O . SER B 1 108 ? 3.946 -18.254 9.45 1 80.31 108 SER B O 1
ATOM 3449 N N . ALA B 1 109 ? 4.14 -19.353 11.378 1 83.22 109 ALA B N 1
ATOM 3450 C CA . ALA B 1 109 ? 2.888 -20.091 11.234 1 83.22 109 ALA B CA 1
ATOM 3451 C C . ALA B 1 109 ? 1.705 -19.265 11.732 1 83.22 109 ALA B C 1
ATOM 3453 O O . ALA B 1 109 ? 0.548 -19.647 11.539 1 83.22 109 ALA B O 1
ATOM 3454 N N . ILE B 1 110 ? 2.017 -18.171 12.286 1 88.5 110 ILE B N 1
ATOM 3455 C CA . ILE B 1 110 ? 0.975 -17.295 12.81 1 88.5 110 ILE B CA 1
ATOM 3456 C C . ILE B 1 110 ? 0.497 -16.348 11.712 1 88.5 110 ILE B C 1
ATOM 3458 O O . ILE B 1 110 ? 1.302 -15.654 11.087 1 88.5 110 ILE B O 1
ATOM 3462 N N . ARG B 1 111 ? -0.768 -16.405 11.557 1 91.31 111 ARG B N 1
ATOM 3463 C CA . ARG B 1 111 ? -1.342 -15.547 10.525 1 91.31 111 ARG B CA 1
ATOM 3464 C C . ARG B 1 111 ? -1.038 -14.079 10.802 1 91.31 111 ARG B C 1
ATOM 3466 O O . ARG B 1 111 ? -1.079 -13.637 11.952 1 91.31 111 ARG B O 1
ATOM 3473 N N . PHE B 1 112 ? -0.727 -13.295 9.83 1 92.8 112 PHE B N 1
ATOM 3474 C CA . PHE B 1 112 ? -0.499 -11.855 9.809 1 92.8 112 PHE B CA 1
ATOM 3475 C C . PHE B 1 112 ? 0.904 -11.522 10.301 1 92.8 112 PHE B C 1
ATOM 3477 O O . PHE B 1 112 ? 1.312 -10.358 10.289 1 92.8 112 PHE B O 1
ATOM 3484 N N . ASN B 1 113 ? 1.619 -12.532 10.804 1 89.31 113 ASN B N 1
ATOM 3485 C CA . ASN B 1 113 ? 3.009 -12.324 11.198 1 89.31 113 ASN B CA 1
ATOM 3486 C C . ASN B 1 113 ? 3.946 -12.377 9.995 1 89.31 113 ASN B C 1
ATOM 3488 O O . ASN B 1 113 ? 4.829 -13.234 9.928 1 89.31 113 ASN B O 1
ATOM 3492 N N . SER B 1 114 ? 3.682 -11.588 9.031 1 90.01 114 SER B N 1
ATOM 3493 C CA . SER B 1 114 ? 4.448 -11.531 7.791 1 90.01 114 SER B CA 1
ATOM 3494 C C . SER B 1 114 ? 5.094 -10.162 7.602 1 90.01 114 SER B C 1
ATOM 3496 O O . SER B 1 114 ? 4.428 -9.206 7.198 1 90.01 114 SER B O 1
ATOM 3498 N N . PHE B 1 115 ? 6.389 -10.089 7.857 1 89.3 115 PHE B N 1
ATOM 3499 C CA . PHE B 1 115 ? 7.12 -8.828 7.832 1 89.3 115 PHE B CA 1
ATOM 3500 C C . PHE B 1 115 ? 8.4 -8.961 7.016 1 89.3 115 PHE B C 1
ATOM 3502 O O . PHE B 1 115 ? 8.852 -10.073 6.736 1 89.3 115 PHE B O 1
ATOM 3509 N N . GLY B 1 116 ? 8.881 -7.853 6.6 1 87.87 116 GLY B N 1
ATOM 3510 C CA . GLY B 1 116 ? 10.173 -7.852 5.932 1 87.87 116 GLY B CA 1
ATOM 3511 C C . GLY B 1 116 ? 10.111 -8.389 4.514 1 87.87 116 GLY B C 1
ATOM 3512 O O . GLY B 1 116 ? 9.094 -8.243 3.833 1 87.87 116 GLY B O 1
ATOM 3513 N N . ASP B 1 117 ? 11.2 -8.946 4.053 1 88.58 117 ASP B N 1
ATOM 3514 C CA . ASP B 1 117 ? 11.345 -9.433 2.685 1 88.58 117 ASP B CA 1
ATOM 3515 C C . ASP B 1 117 ? 10.716 -10.814 2.523 1 88.58 117 ASP B C 1
ATOM 3517 O O . ASP B 1 117 ? 10.75 -11.63 3.447 1 88.58 117 ASP B O 1
ATOM 3521 N N . GLY B 1 118 ? 10.085 -11.061 1.372 1 89.66 118 GLY B N 1
ATOM 3522 C CA . GLY B 1 118 ? 9.648 -12.422 1.103 1 89.66 118 GLY B CA 1
ATOM 3523 C C . GLY B 1 118 ? 8.148 -12.541 0.912 1 89.66 118 GLY B C 1
ATOM 3524 O O . GLY B 1 118 ? 7.686 -13.057 -0.107 1 89.66 118 GLY B O 1
ATOM 3525 N N . PRO B 1 119 ? 7.409 -12.061 1.912 1 94.61 119 PRO B N 1
ATOM 3526 C CA . PRO B 1 119 ? 5.952 -12.17 1.811 1 94.61 119 PRO B CA 1
ATOM 3527 C C . PRO B 1 119 ? 5.39 -11.458 0.583 1 94.61 119 PRO B C 1
ATOM 3529 O O . PRO B 1 119 ? 6.045 -10.574 0.023 1 94.61 119 PRO B O 1
ATOM 3532 N N . LYS B 1 120 ? 4.257 -11.925 0.151 1 97.01 120 LYS B N 1
ATOM 3533 C CA . LYS B 1 120 ? 3.522 -11.359 -0.977 1 97.01 120 LYS B CA 1
ATOM 3534 C C . LYS B 1 120 ? 2.232 -10.689 -0.512 1 97.01 120 LYS B C 1
ATOM 3536 O O . LYS B 1 120 ? 1.872 -10.772 0.664 1 97.01 120 LYS B O 1
ATOM 3541 N N . PHE B 1 121 ? 1.646 -9.964 -1.377 1 97.63 121 PHE B N 1
ATOM 3542 C CA . PHE B 1 121 ? 0.398 -9.279 -1.062 1 97.63 121 PHE B CA 1
ATOM 3543 C C . PHE B 1 121 ? -0.774 -9.927 -1.789 1 97.63 121 PHE B C 1
ATOM 3545 O O . PHE B 1 121 ? -0.964 -9.714 -2.988 1 97.63 121 PHE B O 1
ATOM 3552 N N . ILE B 1 122 ? -1.573 -10.673 -1.019 1 98.62 122 ILE B N 1
ATOM 3553 C CA . ILE B 1 122 ? -2.629 -11.499 -1.595 1 98.62 122 ILE B CA 1
ATOM 3554 C C . ILE B 1 122 ? -3.99 -10.865 -1.315 1 98.62 122 ILE B C 1
ATOM 3556 O O . ILE B 1 122 ? -4.235 -10.368 -0.213 1 98.62 122 ILE B O 1
ATOM 3560 N N . CYS B 1 123 ? -4.778 -10.874 -2.333 1 98.52 123 CYS B N 1
ATOM 3561 C CA . CYS B 1 123 ? -6.143 -10.381 -2.19 1 98.52 123 CYS B CA 1
ATOM 3562 C C . CYS B 1 123 ? -7.112 -11.528 -1.929 1 98.52 123 CYS B C 1
ATOM 3564 O O . CYS B 1 123 ? -7.221 -12.451 -2.739 1 98.52 123 CYS B O 1
ATOM 3566 N N . GLY B 1 124 ? -7.805 -11.522 -0.782 1 97.84 124 GLY B N 1
ATOM 3567 C CA . GLY B 1 124 ? -8.916 -12.43 -0.545 1 97.84 124 GLY B CA 1
ATOM 3568 C C . GLY B 1 124 ? -8.477 -13.787 -0.027 1 97.84 124 GLY B C 1
ATOM 3569 O O . GLY B 1 124 ? -8.972 -14.821 -0.481 1 97.84 124 GLY B O 1
ATOM 3570 N N . VAL B 1 125 ? -7.531 -13.819 0.891 1 97.6 125 VAL B N 1
ATOM 3571 C CA . VAL B 1 125 ? -7.065 -15.066 1.489 1 97.6 125 VAL B CA 1
ATOM 3572 C C . VAL B 1 125 ? -8.248 -15.829 2.08 1 97.6 125 VAL B C 1
ATOM 3574 O O . VAL B 1 125 ? -8.432 -17.016 1.8 1 97.6 125 VAL B O 1
ATOM 3577 N N . ASP B 1 126 ? -9.109 -15.165 2.842 1 95.94 126 ASP B N 1
ATOM 3578 C CA . ASP B 1 126 ? -10.262 -15.813 3.46 1 95.94 126 ASP B CA 1
ATOM 3579 C C . ASP B 1 126 ? -11.262 -16.278 2.403 1 95.94 126 ASP B C 1
ATOM 3581 O O . ASP B 1 126 ? -11.894 -17.325 2.558 1 95.94 126 ASP B O 1
ATOM 3585 N N . ASN B 1 127 ? -11.442 -15.503 1.362 1 96.02 127 ASN B N 1
ATOM 3586 C CA . ASN B 1 127 ? -12.331 -15.894 0.274 1 96.02 127 ASN B CA 1
ATOM 3587 C C . ASN B 1 127 ? -11.896 -17.212 -0.359 1 96.02 127 ASN B C 1
ATOM 3589 O O . ASN B 1 127 ? -12.717 -18.106 -0.569 1 96.02 127 ASN B O 1
ATOM 3593 N N . ILE B 1 128 ? -10.614 -17.321 -0.652 1 97.79 128 ILE B N 1
ATOM 3594 C CA . ILE B 1 128 ? -10.077 -18.525 -1.277 1 97.79 128 ILE B CA 1
ATOM 3595 C C . ILE B 1 128 ? -10.182 -19.7 -0.308 1 97.79 128 ILE B C 1
ATOM 3597 O O . ILE B 1 128 ? -10.628 -20.786 -0.686 1 97.79 128 ILE B O 1
ATOM 3601 N N . ALA B 1 129 ? -9.806 -19.469 0.911 1 96.97 129 ALA B N 1
ATOM 3602 C CA . ALA B 1 129 ? -9.841 -20.515 1.929 1 96.97 129 ALA B CA 1
ATOM 3603 C C . ALA B 1 129 ? -11.262 -21.03 2.138 1 96.97 129 ALA B C 1
ATOM 3605 O O . ALA B 1 129 ? -11.481 -22.238 2.255 1 96.97 129 ALA B O 1
ATOM 3606 N N . ASN B 1 130 ? -12.192 -20.131 2.258 1 95.41 130 ASN B N 1
ATOM 3607 C CA . ASN B 1 130 ? -13.584 -20.511 2.474 1 95.41 130 ASN B CA 1
ATOM 3608 C C . ASN B 1 130 ? -14.13 -21.329 1.307 1 95.41 130 ASN B C 1
ATOM 3610 O O . ASN B 1 130 ? -14.875 -22.289 1.511 1 95.41 130 ASN B O 1
ATOM 3614 N N . LYS B 1 131 ? -13.795 -20.941 0.141 1 94.37 131 LYS B N 1
ATOM 3615 C CA . LYS B 1 131 ? -14.216 -21.709 -1.027 1 94.37 131 LYS B CA 1
ATOM 3616 C C . LYS B 1 131 ? -13.621 -23.115 -1.004 1 94.37 131 LYS B C 1
ATOM 3618 O O . LYS B 1 131 ? -14.306 -24.09 -1.32 1 94.37 131 LYS B O 1
ATOM 3623 N N . GLU B 1 132 ? -12.377 -23.176 -0.651 1 95.13 132 GLU B N 1
ATOM 3624 C CA . GLU B 1 132 ? -11.707 -24.47 -0.564 1 95.13 132 GLU B CA 1
ATOM 3625 C C . GLU B 1 132 ? -12.32 -25.336 0.534 1 95.13 132 GLU B C 1
ATOM 3627 O O . GLU B 1 132 ? -12.514 -26.539 0.347 1 95.13 132 GLU B O 1
ATOM 3632 N N . TYR B 1 133 ? -12.624 -24.716 1.608 1 93.27 133 TYR B N 1
ATOM 3633 C CA . TYR B 1 133 ? -13.271 -25.435 2.7 1 93.27 133 TYR B CA 1
ATOM 3634 C C . TYR B 1 133 ? -14.631 -25.97 2.269 1 93.27 133 TYR B C 1
ATOM 3636 O O . TYR B 1 133 ? -14.959 -27.131 2.528 1 93.27 133 TYR B O 1
ATOM 3644 N N . ALA B 1 134 ? -15.37 -25.129 1.641 1 92.84 134 ALA B N 1
ATOM 3645 C CA . ALA B 1 134 ? -16.688 -25.534 1.161 1 92.84 134 ALA B CA 1
ATOM 3646 C C . ALA B 1 134 ? -16.579 -26.687 0.167 1 92.84 134 ALA B C 1
ATOM 3648 O O . ALA B 1 134 ? -17.395 -27.611 0.188 1 92.84 134 ALA B O 1
ATOM 3649 N N . ARG B 1 135 ? -15.665 -26.621 -0.666 1 92.39 135 ARG B N 1
ATOM 3650 C CA . ARG B 1 135 ? -15.426 -27.692 -1.627 1 92.39 135 ARG B CA 1
ATOM 3651 C C . ARG B 1 135 ? -15.172 -29.018 -0.918 1 92.39 135 ARG B C 1
ATOM 3653 O O . ARG B 1 135 ? -15.715 -30.053 -1.311 1 92.39 135 ARG B O 1
ATOM 3660 N N . LYS B 1 136 ? -14.441 -28.997 0.09 1 91.05 136 LYS B N 1
ATOM 3661 C CA . LYS B 1 136 ? -14.052 -30.203 0.814 1 91.05 136 LYS B CA 1
ATOM 3662 C C . LYS B 1 136 ? -15.23 -30.78 1.594 1 91.05 136 LYS B C 1
ATOM 3664 O O . LYS B 1 136 ? -15.277 -31.984 1.857 1 91.05 136 LYS B O 1
ATOM 3669 N N . GLN B 1 137 ? -16.131 -29.935 1.908 1 89.06 137 GLN B N 1
ATOM 3670 C CA . GLN B 1 137 ? -17.282 -30.378 2.686 1 89.06 137 GLN B CA 1
ATOM 3671 C C . GLN B 1 137 ? -18.368 -30.956 1.783 1 89.06 137 GLN B C 1
ATOM 3673 O O . GLN B 1 137 ? -19.257 -31.671 2.25 1 89.06 137 GLN B O 1
ATOM 3678 N N . ASN B 1 138 ? -18.374 -30.465 0.621 1 81.64 138 ASN B N 1
ATOM 3679 C CA . ASN B 1 138 ? -19.43 -30.905 -0.286 1 81.64 138 ASN B CA 1
ATOM 3680 C C . ASN B 1 138 ? -19.135 -32.287 -0.86 1 81.64 138 ASN B C 1
ATOM 3682 O O . ASN B 1 138 ? -18.736 -32.411 -2.019 1 81.64 138 ASN B O 1
ATOM 3686 N N . PHE B 1 139 ? -19.457 -33.304 -0.108 1 71.8 139 PHE B N 1
ATOM 3687 C CA . PHE B 1 139 ? -19.177 -34.689 -0.469 1 71.8 139 PHE B CA 1
ATOM 3688 C C . PHE B 1 139 ? -20.117 -35.163 -1.571 1 71.8 139 PHE B C 1
ATOM 3690 O O . PHE B 1 139 ? -19.788 -36.084 -2.321 1 71.8 139 PHE B O 1
ATOM 3697 N N . ASP B 1 140 ? -21.165 -34.516 -1.704 1 72.19 140 ASP B N 1
ATOM 3698 C CA . ASP B 1 140 ? -22.199 -34.971 -2.629 1 72.19 140 ASP B CA 1
ATOM 3699 C C . ASP B 1 140 ? -22.025 -34.331 -4.005 1 72.19 140 ASP B C 1
ATOM 3701 O O . ASP B 1 140 ? -22.623 -34.781 -4.984 1 72.19 140 ASP B O 1
ATOM 3705 N N . ALA B 1 141 ? -21.243 -33.259 -3.951 1 64.13 141 ALA B N 1
ATOM 3706 C CA . ALA B 1 141 ? -21.103 -32.559 -5.225 1 64.13 141 ALA B CA 1
ATOM 3707 C C . ALA B 1 141 ? -19.993 -33.176 -6.071 1 64.13 141 ALA B C 1
ATOM 3709 O O . ALA B 1 141 ? -19.126 -33.881 -5.55 1 64.13 141 ALA B O 1
ATOM 3710 N N . GLU B 1 142 ? -20.111 -33.258 -7.365 1 63.79 142 GLU B N 1
ATOM 3711 C CA . GLU B 1 142 ? -19.025 -33.65 -8.259 1 63.79 142 GLU B CA 1
ATOM 3712 C C . GLU B 1 142 ? -17.688 -33.094 -7.78 1 63.79 142 GLU B C 1
ATOM 3714 O O . GLU B 1 142 ? -17.603 -31.936 -7.365 1 63.79 142 GLU B O 1
ATOM 3719 N N . PRO B 1 143 ? -16.808 -33.972 -7.57 1 66.8 143 PRO B N 1
ATOM 3720 C CA . PRO B 1 143 ? -15.513 -33.534 -7.043 1 66.8 143 PRO B CA 1
ATOM 3721 C C . PRO B 1 143 ? -14.957 -32.317 -7.78 1 66.8 143 PRO B C 1
ATOM 3723 O O . PRO B 1 143 ? -14.838 -32.336 -9.008 1 66.8 143 PRO B O 1
ATOM 3726 N N . SER B 1 144 ? -15.09 -31.192 -7.173 1 81.64 144 SER B N 1
ATOM 3727 C CA . SER B 1 144 ? -14.427 -30.009 -7.713 1 81.64 144 SER B CA 1
ATOM 3728 C C . SER B 1 144 ? -12.945 -29.992 -7.351 1 81.64 144 SER B C 1
ATOM 3730 O O . SER B 1 144 ? -12.543 -30.557 -6.332 1 81.64 144 SER B O 1
ATOM 3732 N N . LEU B 1 145 ? -12.188 -29.604 -8.293 1 90.23 145 LEU B N 1
ATOM 3733 C CA . LEU B 1 145 ? -10.742 -29.57 -8.102 1 90.23 145 LEU B CA 1
ATOM 3734 C C . LEU B 1 145 ? -10.352 -28.489 -7.099 1 90.23 145 LEU B C 1
ATOM 3736 O O . LEU B 1 145 ? -11.038 -27.472 -6.977 1 90.23 145 LEU B O 1
ATOM 3740 N N . PRO B 1 146 ? -9.35 -28.748 -6.347 1 94.81 146 PRO B N 1
ATOM 3741 C CA . PRO B 1 146 ? -8.882 -27.741 -5.392 1 94.81 146 PRO B CA 1
ATOM 3742 C C . PRO B 1 146 ? -8.436 -26.447 -6.069 1 94.81 146 PRO B C 1
ATOM 3744 O O . PRO B 1 146 ? -8.16 -26.439 -7.271 1 94.81 146 PRO B O 1
ATOM 3747 N N . CYS B 1 147 ? -8.443 -25.419 -5.271 1 97.6 147 CYS B N 1
ATOM 3748 C CA . CYS B 1 147 ? -7.789 -24.212 -5.763 1 97.6 147 CYS B CA 1
ATOM 3749 C C . CYS B 1 147 ? -6.347 -24.498 -6.166 1 97.6 147 CYS B C 1
ATOM 3751 O O . CYS B 1 147 ? -5.74 -25.452 -5.678 1 97.6 147 CYS B O 1
ATOM 3753 N N . LEU B 1 148 ? -5.846 -23.707 -7.086 1 98.7 148 LEU B N 1
ATOM 3754 C CA . LEU B 1 148 ? -4.564 -23.975 -7.729 1 98.7 148 LEU B CA 1
ATOM 3755 C C . LEU B 1 148 ? -3.632 -22.774 -7.604 1 98.7 148 LEU B C 1
ATOM 3757 O O . LEU B 1 148 ? -4.026 -21.643 -7.897 1 98.7 148 LEU B O 1
ATOM 3761 N N . VAL B 1 149 ? -2.368 -23.025 -7.142 1 98.8 149 VAL B N 1
ATOM 3762 C CA . VAL B 1 149 ? -1.35 -21.992 -6.986 1 98.8 149 VAL B CA 1
ATOM 3763 C C . VAL B 1 149 ? -0.08 -22.4 -7.73 1 98.8 149 VAL B C 1
ATOM 3765 O O . VAL B 1 149 ? 0.39 -23.532 -7.593 1 98.8 149 VAL B O 1
ATOM 3768 N N . TYR B 1 150 ? 0.414 -21.511 -8.58 1 98.44 150 TYR B N 1
ATOM 3769 C CA . TYR B 1 150 ? 1.721 -21.652 -9.211 1 98.44 150 TYR B CA 1
ATOM 3770 C C . TYR B 1 150 ? 2.745 -20.732 -8.557 1 98.44 150 TYR B C 1
ATOM 3772 O O . TYR B 1 150 ? 2.49 -19.54 -8.374 1 98.44 150 TYR B O 1
ATOM 3780 N N . SER B 1 151 ? 3.858 -21.271 -8.153 1 97.88 151 SER B N 1
ATOM 3781 C CA . SER B 1 151 ? 4.961 -20.545 -7.533 1 97.88 151 SER B CA 1
ATOM 3782 C C . SER B 1 151 ? 6.237 -20.668 -8.36 1 97.88 151 SER B C 1
ATOM 3784 O O . SER B 1 151 ? 6.919 -21.693 -8.31 1 97.88 151 SER B O 1
ATOM 3786 N N . VAL B 1 152 ? 6.586 -19.554 -9.033 1 96.41 152 VAL B N 1
ATOM 3787 C CA . VAL B 1 152 ? 7.761 -19.541 -9.899 1 96.41 152 VAL B CA 1
ATOM 3788 C C . VAL B 1 152 ? 8.932 -18.883 -9.172 1 96.41 152 VAL B C 1
ATOM 3790 O O . VAL B 1 152 ? 8.842 -17.724 -8.759 1 96.41 152 VAL B O 1
ATOM 3793 N N . GLY B 1 153 ? 9.991 -19.519 -9.081 1 94.26 153 GLY B N 1
ATOM 3794 C CA . GLY B 1 153 ? 11.129 -19.057 -8.303 1 94.26 153 GLY B CA 1
ATOM 3795 C C . GLY B 1 153 ? 11.064 -19.473 -6.845 1 94.26 153 GLY B C 1
ATOM 3796 O O . GLY B 1 153 ? 10.248 -18.953 -6.081 1 94.26 153 GLY B O 1
ATOM 3797 N N . SER B 1 154 ? 11.94 -20.376 -6.42 1 93.39 154 SER B N 1
ATOM 3798 C CA . SER B 1 154 ? 11.844 -20.919 -5.069 1 93.39 154 SER B CA 1
ATOM 3799 C C . SER B 1 154 ? 13.08 -20.571 -4.245 1 93.39 154 SER B C 1
ATOM 3801 O O . SER B 1 154 ? 12.964 -20.083 -3.119 1 93.39 154 SER B O 1
ATOM 3803 N N . LYS B 1 155 ? 14.24 -20.748 -4.845 1 91.9 155 LYS B N 1
ATOM 3804 C CA . LYS B 1 155 ? 15.51 -20.667 -4.13 1 91.9 155 LYS B CA 1
ATOM 3805 C C . LYS B 1 155 ? 15.498 -21.55 -2.885 1 91.9 155 LYS B C 1
ATOM 3807 O O . LYS B 1 155 ? 16.235 -21.295 -1.93 1 91.9 155 LYS B O 1
ATOM 3812 N N . ASN B 1 156 ? 14.577 -22.431 -2.841 1 95.3 156 ASN B N 1
ATOM 3813 C CA . ASN B 1 156 ? 14.344 -23.356 -1.738 1 95.3 156 ASN B CA 1
ATOM 3814 C C . ASN B 1 156 ? 13.882 -22.624 -0.481 1 95.3 156 ASN B C 1
ATOM 3816 O O . ASN B 1 156 ? 14.098 -23.101 0.635 1 95.3 156 ASN B O 1
ATOM 3820 N N . GLU B 1 157 ? 13.386 -21.457 -0.625 1 94.23 157 GLU B N 1
ATOM 3821 C CA . GLU B 1 157 ? 12.62 -20.741 0.391 1 94.23 157 GLU B CA 1
ATOM 3822 C C . GLU B 1 157 ? 11.127 -21.023 0.257 1 94.23 157 GLU B C 1
ATOM 3824 O O . GLU B 1 157 ? 10.467 -20.493 -0.639 1 94.23 157 GLU B O 1
ATOM 3829 N N . ILE B 1 158 ? 10.631 -21.803 1.135 1 96.18 158 ILE B N 1
ATOM 3830 C CA . ILE B 1 158 ? 9.344 -22.442 0.881 1 96.18 158 ILE B CA 1
ATOM 3831 C C . ILE B 1 158 ? 8.277 -21.831 1.786 1 96.18 158 ILE B C 1
ATOM 3833 O O . ILE B 1 158 ? 7.22 -22.43 2.002 1 96.18 158 ILE B O 1
ATOM 3837 N N . GLU B 1 159 ? 8.49 -20.665 2.365 1 95.96 159 GLU B N 1
ATOM 3838 C CA . GLU B 1 159 ? 7.564 -20.057 3.315 1 95.96 159 GLU B CA 1
ATOM 3839 C C . GLU B 1 159 ? 6.225 -19.74 2.655 1 95.96 159 GLU B C 1
ATOM 3841 O O . GLU B 1 159 ? 5.17 -19.895 3.274 1 95.96 159 GLU B O 1
ATOM 3846 N N . PHE B 1 160 ? 6.297 -19.328 1.445 1 96.89 160 PHE B N 1
ATOM 3847 C CA . PHE B 1 160 ? 5.067 -19.031 0.72 1 96.89 160 PHE B CA 1
ATOM 3848 C C . PHE B 1 160 ? 4.24 -20.294 0.516 1 96.89 160 PHE B C 1
ATOM 3850 O O . PHE B 1 160 ? 3.036 -20.304 0.78 1 96.89 160 PHE B O 1
ATOM 3857 N N . GLU B 1 161 ? 4.873 -21.354 0.073 1 97.66 161 GLU B N 1
ATOM 3858 C CA . GLU B 1 161 ? 4.194 -22.626 -0.152 1 97.66 161 GLU B CA 1
ATOM 3859 C C . GLU B 1 161 ? 3.611 -23.177 1.147 1 97.66 161 GLU B C 1
ATOM 3861 O O . GLU B 1 161 ? 2.496 -23.703 1.158 1 97.66 161 GLU B O 1
ATOM 3866 N N . LYS B 1 162 ? 4.367 -23.012 2.171 1 96.99 162 LYS B N 1
ATOM 3867 C CA . LYS B 1 162 ? 3.884 -23.44 3.481 1 96.99 162 LYS B CA 1
ATOM 3868 C C . LYS B 1 162 ? 2.621 -22.68 3.876 1 96.99 162 LYS B C 1
ATOM 3870 O O . LYS B 1 162 ? 1.659 -23.277 4.363 1 96.99 162 LYS B O 1
ATOM 3875 N N . ALA B 1 163 ? 2.653 -21.427 3.723 1 97.06 163 ALA B N 1
ATOM 3876 C CA . ALA B 1 163 ? 1.499 -20.603 4.071 1 97.06 163 ALA B CA 1
ATOM 3877 C C . ALA B 1 163 ? 0.278 -20.988 3.24 1 97.06 163 ALA B C 1
ATOM 3879 O O . ALA B 1 163 ? -0.833 -21.082 3.766 1 97.06 163 ALA B O 1
ATOM 3880 N N . VAL B 1 164 ? 0.487 -21.24 1.933 1 97.63 164 VAL B N 1
ATOM 3881 C CA . VAL B 1 164 ? -0.606 -21.641 1.054 1 97.63 164 VAL B CA 1
ATOM 3882 C C . VAL B 1 164 ? -1.222 -22.945 1.556 1 97.63 164 VAL B C 1
ATOM 3884 O O . VAL B 1 164 ? -2.446 -23.066 1.646 1 97.63 164 VAL B O 1
ATOM 3887 N N . HIS B 1 165 ? -0.396 -23.811 1.904 1 96.57 165 HIS B N 1
ATOM 3888 C CA . HIS B 1 165 ? -0.856 -25.102 2.403 1 96.57 165 HIS B CA 1
ATOM 3889 C C . HIS B 1 165 ? -1.651 -24.941 3.695 1 96.57 165 HIS B C 1
ATOM 3891 O O . HIS B 1 165 ? -2.74 -25.503 3.832 1 96.57 165 HIS B O 1
ATOM 3897 N N . HIS B 1 166 ? -1.22 -24.149 4.547 1 95.14 166 HIS B N 1
ATOM 3898 C CA . HIS B 1 166 ? -1.781 -24.055 5.89 1 95.14 166 HIS B CA 1
ATOM 3899 C C . HIS B 1 166 ? -3.046 -23.203 5.9 1 95.14 166 HIS B C 1
ATOM 3901 O O . HIS B 1 166 ? -4.009 -23.524 6.6 1 95.14 166 HIS B O 1
ATOM 3907 N N . PHE B 1 167 ? -3.044 -22.192 5.131 1 95.57 167 PHE B N 1
ATOM 3908 C CA . PHE B 1 167 ? -4.112 -21.216 5.311 1 95.57 167 PHE B CA 1
ATOM 3909 C C . PHE B 1 167 ? -5.129 -21.312 4.179 1 95.57 167 PHE B C 1
ATOM 3911 O O . PHE B 1 167 ? -6.286 -20.921 4.343 1 95.57 167 PHE B O 1
ATOM 3918 N N . LEU B 1 168 ? -4.708 -21.832 3.007 1 96.67 168 LEU B N 1
ATOM 3919 C CA . LEU B 1 168 ? -5.62 -21.881 1.87 1 96.67 168 LEU B CA 1
ATOM 3920 C C . LEU B 1 168 ? -6.021 -23.318 1.555 1 96.67 168 LEU B C 1
ATOM 3922 O O . LEU B 1 168 ? -7.143 -23.571 1.11 1 96.67 168 LEU B O 1
ATOM 3926 N N . GLY B 1 169 ? -5.106 -24.218 1.695 1 95.73 169 GLY B N 1
ATOM 3927 C CA . GLY B 1 169 ? -5.359 -25.612 1.37 1 95.73 169 GLY B CA 1
ATOM 3928 C C . GLY B 1 169 ? -5.336 -25.892 -0.12 1 95.73 169 GLY B C 1
ATOM 3929 O O . GLY B 1 169 ? -5.947 -26.856 -0.586 1 95.73 169 GLY B O 1
ATOM 3930 N N . CYS B 1 170 ? -4.697 -25.134 -0.884 1 97.85 170 CYS B N 1
ATOM 3931 C CA . CYS B 1 170 ? -4.673 -25.246 -2.338 1 97.85 170 CYS B CA 1
ATOM 3932 C C . CYS B 1 170 ? -3.593 -26.221 -2.793 1 97.85 170 CYS B C 1
ATOM 3934 O O . CYS B 1 170 ? -2.63 -26.47 -2.066 1 97.85 170 CYS B O 1
ATOM 3936 N N . GLU B 1 171 ? -3.808 -26.742 -3.95 1 98.15 171 GLU B N 1
ATOM 3937 C CA . GLU B 1 171 ? -2.742 -27.425 -4.678 1 98.15 171 GLU B CA 1
ATOM 3938 C C . GLU B 1 171 ? -1.691 -26.437 -5.173 1 98.15 171 GLU B C 1
ATOM 3940 O O . GLU B 1 171 ? -2.025 -25.427 -5.795 1 98.15 171 GLU B O 1
ATOM 3945 N N . THR B 1 172 ? -0.423 -26.744 -4.858 1 98.7 172 THR B N 1
ATOM 3946 C CA . THR B 1 172 ? 0.644 -25.82 -5.226 1 98.7 172 THR B CA 1
ATOM 3947 C C . THR B 1 172 ? 1.689 -26.518 -6.091 1 98.7 172 THR B C 1
ATOM 3949 O O . THR B 1 172 ? 2.107 -27.638 -5.788 1 98.7 172 THR B O 1
ATOM 3952 N N . HIS B 1 173 ? 2.069 -25.89 -7.157 1 98.81 173 HIS B N 1
ATOM 3953 C CA . HIS B 1 173 ? 3.195 -26.297 -7.99 1 98.81 173 HIS B CA 1
ATOM 3954 C C . HIS B 1 173 ? 4.299 -25.245 -7.977 1 98.81 173 HIS B C 1
ATOM 3956 O O . HIS B 1 173 ? 4.039 -24.063 -8.216 1 98.81 173 HIS B O 1
ATOM 3962 N N . THR B 1 174 ? 5.53 -25.651 -7.693 1 98.44 174 THR B N 1
ATOM 3963 C CA . THR B 1 174 ? 6.684 -24.761 -7.634 1 98.44 174 THR B CA 1
ATOM 3964 C C . THR B 1 174 ? 7.653 -25.056 -8.775 1 98.44 174 THR B C 1
ATOM 3966 O O . THR B 1 174 ? 7.957 -26.218 -9.054 1 98.44 174 THR B O 1
ATOM 3969 N N . PHE B 1 175 ? 8.133 -23.998 -9.43 1 97.02 175 PHE B N 1
ATOM 3970 C CA . PHE B 1 175 ? 9.013 -24.131 -10.585 1 97.02 175 PHE B CA 1
ATOM 3971 C C . PHE B 1 175 ? 10.327 -23.395 -10.353 1 97.02 175 PHE B C 1
ATOM 3973 O O . PHE B 1 175 ? 10.33 -22.205 -10.031 1 97.02 175 PHE B O 1
ATOM 3980 N N . ASP B 1 176 ? 11.432 -24.049 -10.496 1 96.33 176 ASP B N 1
ATOM 3981 C CA . ASP B 1 176 ? 12.762 -23.458 -10.381 1 96.33 176 ASP B CA 1
ATOM 3982 C C . ASP B 1 176 ? 13.814 -24.341 -11.048 1 96.33 176 ASP B C 1
ATOM 3984 O O . ASP B 1 176 ? 14.1 -25.442 -10.573 1 96.33 176 ASP B O 1
ATOM 3988 N N . PRO B 1 177 ? 14.397 -23.857 -12.105 1 95.13 177 PRO B N 1
ATOM 3989 C CA . PRO B 1 177 ? 15.395 -24.672 -12.801 1 95.13 177 PRO B CA 1
ATOM 3990 C C . PRO B 1 177 ? 16.784 -24.567 -12.176 1 95.13 177 PRO B C 1
ATOM 3992 O O . PRO B 1 177 ? 17.73 -25.197 -12.655 1 95.13 177 PRO B O 1
ATOM 3995 N N . THR B 1 178 ? 16.891 -23.815 -11.104 1 93.4 178 THR B N 1
ATOM 3996 C CA . THR B 1 178 ? 18.232 -23.472 -10.643 1 93.4 178 THR B CA 1
ATOM 3997 C C . THR B 1 178 ? 18.524 -24.125 -9.295 1 93.4 178 THR B C 1
ATOM 3999 O O . THR B 1 178 ? 19.565 -23.866 -8.686 1 93.4 178 THR B O 1
ATOM 4002 N N . LEU B 1 179 ? 17.633 -24.834 -8.802 1 93.31 179 LEU B N 1
ATOM 4003 C CA . LEU B 1 179 ? 17.888 -25.454 -7.506 1 93.31 179 LEU B CA 1
ATOM 4004 C C . LEU B 1 179 ? 18.982 -26.511 -7.616 1 93.31 179 LEU B C 1
ATOM 4006 O O . LEU B 1 179 ? 18.934 -27.372 -8.497 1 93.31 179 LEU B O 1
ATOM 4010 N N . GLU B 1 180 ? 19.951 -26.408 -6.777 1 91.07 180 GLU B N 1
ATOM 4011 C 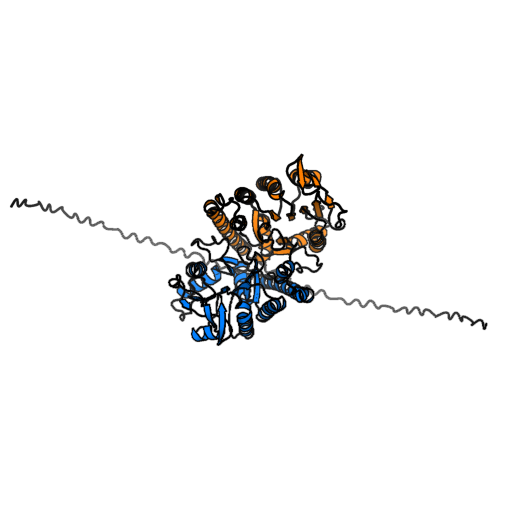CA . GLU B 1 180 ? 21.061 -27.355 -6.766 1 91.07 180 GLU B CA 1
ATOM 4012 C C . GLU B 1 180 ? 20.828 -28.467 -5.747 1 91.07 180 GLU B C 1
ATOM 4014 O O . GLU B 1 180 ? 21.41 -29.549 -5.856 1 91.07 180 GLU B O 1
ATOM 4019 N N . GLU B 1 181 ? 20.055 -28.17 -4.763 1 94.15 181 GLU B N 1
ATOM 4020 C CA . GLU B 1 181 ? 19.725 -29.134 -3.716 1 94.15 181 GLU B CA 1
ATOM 4021 C C . GLU B 1 181 ? 18.284 -29.619 -3.848 1 94.15 181 GLU B C 1
ATOM 4023 O O . GLU B 1 181 ? 17.525 -29.11 -4.675 1 94.15 181 GLU B O 1
ATOM 4028 N N . GLU B 1 182 ? 18.046 -30.568 -3.099 1 96.17 182 GLU B N 1
ATOM 4029 C CA . GLU B 1 182 ? 16.692 -31.113 -3.087 1 96.17 182 GLU B CA 1
ATOM 4030 C C . GLU B 1 182 ? 15.685 -30.077 -2.598 1 96.17 182 GLU B C 1
ATOM 4032 O O . GLU B 1 182 ? 15.96 -29.332 -1.655 1 96.17 182 GLU B O 1
ATOM 4037 N N . PHE B 1 183 ? 14.561 -30.057 -3.243 1 97.23 183 PHE B N 1
ATOM 4038 C CA . PHE B 1 183 ? 13.484 -29.153 -2.855 1 97.23 183 PHE B CA 1
ATOM 4039 C C . PHE B 1 183 ? 12.986 -29.475 -1.451 1 97.23 183 PHE B C 1
ATOM 4041 O O . PHE B 1 183 ? 12.654 -30.624 -1.153 1 97.23 183 PHE B O 1
ATOM 4048 N N . LYS B 1 184 ? 12.87 -28.561 -0.582 1 96.62 184 LYS B N 1
ATOM 4049 C CA . LYS B 1 184 ? 12.566 -28.753 0.833 1 96.62 184 LYS B CA 1
ATOM 4050 C C . LYS B 1 184 ? 11.061 -28.716 1.083 1 96.62 184 LYS B C 1
ATOM 4052 O O . LYS B 1 184 ? 10.6 -29.038 2.18 1 96.62 184 LYS B O 1
ATOM 4057 N N . GLY B 1 185 ? 10.323 -28.359 0.111 1 97.11 185 GLY B N 1
ATOM 4058 C CA . GLY B 1 185 ? 8.914 -28.085 0.343 1 97.11 185 GLY B CA 1
ATOM 4059 C C . GLY B 1 185 ? 8 -29.183 -0.167 1 97.11 185 GLY B C 1
ATOM 4060 O O . GLY B 1 185 ? 6.837 -28.931 -0.489 1 97.11 185 GLY B O 1
ATOM 4061 N N . HIS B 1 186 ? 8.45 -30.473 -0.264 1 97.53 186 HIS B N 1
ATOM 4062 C CA . HIS B 1 186 ? 7.693 -31.562 -0.872 1 97.53 186 HIS B CA 1
ATOM 4063 C C . HIS B 1 186 ? 6.4 -31.827 -0.109 1 97.53 186 HIS B C 1
ATOM 4065 O O . HIS B 1 186 ? 5.428 -32.326 -0.681 1 97.53 186 HIS B O 1
ATOM 4071 N N . GLU B 1 187 ? 6.38 -31.462 1.097 1 97.1 187 GLU B N 1
ATOM 4072 C CA . GLU B 1 187 ? 5.174 -31.62 1.903 1 97.1 187 GLU B CA 1
ATOM 4073 C C . GLU B 1 187 ? 4.102 -30.613 1.496 1 97.1 187 GLU B C 1
ATOM 4075 O O . GLU B 1 187 ? 2.911 -30.843 1.714 1 97.1 187 GLU B O 1
ATOM 4080 N N . TYR B 1 188 ? 4.495 -29.586 0.849 1 97.53 188 TYR B N 1
ATOM 4081 C CA . TYR B 1 188 ? 3.583 -28.46 0.688 1 97.53 188 TYR B CA 1
ATOM 4082 C C . TYR B 1 188 ? 3.291 -28.2 -0.785 1 97.53 188 TYR B C 1
ATOM 4084 O O . TYR B 1 188 ? 2.289 -27.565 -1.123 1 97.53 188 TYR B O 1
ATOM 4092 N N . ALA B 1 189 ? 4.225 -28.668 -1.686 1 98.51 189 ALA B N 1
ATOM 4093 C CA . ALA B 1 189 ? 4.098 -28.336 -3.103 1 98.51 189 ALA B CA 1
ATOM 4094 C C . ALA B 1 189 ? 4.733 -29.413 -3.978 1 98.51 189 ALA B C 1
ATOM 4096 O O . ALA B 1 189 ? 5.616 -30.146 -3.528 1 98.51 189 ALA B O 1
ATOM 4097 N N . VAL B 1 190 ? 4.246 -29.545 -5.178 1 98.59 190 VAL B N 1
ATOM 4098 C CA . VAL B 1 190 ? 4.898 -30.352 -6.204 1 98.59 190 VAL B CA 1
ATOM 4099 C C . VAL B 1 190 ? 5.977 -29.527 -6.903 1 98.59 190 VAL B C 1
ATOM 4101 O O . VAL B 1 190 ? 5.706 -28.431 -7.398 1 98.59 190 VAL B O 1
ATOM 4104 N N . PHE B 1 191 ? 7.193 -30.091 -6.915 1 98.45 191 PHE B N 1
ATOM 4105 C CA . PHE B 1 191 ? 8.32 -29.346 -7.462 1 98.45 191 PHE B CA 1
ATOM 4106 C C . PHE B 1 191 ? 8.586 -29.751 -8.907 1 98.45 191 PHE B C 1
ATOM 4108 O O . PHE B 1 191 ? 8.549 -30.936 -9.242 1 98.45 191 PHE B O 1
ATOM 4115 N N . HIS 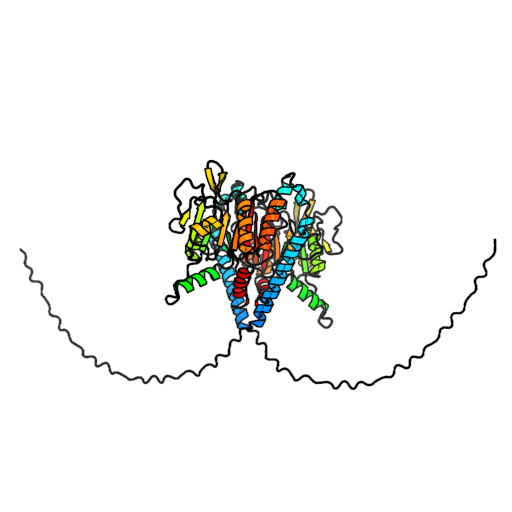B 1 192 ? 8.856 -28.759 -9.748 1 98.12 192 HIS B N 1
ATOM 4116 C CA . HIS B 1 192 ? 9.248 -28.931 -11.143 1 98.12 192 HIS B CA 1
ATOM 4117 C C . HIS B 1 192 ? 10.538 -28.178 -11.45 1 98.12 192 HIS B C 1
ATOM 4119 O O . HIS B 1 192 ? 10.573 -26.947 -11.388 1 98.12 192 HIS B O 1
ATOM 4125 N N . PRO B 1 193 ? 11.602 -28.858 -11.801 1 96.63 193 PRO B N 1
ATOM 4126 C CA . PRO B 1 193 ? 12.845 -28.167 -12.152 1 96.63 193 PRO B CA 1
ATOM 4127 C C . PRO B 1 193 ? 12.793 -27.527 -13.537 1 96.63 193 PRO B C 1
ATOM 4129 O O . PRO B 1 193 ? 13.672 -27.771 -14.368 1 96.63 193 PRO B O 1
ATOM 4132 N N . TRP B 1 194 ? 11.789 -26.753 -13.765 1 95.76 194 TRP B N 1
ATOM 4133 C CA . TRP B 1 194 ? 11.506 -26.167 -15.07 1 95.76 194 TRP B CA 1
ATOM 4134 C C . TRP B 1 194 ? 11.665 -24.651 -15.032 1 95.76 194 TRP B C 1
ATOM 4136 O O . TRP B 1 194 ? 11.291 -24.005 -14.051 1 95.76 194 TRP B O 1
ATOM 4146 N N . GLY B 1 195 ? 12.31 -24.081 -16.064 1 93.85 195 GLY B N 1
ATOM 4147 C CA . GLY B 1 195 ? 12.346 -22.643 -16.279 1 93.85 195 GLY B CA 1
ATOM 4148 C C . GLY B 1 195 ? 11.187 -22.137 -17.117 1 93.85 195 GLY B C 1
ATOM 4149 O O . GLY B 1 195 ? 10.751 -22.81 -18.053 1 93.85 195 GLY B O 1
ATOM 4150 N N . ILE B 1 196 ? 10.735 -20.993 -16.794 1 92.98 196 ILE B N 1
ATOM 4151 C CA . ILE B 1 196 ? 9.587 -20.434 -17.499 1 92.98 196 ILE B CA 1
ATOM 4152 C C . ILE B 1 196 ? 10.057 -19.372 -18.49 1 92.98 196 ILE B C 1
ATOM 4154 O O . ILE B 1 196 ? 10.899 -18.534 -18.157 1 92.98 196 ILE B O 1
ATOM 4158 N N . GLY B 1 197 ? 9.592 -19.378 -19.69 1 91.17 197 GLY B N 1
ATOM 4159 C CA . GLY B 1 197 ? 9.886 -18.475 -20.79 1 91.17 197 GLY B CA 1
ATOM 4160 C C . GLY B 1 197 ? 9.209 -18.874 -22.088 1 91.17 197 GLY B C 1
ATOM 4161 O O . GLY B 1 197 ? 8.062 -19.324 -22.083 1 91.17 197 GLY B O 1
ATOM 4162 N N . LEU B 1 198 ? 9.891 -18.619 -23.147 1 91.68 198 LEU B N 1
ATOM 4163 C CA . LEU B 1 198 ? 9.417 -19.107 -24.437 1 91.68 198 LEU B CA 1
ATOM 4164 C C . LEU B 1 198 ? 9.791 -20.572 -24.635 1 91.68 198 LEU B C 1
ATOM 4166 O O . LEU B 1 198 ? 10.853 -21.012 -24.188 1 91.68 198 LEU B O 1
ATOM 4170 N N . ASP B 1 199 ? 8.904 -21.219 -25.311 1 94.04 199 ASP B N 1
ATOM 4171 C CA . ASP B 1 199 ? 9.156 -22.639 -25.534 1 94.04 199 ASP B CA 1
ATOM 4172 C C . ASP B 1 199 ? 10.46 -22.852 -26.3 1 94.04 199 ASP B C 1
ATOM 4174 O O . ASP B 1 199 ? 10.653 -22.284 -27.377 1 94.04 199 ASP B O 1
ATOM 4178 N N . GLY B 1 200 ? 11.34 -23.641 -25.662 1 93.32 200 GLY B N 1
ATOM 4179 C CA . GLY B 1 200 ? 12.539 -24.083 -26.357 1 93.32 200 GLY B CA 1
ATOM 4180 C C . GLY B 1 200 ? 13.681 -23.088 -26.268 1 93.32 200 GLY B C 1
ATOM 4181 O O . GLY B 1 200 ? 14.748 -23.308 -26.845 1 93.32 200 GLY B O 1
ATOM 4182 N N . GLU B 1 201 ? 13.508 -22.091 -25.544 1 93.2 201 GLU B N 1
ATOM 4183 C CA . GLU B 1 201 ? 14.554 -21.078 -25.443 1 93.2 201 GLU B CA 1
ATOM 4184 C C . GLU B 1 201 ? 15.61 -21.475 -24.416 1 93.2 201 GLU B C 1
ATOM 4186 O O . GLU B 1 201 ? 15.277 -21.929 -23.319 1 93.2 201 GLU B O 1
ATOM 4191 N N . GLN B 1 202 ? 16.848 -21.232 -24.769 1 93.93 202 GLN B N 1
ATOM 4192 C CA . GLN B 1 202 ? 17.97 -21.525 -23.884 1 93.93 202 GLN B CA 1
ATOM 4193 C C . GLN B 1 202 ? 18.287 -20.334 -22.985 1 93.93 202 GLN B C 1
ATOM 4195 O O . GLN B 1 202 ? 18.302 -19.189 -23.443 1 93.93 202 GLN B O 1
ATOM 4200 N N . HIS B 1 203 ? 18.47 -20.673 -21.7 1 91.46 203 HIS B N 1
ATOM 4201 C CA . HIS B 1 203 ? 18.809 -19.624 -20.745 1 91.46 203 HIS B CA 1
ATOM 4202 C C . HIS B 1 203 ? 20.024 -20.012 -19.91 1 91.46 203 HIS B C 1
ATOM 4204 O O . HIS B 1 203 ? 20.223 -21.19 -19.604 1 91.46 203 HIS B O 1
ATOM 4210 N N . GLU B 1 204 ? 20.798 -18.985 -19.658 1 89.49 204 GLU B N 1
ATOM 4211 C CA . GLU B 1 204 ? 21.904 -19.101 -18.712 1 89.49 204 GLU B CA 1
ATOM 4212 C C . GLU B 1 204 ? 21.728 -18.143 -17.538 1 89.49 204 GLU B C 1
ATOM 4214 O O . GLU B 1 204 ? 21.689 -16.925 -17.724 1 89.49 204 GLU B O 1
ATOM 4219 N N . VAL B 1 205 ? 21.521 -18.659 -16.377 1 84.98 205 VAL B N 1
ATOM 4220 C CA . VAL B 1 205 ? 21.402 -17.871 -15.155 1 84.98 205 VAL B CA 1
ATOM 4221 C C . VAL B 1 205 ? 22.454 -18.323 -14.144 1 84.98 205 VAL B C 1
ATOM 4223 O O . VAL B 1 205 ? 22.31 -19.376 -13.519 1 84.98 205 VAL B O 1
ATOM 4226 N N . GLY B 1 206 ? 23.418 -17.46 -13.967 1 82.96 206 GLY B N 1
ATOM 4227 C CA . GLY B 1 206 ? 24.558 -17.909 -13.182 1 82.96 206 GLY B CA 1
ATOM 4228 C C . GLY B 1 206 ? 25.259 -19.113 -13.782 1 82.96 206 GLY B C 1
ATOM 4229 O O . GLY B 1 206 ? 25.67 -19.083 -14.944 1 82.96 206 GLY B O 1
ATOM 4230 N N . LYS B 1 207 ? 25.268 -20.141 -12.951 1 89.33 207 LYS B N 1
ATOM 4231 C CA . LYS B 1 207 ? 25.945 -21.355 -13.399 1 89.33 207 LYS B CA 1
ATOM 4232 C C . LYS B 1 207 ? 24.954 -22.343 -14.007 1 89.33 207 LYS B C 1
ATOM 4234 O O . LYS B 1 207 ? 25.336 -23.445 -14.407 1 89.33 207 LYS B O 1
ATOM 4239 N N . HIS B 1 208 ? 23.755 -21.939 -14.069 1 91.03 208 HIS B N 1
ATOM 4240 C CA . HIS B 1 208 ? 22.716 -22.862 -14.511 1 91.03 208 HIS B CA 1
ATOM 4241 C C . HIS B 1 208 ? 22.347 -22.62 -15.97 1 91.03 208 HIS B C 1
ATOM 4243 O O . HIS B 1 208 ? 22.298 -21.473 -16.42 1 91.03 208 HIS B O 1
ATOM 4249 N N . SER B 1 209 ? 22.196 -23.738 -16.719 1 93.74 209 SER B N 1
ATOM 4250 C CA . SER B 1 209 ? 21.691 -23.728 -18.088 1 93.74 209 SER B CA 1
ATOM 4251 C C . SER B 1 209 ? 20.435 -24.583 -18.22 1 93.74 209 SER B C 1
ATOM 4253 O O . SER B 1 209 ? 20.381 -25.7 -17.702 1 93.74 209 SER B O 1
ATOM 4255 N N . PHE B 1 210 ? 19.434 -23.998 -18.855 1 93.98 210 PHE B N 1
ATOM 4256 C CA . PHE B 1 210 ? 18.193 -24.748 -19.005 1 93.98 210 PHE B CA 1
ATOM 4257 C C . PHE B 1 210 ? 17.407 -24.259 -20.216 1 93.98 210 PHE B C 1
ATOM 4259 O O . PHE B 1 210 ? 17.7 -23.195 -20.764 1 93.98 210 PHE B O 1
ATOM 4266 N N . ILE B 1 211 ? 16.479 -25.13 -20.648 1 95.13 211 ILE B N 1
ATOM 4267 C CA . ILE B 1 211 ? 15.527 -24.793 -21.702 1 95.13 211 ILE B CA 1
ATOM 4268 C C . ILE B 1 211 ? 14.176 -24.44 -21.083 1 95.13 211 ILE B C 1
ATOM 4270 O O . ILE B 1 211 ? 13.646 -25.193 -20.263 1 95.13 211 ILE B O 1
ATOM 4274 N N . SER B 1 212 ? 13.654 -23.307 -21.424 1 94.59 212 SER B N 1
ATOM 4275 C CA . SER B 1 212 ? 12.428 -22.824 -20.797 1 94.59 212 SER B CA 1
ATOM 4276 C C . SER B 1 212 ? 11.193 -23.427 -21.459 1 94.59 212 SER B C 1
ATOM 4278 O O . SER B 1 212 ? 11.276 -23.964 -22.565 1 94.59 212 SER B O 1
ATOM 4280 N N . ARG B 1 213 ? 10.166 -23.436 -20.783 1 94.92 213 ARG B N 1
ATOM 4281 C CA . ARG B 1 213 ? 8.811 -23.75 -21.226 1 94.92 213 ARG B CA 1
ATOM 4282 C C . ARG B 1 213 ? 7.875 -22.567 -21.007 1 94.92 213 ARG B C 1
ATOM 4284 O O . ARG B 1 213 ? 8.017 -21.829 -20.029 1 94.92 213 ARG B O 1
ATOM 4291 N N . SER B 1 214 ? 6.949 -22.435 -21.96 1 93.73 214 SER B N 1
ATOM 4292 C CA . SER B 1 214 ? 5.922 -21.425 -21.726 1 93.73 214 SER B CA 1
ATOM 4293 C C . SER B 1 214 ? 4.939 -21.876 -20.652 1 93.73 214 SER B C 1
ATOM 4295 O O . SER B 1 214 ? 4.771 -23.075 -20.42 1 93.73 214 SER B O 1
ATOM 4297 N N . LEU B 1 215 ? 4.342 -20.929 -19.986 1 92.8 215 LEU B N 1
ATOM 4298 C CA . LEU B 1 215 ? 3.324 -21.279 -19.002 1 92.8 215 LEU B CA 1
ATOM 4299 C C . LEU B 1 215 ? 2.17 -22.03 -19.657 1 92.8 215 LEU B C 1
ATOM 4301 O O . LEU B 1 215 ? 1.564 -22.907 -19.037 1 92.8 215 LEU B O 1
ATOM 4305 N N . GLN B 1 216 ? 1.865 -21.686 -20.896 1 93.85 216 GLN B N 1
ATOM 4306 C CA . GLN B 1 216 ? 0.834 -22.413 -21.629 1 93.85 216 GLN B CA 1
ATOM 4307 C C . GLN B 1 216 ? 1.182 -23.894 -21.743 1 93.85 216 GLN B C 1
ATOM 4309 O O . GLN B 1 216 ? 0.336 -24.756 -21.494 1 93.85 216 GLN B O 1
ATOM 4314 N N . THR B 1 217 ? 2.4 -24.122 -22.139 1 96.21 217 THR B N 1
ATOM 4315 C CA . THR B 1 217 ? 2.878 -25.495 -22.265 1 96.21 217 THR B CA 1
ATOM 4316 C C . THR B 1 217 ? 2.855 -26.202 -20.913 1 96.21 217 THR B C 1
ATOM 4318 O O . THR B 1 217 ? 2.43 -27.355 -20.817 1 96.21 217 THR B O 1
ATOM 4321 N N . ILE B 1 218 ? 3.268 -25.522 -19.891 1 96.86 218 ILE B N 1
ATOM 4322 C CA . ILE B 1 218 ? 3.31 -26.09 -18.548 1 96.86 218 ILE B CA 1
ATOM 4323 C C . ILE B 1 218 ? 1.896 -26.439 -18.091 1 96.86 218 ILE B C 1
ATOM 4325 O O . ILE B 1 218 ? 1.651 -27.541 -17.594 1 96.86 218 ILE B O 1
ATOM 4329 N N . ILE B 1 219 ? 0.961 -25.537 -18.277 1 97.22 219 ILE B N 1
ATOM 4330 C CA . ILE B 1 219 ? -0.434 -25.728 -17.893 1 97.22 219 ILE B CA 1
ATOM 4331 C C . ILE B 1 219 ? -1 -26.956 -18.601 1 97.22 219 ILE B C 1
ATOM 4333 O O . ILE B 1 219 ? -1.651 -27.797 -17.976 1 97.22 219 ILE B O 1
ATOM 4337 N N . ALA B 1 220 ? -0.725 -27.069 -19.866 1 96.8 220 ALA B N 1
ATOM 4338 C CA . ALA B 1 220 ? -1.195 -28.208 -20.65 1 96.8 220 ALA B CA 1
ATOM 4339 C C . ALA B 1 220 ? -0.562 -29.508 -20.162 1 96.8 220 ALA B C 1
ATOM 4341 O O . ALA B 1 220 ? -1.254 -30.513 -19.982 1 96.8 220 ALA B O 1
ATOM 4342 N N . GLN B 1 221 ? 0.708 -29.536 -19.944 1 97.84 221 GLN B N 1
ATOM 4343 C CA . GLN B 1 221 ? 1.447 -30.727 -19.538 1 97.84 221 GLN B CA 1
ATOM 4344 C C . GLN B 1 221 ? 0.982 -31.224 -18.172 1 97.84 221 GLN B C 1
ATOM 4346 O O . GLN B 1 221 ? 0.992 -32.428 -17.908 1 97.84 221 GLN B O 1
ATOM 4351 N N . LEU B 1 222 ? 0.553 -30.293 -17.333 1 98.11 222 LEU B N 1
ATOM 4352 C CA . LEU B 1 222 ? 0.145 -30.665 -15.983 1 98.11 222 LEU B CA 1
ATOM 4353 C C . LEU B 1 222 ? -1.348 -30.97 -15.93 1 98.11 222 LEU B C 1
ATOM 4355 O O . LEU B 1 222 ? -1.887 -31.276 -14.864 1 98.11 222 LEU B O 1
ATOM 4359 N N . GLY B 1 223 ? -2.056 -30.791 -17.09 1 96.78 223 GLY B N 1
ATOM 4360 C CA . GLY B 1 223 ? -3.48 -31.079 -17.161 1 96.78 223 GLY B CA 1
ATOM 4361 C C . GLY B 1 223 ? -4.339 -30.002 -16.524 1 96.78 223 GLY B C 1
ATOM 4362 O O . GLY B 1 223 ? -5.42 -30.289 -16.006 1 96.78 223 GLY B O 1
ATOM 4363 N N . HIS B 1 224 ? -3.842 -28.751 -16.538 1 97.05 224 HIS B N 1
ATOM 4364 C CA . HIS B 1 224 ? -4.543 -27.673 -15.849 1 97.05 224 HIS B CA 1
ATOM 4365 C C . HIS B 1 224 ? -5.242 -26.748 -16.84 1 97.05 224 HIS B C 1
ATOM 4367 O O . HIS B 1 224 ? -5.631 -25.632 -16.486 1 97.05 224 HIS B O 1
ATOM 4373 N N . THR B 1 225 ? -5.466 -27.041 -18.098 1 93.96 225 THR B N 1
ATOM 4374 C CA . THR B 1 225 ? -5.974 -26.194 -19.171 1 93.96 225 THR B CA 1
ATOM 4375 C C . THR B 1 225 ? -7.377 -25.69 -18.844 1 93.96 225 THR B C 1
ATOM 4377 O O . THR B 1 225 ? -7.761 -24.594 -19.258 1 93.96 225 THR B O 1
ATOM 4380 N N . LYS B 1 226 ? -8.182 -26.388 -18.094 1 92.66 226 LYS B N 1
ATOM 4381 C CA . LYS B 1 226 ? -9.546 -25.963 -17.795 1 92.66 226 LYS B CA 1
ATOM 4382 C C . LYS B 1 226 ? -9.673 -25.501 -16.346 1 92.66 226 LYS B C 1
ATOM 4384 O O . LYS B 1 226 ? -10.78 -25.407 -15.813 1 92.66 226 LYS B O 1
ATOM 4389 N N . ARG B 1 227 ? -8.516 -25.206 -15.814 1 95.96 227 ARG B N 1
ATOM 4390 C CA . ARG B 1 227 ? -8.536 -24.792 -14.415 1 95.96 227 ARG B CA 1
ATOM 4391 C C . ARG B 1 227 ? -8.164 -23.32 -14.273 1 95.96 227 ARG B C 1
ATOM 4393 O O . ARG B 1 227 ? -7.401 -22.787 -15.082 1 95.96 227 ARG B O 1
ATOM 4400 N N . THR B 1 228 ? -8.735 -22.728 -13.301 1 96.9 228 THR B N 1
ATOM 4401 C CA . THR B 1 228 ? -8.324 -21.385 -12.906 1 96.9 228 THR B CA 1
ATOM 4402 C C . THR B 1 228 ? -7.094 -21.439 -12.005 1 96.9 228 THR B C 1
ATOM 4404 O O . THR B 1 228 ? -7.043 -22.232 -11.062 1 96.9 228 THR B O 1
ATOM 4407 N N . ILE B 1 229 ? -6.133 -20.685 -12.319 1 98.38 229 ILE B N 1
ATOM 4408 C CA . ILE B 1 229 ? -5.032 -20.465 -11.388 1 98.38 229 ILE B CA 1
ATOM 4409 C C . ILE B 1 229 ? -5.401 -19.357 -10.404 1 98.38 229 ILE B C 1
ATOM 4411 O O . ILE B 1 229 ? -5.556 -18.197 -10.795 1 98.38 229 ILE B O 1
ATOM 4415 N N . ASP B 1 230 ? -5.523 -19.703 -9.173 1 98.74 230 ASP B N 1
ATOM 4416 C CA . ASP B 1 230 ? -5.986 -18.745 -8.174 1 98.74 230 ASP B CA 1
ATOM 4417 C C . ASP B 1 230 ? -4.896 -17.728 -7.841 1 98.74 230 ASP B C 1
ATOM 4419 O O . ASP B 1 230 ? -5.182 -16.547 -7.638 1 98.74 230 ASP B O 1
ATOM 4423 N N . ILE B 1 231 ? -3.675 -18.193 -7.726 1 98.84 231 ILE B N 1
ATOM 4424 C CA . ILE B 1 231 ? -2.532 -17.322 -7.474 1 98.84 231 ILE B CA 1
ATOM 4425 C C . ILE B 1 231 ? -1.351 -17.758 -8.337 1 98.84 231 ILE B C 1
ATOM 4427 O O . ILE B 1 231 ? -0.981 -18.935 -8.346 1 98.84 231 ILE B O 1
ATOM 4431 N N . LEU B 1 232 ? -0.83 -16.855 -9.057 1 98.34 232 LEU B N 1
ATOM 4432 C CA . LEU B 1 232 ? 0.438 -17.035 -9.755 1 98.34 232 LEU B CA 1
ATOM 4433 C C . LEU B 1 232 ? 1.521 -16.146 -9.154 1 98.34 232 LEU B C 1
ATOM 4435 O O . LEU B 1 232 ? 1.459 -14.92 -9.271 1 98.34 232 LEU B O 1
ATOM 4439 N N . LYS B 1 233 ? 2.424 -16.687 -8.421 1 97.81 233 LYS B N 1
ATOM 4440 C CA . LYS B 1 233 ? 3.585 -15.981 -7.887 1 97.81 233 LYS B CA 1
ATOM 4441 C C . LYS B 1 233 ? 4.79 -16.125 -8.812 1 97.81 233 LYS B C 1
ATOM 4443 O O . LYS B 1 233 ? 5.184 -17.241 -9.157 1 97.81 233 LYS B O 1
ATOM 4448 N N . ILE B 1 234 ? 5.34 -15.001 -9.225 1 96.1 234 ILE B N 1
ATOM 4449 C CA . ILE B 1 234 ? 6.479 -15.055 -10.134 1 96.1 234 ILE B CA 1
ATOM 4450 C C . ILE B 1 234 ? 7.625 -14.214 -9.576 1 96.1 234 ILE B C 1
ATOM 4452 O O . ILE B 1 234 ? 7.491 -12.998 -9.418 1 96.1 234 ILE B O 1
ATOM 4456 N N . ASP B 1 235 ? 8.615 -14.76 -9.277 1 93.46 235 ASP B N 1
ATOM 4457 C CA . ASP B 1 235 ? 9.896 -14.143 -8.947 1 93.46 235 ASP B CA 1
ATOM 4458 C C . ASP B 1 235 ? 11.047 -14.849 -9.661 1 93.46 235 ASP B C 1
ATOM 4460 O O . ASP B 1 235 ? 11.616 -15.807 -9.134 1 93.46 235 ASP B O 1
ATOM 4464 N N . CYS B 1 236 ? 11.314 -14.368 -10.827 1 86.79 236 CYS B N 1
ATOM 4465 C CA . CYS B 1 236 ? 12.363 -14.948 -11.658 1 86.79 236 CYS B CA 1
ATOM 4466 C C . CYS B 1 236 ? 13.311 -13.87 -12.17 1 86.79 236 CYS B C 1
ATOM 4468 O O . CYS B 1 236 ? 12.98 -12.683 -12.145 1 86.79 236 CYS B O 1
ATOM 4470 N N . GLU B 1 237 ? 14.507 -14.165 -12.326 1 80.87 237 GLU B N 1
ATOM 4471 C CA . GLU B 1 237 ? 15.513 -13.208 -12.777 1 80.87 237 GLU B CA 1
ATOM 4472 C C . GLU B 1 237 ? 15.36 -12.908 -14.266 1 80.87 237 GLU B C 1
ATOM 4474 O O . GLU B 1 237 ? 16.116 -13.427 -15.09 1 80.87 237 GLU B O 1
ATOM 4479 N N . GLY B 1 238 ? 14.37 -12.033 -14.664 1 78.16 238 GLY B N 1
ATOM 4480 C CA . GLY B 1 238 ? 14.28 -11.51 -16.018 1 78.16 238 GLY B CA 1
ATOM 4481 C C . GLY B 1 238 ? 13.24 -12.219 -16.864 1 78.16 238 GLY B C 1
ATOM 4482 O O . GLY B 1 238 ? 12.787 -11.684 -17.879 1 78.16 238 GLY B O 1
ATOM 4483 N N . CYS B 1 239 ? 12.766 -13.356 -16.442 1 82.68 239 CYS B N 1
ATOM 4484 C CA . CYS B 1 239 ? 11.82 -14.115 -17.252 1 82.68 239 CYS B CA 1
ATOM 4485 C C . CYS B 1 239 ? 10.469 -13.412 -17.316 1 82.68 239 CYS B C 1
ATOM 4487 O O . CYS B 1 239 ? 9.647 -13.715 -18.183 1 82.68 239 CYS B O 1
ATOM 4489 N N . GLU B 1 240 ? 10.238 -12.447 -16.427 1 88.2 240 GLU B N 1
ATOM 4490 C CA . GLU B 1 240 ? 8.917 -11.833 -16.327 1 88.2 240 GLU B CA 1
ATOM 4491 C C . GLU B 1 240 ? 8.55 -11.1 -17.614 1 88.2 240 GLU B C 1
ATOM 4493 O O . GLU B 1 240 ? 7.399 -11.143 -18.052 1 88.2 240 GLU B O 1
ATOM 4498 N N . TYR B 1 241 ? 9.522 -10.6 -18.306 1 88.55 241 TYR B N 1
ATOM 4499 C CA . TYR B 1 241 ? 9.243 -9.802 -19.495 1 88.55 241 TYR B CA 1
ATOM 4500 C C . TYR B 1 241 ? 9.05 -10.693 -20.717 1 88.55 241 TYR B C 1
ATOM 4502 O O . TYR B 1 241 ? 8.498 -10.257 -21.73 1 88.55 241 TYR B O 1
ATOM 4510 N N . ARG B 1 242 ? 9.486 -11.918 -20.632 1 85.47 242 ARG B N 1
ATOM 4511 C CA . ARG B 1 242 ? 9.306 -12.881 -21.713 1 85.47 242 ARG B CA 1
ATOM 4512 C C . ARG B 1 242 ? 8.03 -13.693 -21.516 1 85.47 242 ARG B C 1
ATOM 4514 O O . ARG B 1 242 ? 7.303 -13.96 -22.475 1 85.47 242 ARG B O 1
ATOM 4521 N N . ALA B 1 243 ? 7.733 -14.014 -20.353 1 87.66 243 ALA B N 1
ATOM 4522 C CA . ALA B 1 243 ? 6.654 -14.945 -20.029 1 87.66 243 ALA B CA 1
ATOM 4523 C C . ALA B 1 243 ? 5.312 -14.222 -19.95 1 87.66 243 ALA B C 1
ATOM 4525 O O . ALA B 1 243 ? 4.296 -14.734 -20.424 1 87.66 243 ALA B O 1
ATOM 4526 N N . MET B 1 244 ? 5.264 -13.037 -19.459 1 91.42 244 MET B N 1
ATOM 4527 C CA . MET B 1 244 ? 4.008 -12.441 -19.012 1 91.42 244 MET B CA 1
ATOM 4528 C C . MET B 1 244 ? 3.211 -11.9 -20.194 1 91.42 244 MET B C 1
ATOM 4530 O O . MET B 1 244 ? 1.988 -12.045 -20.242 1 91.42 244 MET B O 1
ATOM 4534 N N . PRO B 1 245 ? 3.903 -11.339 -21.169 1 87.68 245 PRO B N 1
ATOM 4535 C CA . PRO B 1 245 ? 3.089 -10.85 -22.285 1 87.68 245 PRO B CA 1
ATOM 4536 C C . PRO B 1 245 ? 2.278 -11.957 -22.954 1 87.68 245 PRO B C 1
ATOM 4538 O O . PRO B 1 245 ? 1.111 -11.751 -23.298 1 87.68 245 PRO B O 1
ATOM 4541 N N . LEU B 1 246 ? 2.84 -13.097 -23.114 1 88.7 246 LEU B N 1
ATOM 4542 C CA . LEU B 1 246 ? 2.13 -14.237 -23.685 1 88.7 246 LEU B CA 1
ATOM 4543 C C . LEU B 1 246 ? 0.975 -14.663 -22.786 1 88.7 246 LEU B C 1
ATOM 4545 O O . LEU B 1 246 ? -0.116 -14.968 -23.273 1 88.7 246 LEU B O 1
ATOM 4549 N N . LEU B 1 247 ? 1.225 -14.625 -21.583 1 92.77 247 LEU B N 1
ATOM 4550 C CA . LEU B 1 247 ? 0.208 -15.015 -20.612 1 92.77 247 LEU B CA 1
ATOM 4551 C C . LEU B 1 247 ? -0.954 -14.027 -20.616 1 92.77 247 LEU B C 1
ATOM 4553 O O . LEU B 1 247 ? -2.118 -14.431 -20.578 1 92.77 247 LEU B O 1
ATOM 4557 N N . PHE B 1 248 ? -0.654 -12.783 -20.691 1 96.76 248 PHE B N 1
ATOM 4558 C CA . PHE B 1 248 ? -1.682 -11.75 -20.711 1 96.76 248 PHE B CA 1
ATOM 4559 C C . PHE B 1 248 ? -2.546 -11.87 -21.961 1 96.76 248 PHE B C 1
ATOM 4561 O O . PHE B 1 248 ? -3.758 -11.649 -21.907 1 96.76 248 PHE B O 1
ATOM 4568 N N . ASP B 1 249 ? -1.924 -12.277 -23.049 1 95.29 249 ASP B N 1
ATOM 4569 C CA . ASP B 1 249 ? -2.674 -12.474 -24.285 1 95.29 249 ASP B CA 1
ATOM 4570 C C . ASP B 1 249 ? -3.687 -13.608 -24.138 1 95.29 249 ASP B C 1
ATOM 4572 O O . ASP B 1 249 ? -4.829 -13.488 -24.585 1 95.29 249 ASP B O 1
ATOM 4576 N N . LEU B 1 250 ? -3.287 -14.66 -23.522 1 95.62 250 LEU B N 1
ATOM 4577 C CA . LEU B 1 250 ? -4.171 -15.799 -23.297 1 95.62 250 LEU B CA 1
ATOM 4578 C C . LEU B 1 250 ? -5.326 -15.417 -22.378 1 95.62 250 LEU B C 1
ATOM 4580 O O . LEU B 1 250 ? -6.459 -15.862 -22.579 1 95.62 250 LEU B O 1
ATOM 4584 N N . ILE B 1 251 ? -5.046 -14.605 -21.412 1 96.88 251 ILE B N 1
ATOM 4585 C CA . ILE B 1 251 ? -6.087 -14.143 -20.5 1 96.88 251 ILE B CA 1
ATOM 4586 C C . ILE B 1 251 ? -7.072 -13.249 -21.251 1 96.88 251 ILE B C 1
ATOM 4588 O O . ILE B 1 251 ? -8.288 -13.402 -21.113 1 96.88 251 ILE B O 1
ATOM 4592 N N . ALA B 1 252 ? -6.493 -12.369 -22.024 1 97.15 252 ALA B N 1
ATOM 4593 C CA . ALA B 1 252 ? -7.324 -11.438 -22.783 1 97.15 252 ALA B CA 1
ATOM 4594 C C . ALA B 1 252 ? -8.268 -12.185 -23.721 1 97.15 252 ALA B C 1
ATOM 4596 O O . ALA B 1 252 ? -9.406 -11.761 -23.934 1 97.15 252 ALA B O 1
ATOM 4597 N N . LYS B 1 253 ? -7.846 -13.319 -24.242 1 96.26 253 LYS B N 1
ATOM 4598 C CA . LYS B 1 253 ? -8.625 -14.123 -25.18 1 96.26 253 LYS B CA 1
ATOM 4599 C C . LYS B 1 253 ? -9.522 -15.113 -24.443 1 96.26 253 LYS B C 1
ATOM 4601 O O . LYS B 1 253 ? -10.211 -15.92 -25.07 1 96.26 253 LYS B O 1
ATOM 4606 N N . LYS B 1 254 ? -9.461 -15.147 -23.144 1 94.96 254 LYS B N 1
ATOM 4607 C CA . LYS B 1 254 ? -10.263 -16.013 -22.285 1 94.96 254 LYS B CA 1
ATOM 4608 C C . LYS B 1 254 ? -9.866 -17.477 -22.454 1 94.96 254 LYS B C 1
ATOM 4610 O O . LYS B 1 254 ? -10.694 -18.374 -22.287 1 94.96 254 LYS B O 1
ATOM 4615 N N . GLU B 1 255 ? -8.612 -17.69 -22.765 1 95.16 255 GLU B N 1
ATOM 4616 C CA . GLU B 1 255 ? -8.084 -19.042 -22.916 1 95.16 255 GLU B CA 1
ATOM 4617 C C . GLU B 1 255 ? -7.401 -19.514 -21.636 1 95.16 255 GLU B C 1
ATOM 4619 O O . GLU B 1 255 ? -7.093 -20.699 -21.491 1 95.16 255 GLU B O 1
ATOM 4624 N N . LEU B 1 256 ? -7.168 -18.595 -20.832 1 95.97 256 LEU B N 1
ATOM 4625 C CA . LEU B 1 256 ? -6.552 -18.853 -19.535 1 95.97 256 LEU B CA 1
ATOM 4626 C C . LEU B 1 256 ? -7.171 -17.974 -18.454 1 95.97 256 LEU B C 1
ATOM 4628 O O . LEU B 1 256 ? -7.419 -16.787 -18.679 1 95.97 256 LEU B O 1
ATOM 4632 N N . GLN B 1 257 ? -7.456 -18.599 -17.38 1 96.76 257 GLN B N 1
ATOM 4633 C CA . GLN B 1 257 ? -8.006 -17.833 -16.266 1 96.76 257 GLN B CA 1
ATOM 4634 C C . GLN B 1 257 ? -7.031 -17.79 -15.093 1 96.76 257 GLN B C 1
ATOM 4636 O O . GLN B 1 257 ? -6.641 -18.833 -14.565 1 96.76 257 GLN B O 1
ATOM 4641 N N . ILE B 1 258 ? -6.634 -16.642 -14.707 1 97.92 258 ILE B N 1
ATOM 4642 C CA . ILE B 1 258 ? -5.809 -16.386 -13.532 1 97.92 258 ILE B CA 1
ATOM 4643 C C . ILE B 1 258 ? -6.459 -15.306 -12.67 1 97.92 258 ILE B C 1
ATOM 4645 O O . ILE B 1 258 ? -6.815 -14.236 -13.169 1 97.92 258 ILE B O 1
ATOM 4649 N N . ASN B 1 259 ? -6.615 -15.579 -11.392 1 98.59 259 ASN B N 1
ATOM 4650 C CA . ASN B 1 259 ? -7.3 -14.618 -10.534 1 98.59 259 ASN B CA 1
ATOM 4651 C C . ASN B 1 259 ? -6.379 -13.471 -10.128 1 98.59 259 ASN B C 1
ATOM 4653 O O . ASN B 1 259 ? -6.789 -12.309 -10.131 1 98.59 259 ASN B O 1
ATOM 4657 N N . GLN B 1 260 ? -5.16 -13.805 -9.762 1 98.8 260 GLN B N 1
ATOM 4658 C CA . GLN B 1 260 ? -4.237 -12.754 -9.349 1 98.8 260 GLN B CA 1
ATOM 4659 C C . GLN B 1 260 ? -2.787 -13.19 -9.536 1 98.8 260 GLN B C 1
ATOM 4661 O O . GLN B 1 260 ? -2.488 -14.385 -9.533 1 98.8 260 GLN B O 1
ATOM 4666 N N . ILE B 1 261 ? -1.901 -12.228 -9.72 1 98.53 261 ILE B N 1
ATOM 4667 C CA . ILE B 1 261 ? -0.485 -12.434 -10.005 1 98.53 261 ILE B CA 1
ATOM 4668 C C . ILE B 1 261 ? 0.361 -11.613 -9.035 1 98.53 261 ILE B C 1
ATOM 4670 O O . ILE B 1 261 ? 0.149 -10.407 -8.883 1 98.53 261 ILE B O 1
ATOM 4674 N N . GLN B 1 262 ? 1.219 -12.248 -8.305 1 98.1 262 GLN B N 1
ATOM 4675 C CA . GLN B 1 262 ? 2.283 -11.621 -7.528 1 98.1 262 GLN B CA 1
ATOM 4676 C C . GLN B 1 262 ? 3.62 -11.706 -8.257 1 98.1 262 GLN B C 1
ATOM 4678 O O . GLN B 1 262 ? 4.135 -12.801 -8.495 1 98.1 262 GLN B O 1
ATOM 4683 N N . ILE B 1 263 ? 4.219 -10.492 -8.56 1 97.19 263 ILE B N 1
ATOM 4684 C CA . ILE B 1 263 ? 5.37 -10.572 -9.452 1 97.19 263 ILE B CA 1
ATOM 4685 C C . ILE B 1 263 ? 6.424 -9.551 -9.029 1 97.19 263 ILE B C 1
ATOM 4687 O O . ILE B 1 263 ? 6.09 -8.425 -8.653 1 97.19 263 ILE B O 1
ATOM 4691 N N . GLU B 1 264 ? 7.636 -9.95 -9.026 1 96.06 264 GLU B N 1
ATOM 4692 C CA . GLU B 1 264 ? 8.76 -9.025 -8.915 1 96.06 264 GLU B CA 1
ATOM 4693 C C . GLU B 1 264 ? 9.278 -8.618 -10.292 1 96.06 264 GLU B C 1
ATOM 4695 O O . GLU B 1 264 ? 9.729 -9.465 -11.066 1 96.06 264 GLU B O 1
ATOM 4700 N N . LEU B 1 265 ? 9.226 -7.363 -10.621 1 94.54 265 LEU B N 1
ATOM 4701 C CA . LEU B 1 265 ? 9.787 -6.833 -11.858 1 94.54 265 LEU B CA 1
ATOM 4702 C C . LEU B 1 265 ? 11.192 -6.287 -11.628 1 94.54 265 LEU B C 1
ATOM 4704 O O . LEU B 1 265 ? 11.402 -5.452 -10.745 1 94.54 265 LEU B O 1
ATOM 4708 N N . HIS B 1 266 ? 12.057 -6.833 -12.413 1 90.8 266 HIS B N 1
ATOM 4709 C CA . HIS B 1 266 ? 13.432 -6.347 -12.364 1 90.8 266 HIS B CA 1
ATOM 4710 C C . HIS B 1 266 ? 13.643 -5.193 -13.337 1 90.8 266 HIS B C 1
ATOM 4712 O O . HIS B 1 266 ? 12.938 -5.087 -14.343 1 90.8 266 HIS B O 1
ATOM 4718 N N . GLU B 1 267 ? 14.55 -4.353 -12.963 1 83.64 267 GLU B N 1
ATOM 4719 C CA . GLU B 1 267 ? 14.804 -3.159 -13.763 1 83.64 267 GLU B CA 1
ATOM 4720 C C . GLU B 1 267 ? 15.117 -3.521 -15.211 1 83.64 267 GLU B C 1
ATOM 4722 O O . GLU B 1 267 ? 15.852 -4.476 -15.473 1 83.64 267 GLU B O 1
ATOM 4727 N N . THR B 1 268 ? 14.545 -2.82 -16.1 1 84.89 268 THR B N 1
ATOM 4728 C CA . THR B 1 268 ? 14.752 -2.856 -17.543 1 84.89 268 THR B CA 1
ATOM 4729 C C . THR B 1 268 ? 14.428 -1.504 -18.171 1 84.89 268 THR B C 1
ATOM 4731 O O . THR B 1 268 ? 14.342 -0.493 -17.47 1 84.89 268 THR B O 1
ATOM 4734 N N . ASP B 1 269 ? 14.385 -1.442 -19.428 1 82.83 269 ASP B N 1
ATOM 4735 C CA . ASP B 1 269 ? 14.069 -0.156 -20.042 1 82.83 269 ASP B CA 1
ATOM 4736 C C . ASP B 1 269 ? 12.583 0.167 -19.907 1 82.83 269 ASP B C 1
ATOM 4738 O O . ASP B 1 269 ? 11.764 -0.73 -19.696 1 82.83 269 ASP B O 1
ATOM 4742 N N . PHE B 1 270 ? 12.284 1.434 -20.039 1 86.09 270 PHE B N 1
ATOM 4743 C CA . PHE B 1 270 ? 10.949 1.973 -19.808 1 86.09 270 PHE B CA 1
ATOM 4744 C C . PHE B 1 270 ? 9.947 1.375 -20.789 1 86.09 270 PHE B C 1
ATOM 4746 O O . PHE B 1 270 ? 8.8 1.106 -20.426 1 86.09 270 PHE B O 1
ATOM 4753 N N . ASP B 1 271 ? 10.397 1.148 -21.995 1 86.72 271 ASP B N 1
ATOM 4754 C CA . ASP B 1 271 ? 9.505 0.627 -23.027 1 86.72 271 ASP B CA 1
ATOM 4755 C C . ASP B 1 271 ? 9.03 -0.782 -22.682 1 86.72 271 ASP B C 1
ATOM 4757 O O . ASP B 1 271 ? 7.851 -1.102 -22.843 1 86.72 271 ASP B O 1
ATOM 4761 N N . GLN B 1 272 ? 9.917 -1.581 -22.23 1 88.55 272 GLN B N 1
ATOM 4762 C CA . GLN B 1 272 ? 9.567 -2.952 -21.874 1 88.55 272 GLN B CA 1
ATOM 4763 C C . GLN B 1 272 ? 8.599 -2.985 -20.695 1 88.55 272 GLN B C 1
ATOM 4765 O O . GLN B 1 272 ? 7.663 -3.786 -20.676 1 88.55 272 GLN B O 1
ATOM 4770 N N . VAL B 1 273 ? 8.815 -2.113 -19.726 1 91.26 273 VAL B N 1
ATOM 4771 C CA . VAL B 1 273 ? 7.924 -2.04 -18.572 1 91.26 273 VAL B CA 1
ATOM 4772 C C . VAL B 1 273 ? 6.541 -1.569 -19.016 1 91.26 273 VAL B C 1
ATOM 4774 O O . VAL B 1 273 ? 5.525 -2.134 -18.604 1 91.26 273 VAL B O 1
ATOM 4777 N N . THR B 1 274 ? 6.541 -0.57 -19.887 1 91.39 274 THR B N 1
ATOM 4778 C CA . THR B 1 274 ? 5.279 -0.04 -20.391 1 91.39 274 THR B CA 1
ATOM 4779 C C . THR B 1 274 ? 4.496 -1.12 -21.132 1 91.39 274 THR B C 1
ATOM 4781 O O . THR B 1 274 ? 3.294 -1.284 -20.914 1 91.39 274 THR B O 1
ATOM 4784 N N . LYS B 1 275 ? 5.168 -1.87 -21.926 1 91.82 275 LYS B N 1
ATOM 4785 C CA . LYS B 1 275 ? 4.524 -2.938 -22.684 1 91.82 275 LYS B CA 1
ATOM 4786 C C . LYS B 1 275 ? 3.956 -4.007 -21.755 1 91.82 275 LYS B C 1
ATOM 4788 O O . LYS B 1 275 ? 2.883 -4.555 -22.014 1 91.82 275 LYS B O 1
ATOM 4793 N N . PHE B 1 276 ? 4.678 -4.271 -20.762 1 94.37 276 PHE B N 1
ATOM 4794 C CA . PHE B 1 276 ? 4.219 -5.235 -19.768 1 94.37 276 PHE B CA 1
ATOM 4795 C C . PHE B 1 276 ? 2.873 -4.817 -19.19 1 94.37 276 PHE B C 1
ATOM 4797 O O . PHE B 1 276 ? 1.917 -5.596 -19.203 1 94.37 276 PHE B O 1
ATOM 4804 N N . PHE B 1 277 ? 2.751 -3.596 -18.745 1 95.65 277 PHE B N 1
ATOM 4805 C CA . PHE B 1 277 ? 1.538 -3.143 -18.074 1 95.65 277 PHE B CA 1
ATOM 4806 C C . PHE B 1 277 ? 0.425 -2.886 -19.083 1 95.65 277 PHE B C 1
ATOM 4808 O O . PHE B 1 277 ? -0.753 -3.083 -18.78 1 95.65 277 PHE B O 1
ATOM 4815 N N . GLU B 1 278 ? 0.795 -2.49 -20.308 1 94.95 278 GLU B N 1
ATOM 4816 C CA . GLU B 1 278 ? -0.212 -2.359 -21.357 1 94.95 278 GLU B CA 1
ATOM 4817 C C . GLU B 1 278 ? -0.874 -3.701 -21.657 1 94.95 278 GLU B C 1
ATOM 4819 O O . GLU B 1 278 ? -2.095 -3.776 -21.814 1 94.95 278 GLU B O 1
ATOM 4824 N N . ALA B 1 279 ? -0.062 -4.719 -21.768 1 96.48 279 ALA B N 1
ATOM 4825 C CA . ALA B 1 279 ? -0.599 -6.06 -21.987 1 96.48 279 ALA B CA 1
ATOM 4826 C C . ALA B 1 279 ? -1.492 -6.49 -20.827 1 96.48 279 ALA B C 1
ATOM 4828 O O . ALA B 1 279 ? -2.545 -7.097 -21.038 1 96.48 279 ALA B O 1
ATOM 4829 N N . GLY B 1 280 ? -1.065 -6.183 -19.614 1 97.48 280 GLY B N 1
ATOM 4830 C CA . GLY B 1 280 ? -1.889 -6.463 -18.449 1 97.48 280 GLY B CA 1
ATOM 4831 C C . GLY B 1 280 ? -3.225 -5.745 -18.476 1 97.48 280 GLY B C 1
ATOM 4832 O O . GLY B 1 280 ? -4.256 -6.329 -18.136 1 97.48 280 GLY B O 1
ATOM 4833 N N . ASP B 1 281 ? -3.156 -4.491 -18.905 1 97.25 281 ASP B N 1
ATOM 4834 C CA . ASP B 1 281 ? -4.382 -3.706 -19.011 1 97.25 281 ASP B CA 1
ATOM 4835 C C . ASP B 1 281 ? -5.366 -4.353 -19.982 1 97.25 281 ASP B C 1
ATOM 4837 O O . ASP B 1 281 ? -6.557 -4.467 -19.683 1 97.25 281 ASP B O 1
ATOM 4841 N N . LYS B 1 282 ? -4.874 -4.768 -21.139 1 96.98 282 LYS B N 1
ATOM 4842 C CA . LYS B 1 282 ? -5.713 -5.395 -22.156 1 96.98 282 LYS B CA 1
ATOM 4843 C C . LYS B 1 282 ? -6.308 -6.704 -21.647 1 96.98 282 LYS B C 1
ATOM 4845 O O . LYS B 1 282 ? -7.397 -7.102 -22.066 1 96.98 282 LYS B O 1
ATOM 4850 N N . ALA B 1 283 ? -5.626 -7.332 -20.68 1 98.08 283 ALA B N 1
ATOM 4851 C CA . ALA B 1 283 ? -6.066 -8.606 -20.116 1 98.08 283 ALA B CA 1
ATOM 4852 C C . ALA B 1 283 ? -7.029 -8.387 -18.952 1 98.08 283 ALA B C 1
ATOM 4854 O O . ALA B 1 283 ? -7.463 -9.346 -18.309 1 98.08 283 ALA B O 1
ATOM 4855 N N . GLY B 1 284 ? -7.332 -7.182 -18.609 1 97.79 284 GLY B N 1
ATOM 4856 C CA . GLY B 1 284 ? -8.238 -6.885 -17.511 1 97.79 284 GLY B CA 1
ATOM 4857 C C . GLY B 1 284 ? -7.583 -7.004 -16.148 1 97.79 284 GLY B C 1
ATOM 4858 O O . GLY B 1 284 ? -8.262 -7.233 -15.145 1 97.79 284 GLY B O 1
ATOM 4859 N N . MET B 1 285 ? -6.281 -6.881 -16.107 1 98.23 285 MET B N 1
ATOM 4860 C CA . MET B 1 285 ? -5.56 -6.904 -14.837 1 98.23 285 MET B CA 1
ATOM 4861 C C . MET B 1 285 ? -5.508 -5.512 -14.216 1 98.23 285 MET B C 1
ATOM 4863 O O . MET B 1 285 ? -5.332 -4.518 -14.923 1 98.23 285 MET B O 1
ATOM 4867 N N . ARG B 1 286 ? -5.655 -5.472 -12.868 1 98.39 286 ARG B N 1
ATOM 4868 C CA . ARG B 1 286 ? -5.502 -4.247 -12.09 1 98.39 286 ARG B CA 1
ATOM 4869 C C . ARG B 1 286 ? -4.318 -4.348 -11.135 1 98.39 286 ARG B C 1
ATOM 4871 O O . ARG B 1 286 ? -4.129 -5.375 -10.479 1 98.39 286 ARG B O 1
ATOM 4878 N N . ILE B 1 287 ? -3.542 -3.26 -11.077 1 98.6 287 ILE B N 1
ATOM 4879 C CA . ILE B 1 287 ? -2.529 -3.177 -10.03 1 98.6 287 ILE B CA 1
ATOM 4880 C C . ILE B 1 287 ? -3.191 -2.838 -8.697 1 98.6 287 ILE B C 1
ATOM 4882 O O . ILE B 1 287 ? -3.846 -1.801 -8.568 1 98.6 287 ILE B O 1
ATOM 4886 N N . PHE B 1 288 ? -3.044 -3.695 -7.68 1 98.41 288 PHE B N 1
ATOM 4887 C CA . PHE B 1 288 ? -3.681 -3.325 -6.422 1 98.41 288 PHE B CA 1
ATOM 4888 C C . PHE B 1 288 ? -2.645 -3.174 -5.315 1 98.41 288 PHE B C 1
ATOM 4890 O O . PHE B 1 288 ? -2.966 -2.719 -4.215 1 98.41 288 PHE B O 1
ATOM 4897 N N . HIS B 1 289 ? -1.35 -3.508 -5.635 1 98.28 289 HIS B N 1
ATOM 4898 C CA . HIS B 1 289 ? -0.281 -3.285 -4.668 1 98.28 289 HIS B CA 1
ATOM 4899 C C . HIS B 1 289 ? 1.059 -3.083 -5.366 1 98.28 289 HIS B C 1
ATOM 4901 O O . HIS B 1 289 ? 1.316 -3.683 -6.413 1 98.28 289 HIS B O 1
ATOM 4907 N N . LYS B 1 290 ? 1.874 -2.282 -4.804 1 96.74 290 LYS B N 1
ATOM 4908 C CA . LYS B 1 290 ? 3.238 -2.003 -5.246 1 96.74 290 LYS B CA 1
ATOM 4909 C C . LYS B 1 290 ? 4.173 -1.809 -4.056 1 96.74 290 LYS B C 1
ATOM 4911 O O . LYS B 1 290 ? 3.858 -1.061 -3.128 1 96.74 290 LYS B O 1
ATOM 4916 N N . GLU B 1 291 ? 5.282 -2.512 -4.06 1 94.86 291 GLU B N 1
ATOM 4917 C CA . GLU B 1 291 ? 6.306 -2.334 -3.035 1 94.86 291 GLU B CA 1
ATOM 4918 C C . GLU B 1 291 ? 7.707 -2.412 -3.635 1 94.86 291 GLU B C 1
ATOM 4920 O O . GLU B 1 291 ? 8.099 -3.447 -4.178 1 94.86 291 GLU B O 1
ATOM 4925 N N . ARG B 1 292 ? 8.389 -1.348 -3.51 1 91.68 292 ARG B N 1
ATOM 4926 C CA . ARG B 1 292 ? 9.786 -1.409 -3.925 1 91.68 292 ARG B CA 1
ATOM 4927 C C . ARG B 1 292 ? 10.593 -2.315 -3.001 1 91.68 292 ARG B C 1
ATOM 4929 O O . ARG B 1 292 ? 10.403 -2.295 -1.783 1 91.68 292 ARG B O 1
ATOM 4936 N N . ASN B 1 293 ? 11.412 -3.132 -3.595 1 89.91 293 ASN B N 1
ATOM 4937 C CA . ASN B 1 293 ? 12.187 -4.091 -2.816 1 89.91 293 ASN B CA 1
ATOM 4938 C C . ASN B 1 293 ? 13.421 -3.443 -2.195 1 89.91 293 ASN B C 1
ATOM 4940 O O . ASN B 1 293 ? 14.482 -3.394 -2.82 1 89.91 293 ASN B O 1
ATOM 4944 N N . ALA B 1 294 ? 13.335 -3.076 -0.972 1 85.2 294 ALA B N 1
ATOM 4945 C CA . ALA B 1 294 ? 14.41 -2.382 -0.268 1 85.2 294 ALA B CA 1
ATOM 4946 C C . ALA B 1 294 ? 15.464 -3.367 0.23 1 85.2 294 ALA B C 1
ATOM 4948 O O . ALA B 1 294 ? 16.568 -2.966 0.605 1 85.2 294 ALA B O 1
ATOM 4949 N N . TRP B 1 295 ? 15.176 -4.579 0.223 1 85.97 295 TRP B N 1
ATOM 4950 C CA . TRP B 1 295 ? 16.051 -5.609 0.774 1 85.97 295 TRP B CA 1
ATOM 4951 C C . TRP B 1 295 ? 17.034 -6.109 -0.279 1 85.97 295 TRP B C 1
ATOM 4953 O O . TRP B 1 295 ? 18.038 -6.745 0.052 1 85.97 295 TRP B O 1
ATOM 4963 N N . GLY B 1 296 ? 16.658 -5.782 -1.496 1 79.71 296 GLY B N 1
ATOM 4964 C CA . GLY B 1 296 ? 17.472 -6.173 -2.636 1 79.71 296 GLY B CA 1
ATOM 4965 C C . GLY B 1 296 ? 17.44 -5.16 -3.766 1 79.71 296 GLY B C 1
ATOM 4966 O O . GLY B 1 296 ? 16.815 -4.105 -3.643 1 79.71 296 GLY B O 1
ATOM 4967 N N . CYS B 1 297 ? 18.176 -5.45 -4.78 1 82.7 297 CYS B N 1
ATOM 4968 C CA . CYS B 1 297 ? 18.141 -4.678 -6.017 1 82.7 297 CYS B CA 1
ATOM 4969 C C . CYS B 1 297 ? 18.479 -3.215 -5.758 1 82.7 297 CYS B C 1
ATOM 4971 O O . CYS B 1 297 ? 17.851 -2.318 -6.323 1 82.7 297 CYS B O 1
ATOM 4973 N N . GLN B 1 298 ? 19.31 -2.981 -4.815 1 78.97 298 GLN B N 1
ATOM 4974 C CA . GLN B 1 298 ? 19.775 -1.649 -4.444 1 78.97 298 GLN B CA 1
ATOM 4975 C C . GLN B 1 298 ? 18.625 -0.791 -3.923 1 78.97 298 GLN B C 1
ATOM 4977 O O . GLN B 1 298 ? 18.733 0.436 -3.871 1 78.97 298 GLN B O 1
ATOM 4982 N N . GLY B 1 299 ? 17.489 -1.429 -3.661 1 77.38 299 GLY B N 1
ATOM 4983 C CA . GLY B 1 299 ? 16.367 -0.748 -3.035 1 77.38 299 GLY B CA 1
ATOM 4984 C C . GLY B 1 299 ? 15.379 -0.179 -4.036 1 77.38 299 GLY B C 1
ATOM 4985 O O . GLY B 1 299 ? 14.273 0.221 -3.667 1 77.38 299 GLY B O 1
ATOM 4986 N N . TYR B 1 300 ? 15.76 -0.138 -5.365 1 79.22 300 TYR B N 1
ATOM 4987 C CA . TYR B 1 300 ? 14.837 0.512 -6.289 1 79.22 300 TYR B CA 1
ATOM 4988 C C . TYR B 1 300 ? 14.869 -0.162 -7.656 1 79.22 300 TYR B C 1
ATOM 4990 O O . TYR B 1 300 ? 14.11 0.208 -8.555 1 79.22 300 TYR B O 1
ATOM 4998 N N . LEU B 1 301 ? 15.741 -1.147 -7.822 1 85.79 301 LEU B N 1
ATOM 4999 C CA . LEU B 1 301 ? 15.9 -1.734 -9.148 1 85.79 301 LEU B CA 1
ATOM 5000 C C . LEU B 1 301 ? 14.901 -2.865 -9.366 1 85.79 301 LEU B C 1
ATOM 5002 O O . LEU B 1 301 ? 14.741 -3.35 -10.488 1 85.79 301 LEU B O 1
ATOM 5006 N N . CYS B 1 302 ? 14.21 -3.304 -8.326 1 91.17 302 CYS B N 1
ATOM 5007 C CA . CYS B 1 302 ? 13.128 -4.268 -8.488 1 91.17 302 CYS B CA 1
ATOM 5008 C C . CYS B 1 302 ? 11.905 -3.857 -7.676 1 91.17 302 CYS B C 1
ATOM 5010 O O . CYS B 1 302 ? 12.03 -3.165 -6.664 1 91.17 302 CYS B O 1
ATOM 5012 N N . VAL B 1 303 ? 10.833 -4.208 -8.183 1 94.29 303 VAL B N 1
ATOM 5013 C CA . VAL B 1 303 ? 9.572 -3.799 -7.573 1 94.29 303 VAL B CA 1
ATOM 5014 C C . VAL B 1 303 ? 8.611 -4.985 -7.527 1 94.29 303 VAL B C 1
ATOM 5016 O O . VAL B 1 303 ? 8.446 -5.697 -8.521 1 94.29 303 VAL B O 1
ATOM 5019 N N . GLU B 1 304 ? 8.038 -5.197 -6.351 1 96.34 304 GLU B N 1
ATOM 5020 C CA . GLU B 1 304 ? 6.97 -6.179 -6.184 1 96.34 304 GLU B CA 1
ATOM 5021 C C . GLU B 1 304 ? 5.616 -5.593 -6.575 1 96.34 304 GLU B C 1
ATOM 5023 O O . GLU B 1 304 ? 5.195 -4.571 -6.029 1 96.34 304 GLU B O 1
ATOM 5028 N N . TYR B 1 305 ? 4.965 -6.24 -7.551 1 97.56 305 TYR B N 1
ATOM 5029 C CA . TYR B 1 305 ? 3.611 -5.859 -7.937 1 97.56 305 TYR B CA 1
ATOM 5030 C C . TYR B 1 305 ? 2.624 -6.985 -7.65 1 97.56 305 TYR B C 1
ATOM 5032 O O . TYR B 1 305 ? 2.968 -8.164 -7.764 1 97.56 305 TYR B O 1
ATOM 5040 N N . SER B 1 306 ? 1.455 -6.607 -7.284 1 98.73 306 SER B N 1
ATOM 5041 C CA . SER B 1 306 ? 0.31 -7.51 -7.23 1 98.73 306 SER B CA 1
ATOM 5042 C C . SER B 1 306 ? -0.779 -7.081 -8.208 1 98.73 306 SER B C 1
ATOM 5044 O O . SER B 1 306 ? -1.267 -5.951 -8.146 1 98.73 306 SER B O 1
ATOM 5046 N N . LEU B 1 307 ? -1.092 -7.966 -9.134 1 98.72 307 LEU B N 1
ATOM 5047 C CA . LEU B 1 307 ? -2.135 -7.752 -10.132 1 98.72 307 LEU B CA 1
ATOM 5048 C C . LEU B 1 307 ? -3.323 -8.676 -9.882 1 98.72 307 LEU B C 1
ATOM 5050 O O . LEU B 1 307 ? -3.164 -9.759 -9.316 1 98.72 307 LEU B O 1
ATOM 5054 N N . ILE B 1 308 ? -4.443 -8.224 -10.312 1 98.84 308 ILE B N 1
ATOM 5055 C CA . ILE B 1 308 ? -5.655 -8.998 -10.066 1 98.84 308 ILE B CA 1
ATOM 5056 C C . ILE B 1 308 ? -6.659 -8.756 -11.191 1 98.84 308 ILE B C 1
ATOM 5058 O O . ILE B 1 308 ? -6.761 -7.642 -11.711 1 98.84 308 ILE B O 1
ATOM 5062 N N . THR B 1 309 ? -7.343 -9.793 -11.62 1 98.56 309 THR B N 1
ATOM 5063 C CA . THR B 1 309 ? -8.381 -9.606 -12.628 1 98.56 309 THR B CA 1
ATOM 5064 C C . THR B 1 309 ? -9.541 -8.789 -12.065 1 98.56 309 THR B C 1
ATOM 5066 O O . THR B 1 309 ? -9.88 -8.914 -10.886 1 98.56 309 THR B O 1
ATOM 5069 N N . GLU B 1 310 ? -10.161 -8.039 -12.894 1 97.98 310 GLU B N 1
ATOM 5070 C CA . GLU B 1 310 ? -11.283 -7.193 -12.498 1 97.98 310 GLU B CA 1
ATOM 5071 C C . GLU B 1 310 ? -12.41 -8.022 -11.888 1 97.98 310 GLU B C 1
ATOM 5073 O O . GLU B 1 310 ? -13.001 -7.629 -10.88 1 97.98 310 GLU B O 1
ATOM 5078 N N . SER B 1 311 ? -12.653 -9.161 -12.461 1 97.29 311 SER B N 1
ATOM 5079 C CA . SER B 1 311 ? -13.758 -9.997 -12.002 1 97.29 311 SER B CA 1
ATOM 5080 C C . SER B 1 311 ? -13.492 -10.545 -10.604 1 97.29 311 SER B C 1
ATOM 5082 O O . SER B 1 311 ? -14.376 -10.527 -9.745 1 97.29 311 SER B O 1
ATOM 5084 N N . PHE B 1 312 ? -12.333 -11.029 -10.381 1 98.26 312 PHE B N 1
ATOM 5085 C CA . PHE B 1 312 ? -12.027 -11.575 -9.064 1 98.26 312 PHE B CA 1
ATOM 5086 C C . PHE B 1 312 ? -11.974 -10.468 -8.018 1 98.26 312 PHE B C 1
ATOM 5088 O O . PHE B 1 312 ? -12.418 -10.657 -6.884 1 98.26 312 PHE B O 1
ATOM 5095 N N . LEU B 1 313 ? -11.381 -9.317 -8.323 1 98.53 313 LEU B N 1
ATOM 5096 C CA . LEU B 1 313 ? -11.369 -8.176 -7.415 1 98.53 313 LEU B CA 1
ATOM 5097 C C . LEU B 1 313 ? -12.786 -7.802 -6.993 1 98.53 313 LEU B C 1
ATOM 5099 O O . LEU B 1 313 ? -13.04 -7.547 -5.813 1 98.53 313 LEU B O 1
ATOM 5103 N N . ARG B 1 314 ? -13.675 -7.753 -7.992 1 97.68 314 ARG B N 1
ATOM 5104 C CA . ARG B 1 314 ? -15.064 -7.422 -7.692 1 97.68 314 ARG B CA 1
ATOM 5105 C C . ARG B 1 314 ? -15.678 -8.445 -6.742 1 97.68 314 ARG B C 1
ATOM 5107 O O . ARG B 1 314 ? -16.41 -8.083 -5.819 1 97.68 314 ARG B O 1
ATOM 5114 N N . GLU B 1 315 ? -15.373 -9.673 -6.994 1 97.16 315 GLU B N 1
ATOM 5115 C CA . GLU B 1 315 ? -15.888 -10.741 -6.143 1 97.16 315 GLU B CA 1
ATOM 5116 C C . GLU B 1 315 ? -15.41 -10.577 -4.703 1 97.16 315 GLU B C 1
ATOM 5118 O O . GLU B 1 315 ? -16.208 -10.652 -3.766 1 97.16 315 GLU B O 1
ATOM 5123 N N . VAL B 1 316 ? -14.15 -10.347 -4.502 1 97.31 316 VAL B N 1
ATOM 5124 C CA . VAL B 1 316 ? -13.585 -10.225 -3.162 1 97.31 316 VAL B CA 1
ATOM 5125 C C . VAL B 1 316 ? -14.149 -8.984 -2.475 1 97.31 316 VAL B C 1
ATOM 5127 O O . VAL B 1 316 ? -14.598 -9.051 -1.328 1 97.31 316 VAL B O 1
ATOM 5130 N N . ASN B 1 317 ? -14.142 -7.819 -3.169 1 96.27 317 ASN B N 1
ATOM 5131 C CA . ASN B 1 317 ? -14.628 -6.578 -2.576 1 96.27 317 ASN B CA 1
ATOM 5132 C C . ASN B 1 317 ? -16.121 -6.651 -2.269 1 96.27 317 ASN B C 1
ATOM 5134 O O . ASN B 1 317 ? -16.594 -6.035 -1.312 1 96.27 317 ASN B O 1
ATOM 5138 N N . LYS B 1 318 ? -16.862 -7.422 -3.103 1 95.25 318 LYS B N 1
ATOM 5139 C CA . LYS B 1 318 ? -18.276 -7.644 -2.815 1 95.25 318 LYS B CA 1
ATOM 5140 C C . LYS B 1 318 ? -18.462 -8.309 -1.455 1 95.25 318 LYS B C 1
ATOM 5142 O O . LYS B 1 318 ? -19.375 -7.956 -0.706 1 95.25 318 LYS B O 1
ATOM 5147 N N . GLY B 1 319 ? -17.607 -9.263 -1.156 1 91.94 319 GLY B N 1
ATOM 5148 C CA . GLY B 1 319 ? -17.672 -9.924 0.138 1 91.94 319 GLY B CA 1
ATOM 5149 C C . GLY B 1 319 ? -17.451 -8.979 1.303 1 91.94 319 GLY B C 1
ATOM 5150 O O . GLY B 1 319 ? -18.065 -9.134 2.361 1 91.94 319 GLY B O 1
ATOM 5151 N N . GLU B 1 320 ? -16.643 -7.966 1.086 1 90.82 320 GLU B N 1
ATOM 5152 C CA . GLU B 1 320 ? -16.313 -7.015 2.143 1 90.82 320 GLU B CA 1
ATOM 5153 C C . GLU B 1 320 ? -17.383 -5.933 2.266 1 90.82 320 GLU B C 1
ATOM 5155 O O . GLU B 1 320 ? -17.675 -5.464 3.367 1 90.82 320 GLU B O 1
ATOM 5160 N N . VAL B 1 321 ? -17.953 -5.555 1.157 1 89.39 321 VAL B N 1
ATOM 5161 C CA . VAL B 1 321 ? -18.87 -4.421 1.106 1 89.39 321 VAL B CA 1
ATOM 5162 C C . VAL B 1 321 ? -20.301 -4.904 1.329 1 89.39 321 VAL B C 1
ATOM 5164 O O . VAL B 1 321 ? -21.096 -4.228 1.987 1 89.39 321 VAL B O 1
ATOM 5167 N N . CYS B 1 322 ? -20.697 -6.072 0.808 1 86.03 322 CYS B N 1
ATOM 5168 C CA . CYS B 1 322 ? -22.089 -6.508 0.772 1 86.03 322 CYS B CA 1
ATOM 5169 C C . CYS B 1 322 ? -22.326 -7.658 1.743 1 86.03 322 CYS B C 1
ATOM 5171 O O . CYS B 1 322 ? -23.471 -7.962 2.083 1 86.03 322 CYS B O 1
ATOM 5173 N N . GLY B 1 323 ? -21.396 -8.238 2.399 1 78.56 323 GLY B N 1
ATOM 5174 C CA . GLY B 1 323 ? -21.547 -9.358 3.314 1 78.56 323 GLY B CA 1
ATOM 5175 C C . GLY B 1 323 ? -21.661 -10.695 2.606 1 78.56 323 GLY B C 1
ATOM 5176 O O . GLY B 1 323 ? -22.114 -10.761 1.461 1 78.56 323 GLY B O 1
#